Protein AF-A0A520JDM9-F1 (afdb_monomer_lite)

pLDDT: mean 92.48, std 12.54, range [29.88, 98.94]

Structure (mmCIF, N/CA/C/O backbone):
data_AF-A0A520JDM9-F1
#
_entry.id   AF-A0A520JDM9-F1
#
loop_
_atom_site.group_PDB
_atom_site.id
_atom_site.type_symbol
_atom_site.label_atom_id
_atom_site.label_alt_id
_atom_site.label_comp_id
_atom_site.label_asym_id
_atom_site.label_entity_id
_atom_site.label_seq_id
_atom_site.pdbx_PDB_ins_code
_atom_site.Cartn_x
_atom_site.Cartn_y
_atom_site.Cartn_z
_atom_site.occupancy
_atom_site.B_iso_or_equiv
_atom_site.auth_seq_id
_atom_site.auth_comp_id
_atom_site.auth_asym_id
_atom_site.auth_atom_id
_atom_site.pdbx_PDB_model_num
ATOM 1 N N . MET A 1 1 ? -5.326 -20.226 -5.826 1.00 85.69 1 MET A N 1
ATOM 2 C CA . MET A 1 1 ? -6.412 -19.257 -5.502 1.00 85.69 1 MET A CA 1
ATOM 3 C C . MET A 1 1 ? -7.551 -19.446 -6.510 1.00 85.69 1 MET A C 1
ATOM 5 O O . MET A 1 1 ? -7.267 -20.036 -7.547 1.00 85.69 1 MET A O 1
ATOM 9 N N . PRO A 1 2 ? -8.823 -19.058 -6.263 1.00 95.00 2 PRO A N 1
ATOM 10 C CA . PRO A 1 2 ? -9.799 -19.003 -7.354 1.00 95.00 2 PRO A CA 1
ATOM 11 C C . PRO A 1 2 ? -9.305 -18.064 -8.462 1.00 95.00 2 PRO A C 1
ATOM 13 O O . PRO A 1 2 ? -8.565 -17.115 -8.198 1.00 95.00 2 PRO A O 1
ATOM 16 N N . ILE A 1 3 ? -9.700 -18.369 -9.697 1.00 98.12 3 ILE A N 1
ATOM 17 C CA . ILE A 1 3 ? -9.335 -17.616 -10.897 1.00 98.12 3 ILE A CA 1
ATOM 18 C C . ILE A 1 3 ? -10.617 -17.128 -11.558 1.00 98.12 3 ILE A C 1
ATOM 20 O O . ILE A 1 3 ? -11.547 -17.913 -11.751 1.00 98.12 3 ILE A O 1
ATOM 24 N N . ILE A 1 4 ? -10.645 -15.853 -11.933 1.00 98.50 4 ILE A N 1
ATOM 25 C CA . ILE A 1 4 ? -11.705 -15.260 -12.747 1.00 98.50 4 ILE A CA 1
ATOM 26 C C . ILE A 1 4 ? -11.108 -14.706 -14.035 1.00 98.50 4 ILE A C 1
ATOM 28 O O . ILE A 1 4 ? -10.025 -14.128 -14.027 1.00 98.50 4 ILE A O 1
ATOM 32 N N . THR A 1 5 ? -11.779 -14.944 -15.158 1.00 98.44 5 THR A N 1
ATOM 33 C CA . THR A 1 5 ? -11.295 -14.515 -16.475 1.00 98.44 5 THR A CA 1
ATOM 34 C C . THR A 1 5 ? -12.009 -13.237 -16.885 1.00 98.44 5 THR A C 1
ATOM 36 O O . THR A 1 5 ? -13.236 -13.209 -16.931 1.00 98.44 5 THR A O 1
ATOM 39 N N . THR A 1 6 ? -11.234 -12.197 -17.166 1.00 97.94 6 THR A N 1
ATOM 40 C CA . THR A 1 6 ? -11.666 -10.964 -17.828 1.00 97.94 6 THR A CA 1
ATOM 41 C C . THR A 1 6 ? -11.284 -11.030 -19.309 1.00 97.94 6 THR A C 1
ATOM 43 O O . THR A 1 6 ? -10.675 -12.001 -19.760 1.00 97.94 6 THR A O 1
ATOM 46 N N . ASP A 1 7 ? -11.572 -9.979 -20.073 1.00 95.31 7 ASP A N 1
ATOM 47 C CA . ASP A 1 7 ? -11.162 -9.893 -21.481 1.00 95.31 7 ASP A CA 1
ATOM 48 C C . ASP A 1 7 ? -9.636 -9.954 -21.679 1.00 95.31 7 ASP A C 1
ATOM 50 O O . ASP A 1 7 ? -9.157 -10.280 -22.764 1.00 95.31 7 ASP A O 1
ATOM 54 N N . THR A 1 8 ? -8.856 -9.614 -20.649 1.00 96.62 8 THR A N 1
ATOM 55 C CA . THR A 1 8 ? -7.401 -9.438 -20.753 1.00 96.62 8 THR A CA 1
ATOM 56 C C . THR A 1 8 ? -6.616 -10.443 -19.923 1.00 96.62 8 THR A C 1
ATOM 58 O O . THR A 1 8 ? -5.540 -10.871 -20.349 1.00 96.62 8 THR A O 1
ATOM 61 N N . LEU A 1 9 ? -7.128 -10.832 -18.752 1.00 98.62 9 LEU A N 1
ATOM 62 C CA . LEU A 1 9 ? -6.405 -11.637 -17.774 1.00 98.62 9 LEU A CA 1
ATOM 63 C C . LEU A 1 9 ? -7.277 -12.748 -17.178 1.00 98.62 9 LEU A C 1
ATOM 65 O O . LEU A 1 9 ? -8.447 -12.553 -16.867 1.00 98.62 9 LEU A O 1
ATOM 69 N N . ALA A 1 10 ? -6.659 -13.893 -16.916 1.00 98.69 10 ALA A N 1
ATOM 70 C CA . ALA A 1 10 ? -7.128 -14.851 -15.928 1.00 98.69 10 ALA A CA 1
ATOM 71 C C . ALA A 1 10 ? -6.511 -14.454 -14.579 1.00 98.69 10 ALA A C 1
ATOM 73 O O . ALA A 1 10 ? -5.327 -14.695 -14.342 1.00 98.69 10 ALA A O 1
ATOM 74 N N . ILE A 1 11 ? -7.287 -13.783 -13.727 1.00 98.88 11 ILE A N 1
ATOM 75 C CA . ILE A 1 11 ? -6.827 -13.164 -12.480 1.00 98.88 11 ILE A CA 1
ATOM 76 C C . ILE A 1 11 ? -7.036 -14.131 -11.323 1.00 98.88 11 ILE A C 1
ATOM 78 O O . ILE A 1 11 ? -8.166 -14.525 -11.031 1.00 98.88 11 ILE A O 1
ATOM 82 N N . ALA A 1 12 ? -5.950 -14.479 -10.637 1.00 98.75 12 ALA A N 1
ATOM 83 C CA . ALA A 1 12 ? -6.018 -15.195 -9.375 1.00 98.75 12 ALA A CA 1
ATOM 84 C C . ALA A 1 12 ? -6.268 -14.210 -8.226 1.00 98.75 12 ALA A C 1
ATOM 86 O O . ALA A 1 12 ? -5.657 -13.143 -8.160 1.00 98.75 12 ALA A O 1
ATOM 87 N N . TYR A 1 13 ? -7.187 -14.551 -7.327 1.00 98.75 13 TYR A N 1
ATOM 88 C CA . TYR A 1 13 ? -7.591 -13.664 -6.237 1.00 98.75 13 TYR A CA 1
ATOM 89 C C . TYR A 1 13 ? -8.124 -14.442 -5.039 1.00 98.75 13 TYR A C 1
ATOM 91 O O . TYR A 1 13 ? -8.434 -15.624 -5.134 1.00 98.75 13 TYR A O 1
ATOM 99 N N . THR A 1 14 ? -8.264 -13.785 -3.894 1.00 98.62 14 THR A N 1
ATOM 100 C CA . THR A 1 14 ? -9.084 -14.286 -2.786 1.00 98.62 14 THR A CA 1
ATOM 101 C C . THR A 1 14 ? -10.284 -13.376 -2.573 1.00 98.62 14 THR A C 1
ATOM 103 O O . THR A 1 14 ? -10.198 -12.168 -2.773 1.00 98.62 14 THR A O 1
ATOM 106 N N . ASP A 1 15 ? -11.407 -13.968 -2.178 1.00 98.50 15 ASP A N 1
ATOM 107 C CA . ASP A 1 15 ? -12.654 -13.270 -1.867 1.00 98.50 15 ASP A CA 1
ATOM 108 C C . ASP A 1 15 ? -13.244 -13.873 -0.593 1.00 98.50 15 ASP A C 1
ATOM 110 O O . ASP A 1 15 ? -13.834 -14.965 -0.597 1.00 98.50 15 ASP A O 1
ATOM 114 N N . THR A 1 16 ? -12.990 -13.178 0.511 1.00 98.56 16 THR A N 1
ATOM 115 C CA . THR A 1 16 ? -13.193 -13.659 1.882 1.00 98.56 16 THR A CA 1
ATOM 116 C C . THR A 1 16 ? -13.852 -12.591 2.760 1.00 98.56 16 THR A C 1
ATOM 118 O O . THR A 1 16 ? -14.007 -11.442 2.351 1.00 98.56 16 THR A O 1
ATOM 121 N N . GLY A 1 17 ? -14.270 -12.977 3.968 1.00 98.06 17 GLY A N 1
ATOM 122 C CA . GLY A 1 17 ? -15.091 -12.144 4.851 1.00 98.06 17 GLY A CA 1
ATOM 123 C C . GLY A 1 17 ? -16.600 -12.345 4.632 1.00 98.06 17 GLY A C 1
ATOM 124 O O . GLY A 1 17 ? -17.005 -13.253 3.895 1.00 98.06 17 GLY A O 1
ATOM 125 N N . PRO A 1 18 ? -17.451 -11.547 5.301 1.00 97.25 18 PRO A N 1
ATOM 126 C CA . PRO A 1 18 ? -18.907 -11.618 5.160 1.00 97.25 18 PRO A CA 1
ATOM 127 C C . PRO A 1 18 ? -19.346 -11.330 3.718 1.00 97.25 18 PRO A C 1
ATOM 129 O O . PRO A 1 18 ? -18.882 -10.370 3.113 1.00 97.25 18 PRO A O 1
ATOM 132 N N . ARG A 1 19 ? -20.237 -12.147 3.139 1.00 95.00 19 ARG A N 1
ATOM 133 C CA . ARG A 1 19 ? -20.639 -12.013 1.720 1.00 95.00 19 ARG A CA 1
ATOM 134 C C . ARG A 1 19 ? -21.446 -10.746 1.430 1.00 95.00 19 ARG A C 1
ATOM 136 O O . ARG A 1 19 ? -21.377 -10.235 0.318 1.00 95.00 19 ARG A O 1
ATOM 143 N N . ASP A 1 20 ? -22.173 -10.269 2.430 1.00 94.50 20 ASP A N 1
ATOM 144 C CA . ASP A 1 20 ? -22.947 -9.028 2.468 1.00 94.50 20 ASP A CA 1
ATOM 145 C C . ASP A 1 20 ? -22.152 -7.836 3.033 1.00 94.50 20 ASP A C 1
ATOM 147 O O . ASP A 1 20 ? -22.681 -6.730 3.130 1.00 94.50 20 ASP A O 1
ATOM 151 N N . GLY A 1 21 ? -20.884 -8.050 3.397 1.00 97.38 21 GLY A N 1
ATOM 152 C CA . GLY A 1 21 ? -19.993 -7.002 3.873 1.00 97.38 21 GLY A CA 1
ATOM 153 C C . GLY A 1 21 ? -19.615 -6.018 2.769 1.00 97.38 21 GLY A C 1
ATOM 154 O O . GLY A 1 21 ? -19.523 -6.383 1.594 1.00 97.38 21 GLY A O 1
ATOM 155 N N . GLN A 1 22 ? -19.337 -4.772 3.158 1.00 97.56 22 GLN A N 1
ATOM 156 C CA . GLN A 1 22 ? -18.872 -3.748 2.223 1.00 97.56 22 GLN A CA 1
ATOM 157 C C . GLN A 1 22 ? -17.564 -4.213 1.546 1.00 97.56 22 GLN A C 1
ATOM 159 O O . GLN A 1 22 ? -16.620 -4.575 2.261 1.00 97.56 22 GLN A O 1
ATOM 164 N N . PRO A 1 23 ? -17.480 -4.217 0.200 1.00 98.75 23 PRO A N 1
ATOM 165 C CA . PRO A 1 23 ? -16.295 -4.688 -0.508 1.00 98.75 23 PRO A CA 1
ATOM 166 C C . PRO A 1 23 ? -15.088 -3.762 -0.348 1.00 98.75 23 PRO A C 1
ATOM 168 O O . PRO A 1 23 ? -15.180 -2.547 -0.547 1.00 98.75 23 PRO A O 1
ATOM 171 N N . VAL A 1 24 ? -13.937 -4.364 -0.057 1.00 98.94 24 VAL A N 1
ATOM 172 C CA . VAL A 1 24 ? -12.628 -3.715 0.013 1.00 98.94 24 VAL A CA 1
ATOM 173 C C . VAL A 1 24 ? -11.658 -4.442 -0.911 1.00 98.94 24 VAL A C 1
ATOM 175 O O . VAL A 1 24 ? -11.349 -5.615 -0.701 1.00 98.94 24 VAL A O 1
ATOM 178 N N . LEU A 1 25 ? -11.160 -3.741 -1.923 1.00 98.94 25 LEU A N 1
ATOM 179 C CA . LEU A 1 25 ? -10.106 -4.219 -2.808 1.00 98.94 25 LEU A CA 1
ATOM 180 C C . LEU A 1 25 ? -8.734 -3.923 -2.182 1.00 98.94 25 LEU A C 1
ATOM 182 O O . LEU A 1 25 ? -8.419 -2.770 -1.893 1.00 98.94 25 LEU A O 1
ATOM 186 N N . LEU A 1 26 ? -7.916 -4.955 -1.979 1.00 98.94 26 LEU A N 1
ATOM 187 C CA . LEU A 1 26 ? -6.589 -4.851 -1.365 1.00 98.94 26 LEU A CA 1
ATOM 188 C C . LEU A 1 26 ? -5.509 -5.226 -2.384 1.00 98.94 26 LEU A C 1
ATOM 190 O O . LEU A 1 26 ? -5.406 -6.381 -2.791 1.00 98.94 26 LEU A O 1
ATOM 194 N N . ILE A 1 27 ? -4.699 -4.253 -2.801 1.00 98.94 27 ILE A N 1
ATOM 195 C CA . ILE A 1 27 ? -3.773 -4.391 -3.934 1.00 98.94 27 ILE A CA 1
ATOM 196 C C . ILE A 1 27 ? -2.328 -4.384 -3.426 1.00 98.94 27 ILE A C 1
ATOM 198 O O . ILE A 1 27 ? -1.902 -3.440 -2.758 1.00 98.94 27 ILE A O 1
ATOM 202 N N . HIS A 1 28 ? -1.574 -5.445 -3.720 1.00 98.88 28 HIS A N 1
ATOM 203 C CA . HIS A 1 28 ? -0.165 -5.555 -3.328 1.00 98.88 28 HIS A CA 1
ATOM 204 C C . HIS A 1 28 ? 0.773 -4.705 -4.205 1.00 98.88 28 HIS A C 1
ATOM 206 O O . HIS A 1 28 ? 0.376 -4.192 -5.253 1.00 98.88 28 HIS A O 1
ATOM 212 N N . GLY A 1 29 ? 2.023 -4.570 -3.760 1.00 98.31 29 GLY A N 1
ATOM 213 C CA . GLY A 1 29 ? 3.081 -3.811 -4.426 1.00 98.31 29 GLY A CA 1
ATOM 214 C C . GLY A 1 29 ? 4.162 -4.664 -5.090 1.00 98.31 29 GLY A C 1
ATOM 215 O O . GLY A 1 29 ? 3.996 -5.874 -5.264 1.00 98.31 29 GLY A O 1
ATOM 216 N N . TRP A 1 30 ? 5.290 -4.033 -5.430 1.00 98.50 30 TRP A N 1
ATOM 217 C CA . TRP A 1 30 ? 6.498 -4.691 -5.933 1.00 98.50 30 TRP A CA 1
ATOM 218 C C . TRP A 1 30 ? 7.707 -4.395 -5.024 1.00 98.50 30 TRP A C 1
ATOM 220 O O . TRP A 1 30 ? 7.823 -3.273 -4.545 1.00 98.50 30 TRP A O 1
ATOM 230 N N . PRO A 1 31 ? 8.647 -5.338 -4.820 1.00 95.62 31 PRO A N 1
ATOM 231 C CA . PRO A 1 31 ? 8.561 -6.750 -5.165 1.00 95.62 31 PRO A CA 1
ATOM 232 C C . PRO A 1 31 ? 7.902 -7.507 -4.005 1.00 95.62 31 PRO A C 1
ATOM 234 O O . PRO A 1 31 ? 8.575 -7.984 -3.097 1.00 95.62 31 PRO A O 1
ATOM 237 N N . ASP A 1 32 ? 6.574 -7.586 -4.013 1.00 97.94 32 ASP A N 1
ATOM 238 C CA . ASP A 1 32 ? 5.768 -8.260 -2.994 1.00 97.94 32 ASP A CA 1
ATOM 239 C C . ASP A 1 32 ? 4.644 -9.070 -3.669 1.00 97.94 32 ASP A C 1
ATOM 241 O O . ASP A 1 32 ? 4.539 -9.089 -4.898 1.00 97.94 32 ASP A O 1
ATOM 245 N N . ASP A 1 33 ? 3.800 -9.746 -2.895 1.00 98.56 33 ASP A N 1
ATOM 246 C CA . ASP A 1 33 ? 2.661 -10.515 -3.398 1.00 98.56 33 ASP A CA 1
ATOM 247 C C . ASP A 1 33 ? 1.366 -10.281 -2.600 1.00 98.56 33 ASP A C 1
ATOM 249 O O . ASP A 1 33 ? 1.328 -9.562 -1.599 1.00 98.56 33 ASP A O 1
ATOM 253 N N . ALA A 1 34 ? 0.273 -10.902 -3.053 1.00 98.38 34 ALA A N 1
ATOM 254 C CA . ALA A 1 34 ? -1.048 -10.790 -2.430 1.00 98.38 34 ALA A CA 1
ATOM 255 C C . ALA A 1 34 ? -1.072 -11.211 -0.946 1.00 98.38 34 ALA A C 1
ATOM 257 O O . ALA A 1 34 ? -1.893 -10.698 -0.185 1.00 98.38 34 ALA A O 1
ATOM 258 N N . SER A 1 35 ? -0.145 -12.080 -0.517 1.00 98.44 35 SER A N 1
ATOM 259 C CA . SER A 1 35 ? -0.020 -12.537 0.874 1.00 98.44 35 SER A CA 1
ATOM 260 C C . SER A 1 35 ? 0.334 -11.402 1.848 1.00 98.44 35 SER A C 1
ATOM 262 O O . SER A 1 35 ? 0.228 -11.562 3.066 1.00 98.44 35 SER A O 1
ATOM 264 N N . THR A 1 36 ? 0.733 -10.232 1.338 1.00 98.50 36 THR A N 1
ATOM 265 C CA . THR A 1 36 ? 1.040 -9.035 2.135 1.00 98.50 36 THR A CA 1
ATOM 266 C C . THR A 1 36 ? -0.117 -8.604 3.034 1.00 98.50 36 THR A C 1
ATOM 268 O O . THR A 1 36 ? 0.093 -8.024 4.099 1.00 98.50 36 THR A O 1
ATOM 271 N N . TRP A 1 37 ? -1.343 -8.963 2.649 1.00 98.81 37 TRP A N 1
ATOM 272 C CA . TRP A 1 37 ? -2.554 -8.632 3.382 1.00 98.81 37 TRP A CA 1
ATOM 273 C C . TRP A 1 37 ? -2.992 -9.697 4.389 1.00 98.81 37 TRP A C 1
ATOM 275 O O . TRP A 1 37 ? -3.828 -9.379 5.229 1.00 98.81 37 TRP A O 1
ATOM 285 N N . ASP A 1 38 ? -2.434 -10.914 4.371 1.00 98.44 38 ASP A N 1
ATOM 286 C CA . ASP A 1 38 ? -2.939 -12.071 5.138 1.00 98.44 38 ASP A CA 1
ATOM 287 C C . ASP A 1 38 ? -3.124 -11.772 6.634 1.00 98.44 38 ASP A C 1
ATOM 289 O O . ASP A 1 38 ? -4.127 -12.152 7.235 1.00 98.44 38 ASP A O 1
ATOM 293 N N . SER A 1 39 ? -2.179 -11.043 7.234 1.00 98.12 39 SER A N 1
ATOM 294 C CA . SER A 1 39 ? -2.216 -10.668 8.655 1.00 98.12 39 SER A CA 1
ATOM 295 C C . SER A 1 39 ? -3.180 -9.515 8.970 1.00 98.12 39 SER A C 1
ATOM 297 O O . SER A 1 39 ? -3.501 -9.284 10.133 1.00 98.12 39 SER A O 1
ATOM 299 N N . VAL A 1 40 ? -3.642 -8.784 7.953 1.00 98.75 40 VAL A N 1
ATOM 300 C CA . VAL A 1 40 ? -4.603 -7.674 8.059 1.00 98.75 40 VAL A CA 1
ATOM 301 C C . VAL A 1 40 ? -6.043 -8.176 7.889 1.00 98.75 40 VAL A C 1
ATOM 303 O O . VAL A 1 40 ? -6.950 -7.667 8.553 1.00 98.75 40 VAL A O 1
ATOM 306 N N . LEU A 1 41 ? -6.262 -9.201 7.052 1.00 98.62 41 LEU A N 1
ATOM 307 C CA . LEU A 1 41 ? -7.600 -9.699 6.697 1.00 98.62 41 LEU A CA 1
ATOM 308 C C . LEU A 1 41 ? -8.490 -10.046 7.903 1.00 98.62 41 LEU A C 1
ATOM 310 O O . LEU A 1 41 ? -9.633 -9.587 7.913 1.00 98.62 41 LEU A O 1
ATOM 314 N N . PRO A 1 42 ? -8.023 -10.774 8.944 1.00 98.56 42 PRO A N 1
ATOM 315 C CA . PRO A 1 42 ? -8.900 -11.197 10.036 1.00 98.56 42 PRO A CA 1
ATOM 316 C C . PRO A 1 42 ? -9.563 -10.027 10.770 1.00 98.56 42 PRO A C 1
ATOM 318 O O . PRO A 1 42 ? -10.731 -10.111 11.146 1.00 98.56 42 PRO A O 1
ATOM 321 N N . ALA A 1 43 ? -8.837 -8.922 10.951 1.00 98.31 43 ALA A N 1
ATOM 322 C CA . ALA A 1 43 ? -9.361 -7.729 11.605 1.00 98.31 43 ALA A CA 1
ATOM 323 C C . ALA A 1 43 ? -10.389 -7.000 10.723 1.00 98.31 43 ALA A C 1
ATOM 325 O O . ALA A 1 43 ? -11.417 -6.555 11.229 1.00 98.31 43 ALA A O 1
ATOM 326 N N . LEU A 1 44 ? -10.155 -6.931 9.406 1.00 98.75 44 LEU A N 1
ATOM 327 C CA . LEU A 1 44 ? -11.121 -6.368 8.457 1.00 98.75 44 LEU A CA 1
ATOM 328 C C . LEU A 1 44 ? -12.404 -7.207 8.399 1.00 98.75 44 LEU A C 1
ATOM 330 O O . LEU A 1 44 ? -13.504 -6.657 8.440 1.00 98.75 44 LEU A O 1
ATOM 334 N N . HIS A 1 45 ? -12.282 -8.537 8.381 1.00 98.75 45 HIS A N 1
ATOM 335 C CA . HIS A 1 45 ? -13.434 -9.445 8.397 1.00 98.75 45 HIS A CA 1
ATOM 336 C C . HIS A 1 45 ? -14.245 -9.308 9.684 1.00 98.75 45 HIS A C 1
ATOM 338 O O . HIS A 1 45 ? -15.471 -9.255 9.631 1.00 98.75 45 HIS A O 1
ATOM 344 N N . ALA A 1 46 ? -13.573 -9.201 10.835 1.00 98.06 46 ALA A N 1
ATOM 345 C CA . ALA A 1 46 ? -14.226 -8.965 12.123 1.00 98.06 46 ALA A CA 1
ATOM 346 C C . ALA A 1 46 ? -14.954 -7.609 12.179 1.00 98.06 46 ALA A C 1
ATOM 348 O O . ALA A 1 46 ? -15.950 -7.482 12.887 1.00 98.06 46 ALA A O 1
ATOM 349 N N . ALA A 1 47 ? -14.493 -6.620 11.409 1.00 98.00 47 ALA A N 1
ATOM 350 C CA . ALA A 1 47 ? -15.157 -5.330 11.233 1.00 98.00 47 ALA A CA 1
ATOM 351 C C . ALA A 1 47 ? -16.311 -5.358 10.206 1.00 98.00 47 ALA A C 1
ATOM 353 O O . ALA A 1 47 ? -16.889 -4.315 9.912 1.00 98.00 47 ALA A O 1
ATOM 354 N N . GLY A 1 48 ? -16.664 -6.530 9.665 1.00 98.38 48 GLY A N 1
ATOM 355 C CA . GLY A 1 48 ? -17.781 -6.690 8.733 1.00 98.38 48 GLY A CA 1
ATOM 356 C C . GLY A 1 48 ? -17.434 -6.441 7.262 1.00 98.38 48 GLY A C 1
ATOM 357 O O . GLY A 1 48 ? -18.340 -6.311 6.444 1.00 98.38 48 GLY A O 1
ATOM 358 N N . LEU A 1 49 ? -16.148 -6.352 6.908 1.00 98.81 49 LEU A N 1
ATOM 359 C CA . LEU A 1 49 ? -15.707 -6.035 5.547 1.00 98.81 49 LEU A CA 1
ATOM 360 C C . LEU A 1 49 ? -15.471 -7.307 4.724 1.00 98.81 49 LEU A C 1
ATOM 362 O O . LEU A 1 49 ? -14.844 -8.260 5.198 1.00 98.81 49 LEU A O 1
ATOM 366 N N . ARG A 1 50 ? -15.930 -7.299 3.468 1.00 98.75 50 ARG A N 1
ATOM 367 C CA . ARG A 1 50 ? -15.600 -8.319 2.463 1.00 98.75 50 ARG A CA 1
ATOM 368 C C . ARG A 1 50 ? -14.316 -7.900 1.763 1.00 98.75 50 ARG A C 1
ATOM 370 O O . ARG A 1 50 ? -14.253 -6.799 1.232 1.00 98.75 50 ARG A O 1
ATOM 377 N N . THR A 1 51 ? -13.300 -8.750 1.724 1.00 98.88 51 THR A N 1
ATOM 378 C CA . THR A 1 51 ? -12.007 -8.395 1.122 1.00 98.88 51 THR A CA 1
ATOM 379 C C . THR A 1 51 ? -11.767 -9.155 -0.172 1.00 98.88 51 THR A C 1
ATOM 381 O O . THR A 1 51 ? -11.830 -10.388 -0.178 1.00 98.88 51 THR A O 1
ATOM 384 N N . ILE A 1 52 ? -11.417 -8.418 -1.225 1.00 98.94 52 ILE A N 1
ATOM 385 C CA . ILE A 1 52 ? -10.973 -8.933 -2.520 1.00 98.94 52 ILE A CA 1
ATOM 386 C C . ILE A 1 52 ? -9.468 -8.679 -2.635 1.00 98.94 52 ILE A C 1
ATOM 388 O O . ILE A 1 52 ? -9.038 -7.526 -2.621 1.00 98.94 52 ILE A O 1
ATOM 392 N N . VAL A 1 53 ? -8.663 -9.738 -2.724 1.00 98.94 53 VAL A N 1
ATOM 393 C CA . VAL A 1 53 ? -7.192 -9.642 -2.768 1.00 98.94 53 VAL A CA 1
ATOM 394 C C . VAL A 1 53 ? -6.659 -10.346 -4.017 1.00 98.94 53 VAL A C 1
ATOM 396 O O . VAL A 1 53 ? -6.488 -11.568 -3.993 1.00 98.94 53 VAL A O 1
ATOM 399 N N . PRO A 1 54 ? -6.445 -9.626 -5.128 1.00 98.81 54 PRO A N 1
ATOM 400 C CA . PRO A 1 54 ? -5.897 -10.199 -6.351 1.00 98.81 54 PRO A CA 1
ATOM 401 C C . PRO A 1 54 ? -4.371 -10.278 -6.344 1.00 98.81 54 PRO A C 1
ATOM 403 O O . PRO A 1 54 ? -3.692 -9.485 -5.691 1.00 98.81 54 PRO A O 1
ATOM 406 N N . THR A 1 55 ? -3.827 -11.187 -7.153 1.00 98.56 55 THR A N 1
ATOM 407 C CA . THR A 1 55 ? -2.448 -11.087 -7.638 1.00 98.56 55 THR A CA 1
ATOM 408 C C . THR A 1 55 ? -2.413 -10.243 -8.909 1.00 98.56 55 THR A C 1
ATOM 410 O O . THR A 1 55 ? -3.174 -10.490 -9.851 1.00 98.56 55 THR A O 1
ATOM 413 N N . LEU A 1 56 ? -1.525 -9.250 -8.950 1.00 98.81 56 LEU A N 1
ATOM 414 C CA . LEU A 1 56 ? -1.325 -8.388 -10.113 1.00 98.81 56 LEU A CA 1
ATOM 415 C C . LEU A 1 56 ? -0.864 -9.192 -11.340 1.00 98.81 56 LEU A C 1
ATOM 417 O O . LEU A 1 56 ? -0.326 -10.297 -11.226 1.00 98.81 56 LEU A O 1
ATOM 421 N N . ARG A 1 57 ? -1.046 -8.620 -12.537 1.00 98.56 57 ARG A N 1
ATOM 422 C CA . ARG A 1 57 ? -0.471 -9.161 -13.778 1.00 98.56 57 ARG A CA 1
ATOM 423 C C . ARG A 1 57 ? 1.021 -9.450 -13.611 1.00 98.56 57 ARG A C 1
ATOM 425 O O . ARG A 1 57 ? 1.751 -8.641 -13.050 1.00 98.56 57 ARG A O 1
ATOM 432 N N . GLY A 1 58 ? 1.473 -10.605 -14.087 1.00 98.06 58 GLY A N 1
ATOM 433 C CA . GLY A 1 58 ? 2.862 -11.026 -13.910 1.00 98.06 58 GLY A CA 1
ATOM 434 C C . GLY A 1 58 ? 3.216 -11.530 -12.510 1.00 98.06 58 GLY A C 1
ATOM 435 O O . GLY A 1 58 ? 4.377 -11.834 -12.285 1.00 98.06 58 GLY A O 1
ATOM 436 N N . PHE A 1 59 ? 2.264 -11.689 -11.585 1.00 98.62 59 PHE A N 1
ATOM 437 C CA . PHE A 1 59 ? 2.508 -12.296 -10.272 1.00 98.62 59 PHE A CA 1
ATOM 438 C C . PHE A 1 59 ? 1.654 -13.540 -10.054 1.00 98.62 59 PHE A C 1
ATOM 440 O O . PHE A 1 59 ? 0.562 -13.680 -10.607 1.00 98.62 59 PHE A O 1
ATOM 447 N N . GLY A 1 60 ? 2.166 -14.459 -9.236 1.00 97.12 60 GLY A N 1
ATOM 448 C CA . GLY A 1 60 ? 1.431 -15.629 -8.765 1.00 97.12 60 GLY A CA 1
ATOM 449 C C . GLY A 1 60 ? 0.813 -16.434 -9.908 1.00 97.12 60 GLY A C 1
ATOM 450 O O . GLY A 1 60 ? 1.477 -16.760 -10.895 1.00 97.12 60 GLY A O 1
ATOM 451 N N . GLU A 1 61 ? -0.477 -16.738 -9.783 1.00 97.94 61 GLU A N 1
ATOM 452 C CA . GLU A 1 61 ? -1.241 -17.521 -10.763 1.00 97.94 61 GLU A CA 1
ATOM 453 C C . GLU A 1 61 ? -1.963 -16.653 -11.813 1.00 97.94 61 GLU A C 1
ATOM 455 O O . GLU A 1 61 ? -2.542 -17.209 -12.742 1.00 97.94 61 GLU A O 1
ATOM 460 N N . THR A 1 62 ? -1.886 -15.315 -11.740 1.00 98.75 62 THR A N 1
ATOM 461 C CA . THR A 1 62 ? -2.484 -14.435 -12.760 1.00 98.75 62 THR A CA 1
ATOM 462 C C . THR A 1 62 ? -1.765 -14.592 -14.104 1.00 98.75 62 THR A C 1
ATOM 464 O O . THR A 1 62 ? -0.531 -14.579 -14.166 1.00 98.75 62 THR A O 1
ATOM 467 N N . ARG A 1 63 ? -2.518 -14.748 -15.197 1.00 98.44 63 ARG A N 1
ATOM 468 C CA . ARG A 1 63 ? -1.992 -14.933 -16.563 1.00 98.44 63 ARG A CA 1
ATOM 469 C C . ARG A 1 63 ? -2.705 -14.029 -17.559 1.00 98.44 63 ARG A C 1
ATOM 471 O O . ARG A 1 63 ? -3.887 -13.744 -17.395 1.00 98.44 63 ARG A O 1
ATOM 478 N N . PHE A 1 64 ? -1.999 -13.629 -18.612 1.00 98.56 64 PHE A N 1
ATOM 479 C CA . PHE A 1 64 ? -2.628 -13.030 -19.790 1.00 98.56 64 PHE A CA 1
ATOM 480 C C . PHE A 1 64 ? -3.474 -14.081 -20.515 1.00 98.56 64 PHE A C 1
ATOM 482 O O . PHE A 1 64 ? -3.032 -15.219 -20.675 1.00 98.56 64 PHE A O 1
ATOM 489 N N . VAL A 1 65 ? -4.691 -13.709 -20.921 1.00 97.75 65 VAL A N 1
ATOM 490 C CA . VAL A 1 65 ? -5.583 -14.602 -21.687 1.00 97.75 65 VAL A CA 1
ATOM 491 C C . VAL A 1 65 ? -5.018 -14.841 -23.082 1.00 97.75 65 VAL A C 1
ATOM 493 O O . VAL A 1 65 ? -4.989 -15.972 -23.563 1.00 97.75 65 VAL A O 1
ATOM 496 N N . ASP A 1 66 ? -4.540 -13.771 -23.710 1.00 96.62 66 ASP A N 1
ATOM 497 C CA . ASP A 1 66 ? -3.882 -13.811 -25.006 1.00 96.62 66 ASP A CA 1
ATOM 498 C C . ASP A 1 66 ? -2.357 -13.864 -24.833 1.00 96.62 66 ASP A C 1
ATOM 500 O O . ASP A 1 66 ? -1.742 -12.997 -24.205 1.00 96.62 66 ASP A O 1
ATOM 504 N N . ALA A 1 67 ? -1.746 -14.897 -25.412 1.00 94.00 67 ALA A N 1
ATOM 505 C CA . ALA A 1 67 ? -0.312 -15.127 -25.352 1.00 94.00 67 ALA A CA 1
ATOM 506 C C . ALA A 1 67 ? 0.501 -14.076 -26.120 1.00 94.00 67 ALA A C 1
ATOM 508 O O . ALA A 1 67 ? 1.676 -13.916 -25.795 1.00 94.00 67 ALA A O 1
ATOM 509 N N . ASP A 1 68 ? -0.101 -13.338 -27.055 1.00 95.25 68 ASP A N 1
ATOM 510 C CA . ASP A 1 68 ? 0.574 -12.307 -27.854 1.00 95.25 68 ASP A CA 1
ATOM 511 C C . ASP A 1 68 ? 0.410 -10.892 -27.268 1.00 95.25 68 ASP A C 1
ATOM 513 O O . ASP A 1 68 ? 1.069 -9.945 -27.707 1.00 95.25 68 ASP A O 1
ATOM 517 N N . SER A 1 69 ? -0.422 -10.731 -26.233 1.00 95.94 69 SER A N 1
ATOM 518 C CA . SER A 1 69 ? -0.636 -9.438 -25.582 1.00 95.94 69 SER A CA 1
ATOM 519 C C . SER A 1 69 ? 0.657 -8.886 -24.960 1.00 95.94 69 SER A C 1
ATOM 521 O O . SER A 1 69 ? 1.421 -9.625 -24.336 1.00 95.94 69 SER A O 1
ATOM 523 N N . PRO A 1 70 ? 0.941 -7.578 -25.065 1.00 95.69 70 PRO A N 1
ATOM 524 C CA . PRO A 1 70 ? 2.173 -7.023 -24.518 1.00 95.69 70 PRO A CA 1
ATOM 525 C C . PRO A 1 70 ? 2.190 -7.115 -22.981 1.00 95.69 70 PRO A C 1
ATOM 527 O O . PRO A 1 70 ? 1.191 -6.836 -22.315 1.00 95.69 70 PRO A O 1
ATOM 530 N N . ARG A 1 71 ? 3.344 -7.482 -22.404 1.00 98.06 71 ARG A N 1
ATOM 531 C CA . ARG A 1 71 ? 3.561 -7.613 -20.945 1.00 98.06 71 ARG A CA 1
ATOM 532 C C . ARG A 1 71 ? 3.805 -6.245 -20.311 1.00 98.06 71 ARG A C 1
ATOM 534 O O . ARG A 1 71 ? 4.886 -5.942 -19.819 1.00 98.06 71 ARG A O 1
ATOM 541 N N . THR A 1 72 ? 2.796 -5.389 -20.388 1.00 98.31 72 THR A N 1
ATOM 542 C CA . THR A 1 72 ? 2.834 -4.020 -19.865 1.00 98.31 72 THR A CA 1
ATOM 543 C C . THR A 1 72 ? 2.554 -3.985 -18.363 1.00 98.31 72 THR A C 1
ATOM 545 O O . THR A 1 72 ? 1.769 -4.788 -17.862 1.00 98.31 72 THR A O 1
ATOM 548 N N . GLY A 1 73 ? 3.177 -3.050 -17.642 1.00 97.69 73 GLY A N 1
ATOM 549 C CA . GLY A 1 73 ? 3.127 -2.923 -16.182 1.00 97.69 73 GLY A CA 1
ATOM 550 C C . GLY A 1 73 ? 2.979 -1.489 -15.655 1.00 97.69 73 GLY A C 1
ATOM 551 O O . GLY A 1 73 ? 3.201 -1.263 -14.468 1.00 97.69 73 GLY A O 1
ATOM 552 N N . ASN A 1 74 ? 2.631 -0.505 -16.493 1.00 96.88 74 ASN A N 1
ATOM 553 C CA . ASN A 1 74 ? 2.377 0.870 -16.039 1.00 96.88 74 ASN A CA 1
ATOM 554 C C . ASN A 1 74 ? 1.096 0.964 -15.180 1.00 96.88 74 ASN A C 1
ATOM 556 O O . ASN A 1 74 ? 0.123 0.259 -15.425 1.00 96.88 74 ASN A O 1
ATOM 560 N N . SER A 1 75 ? 1.057 1.826 -14.157 1.00 95.50 75 SER A N 1
ATOM 561 C CA . SER A 1 75 ? 0.017 1.732 -13.112 1.00 95.50 75 SER A CA 1
ATOM 562 C C . SER A 1 75 ? -1.419 1.901 -13.627 1.00 95.50 75 SER A C 1
ATOM 564 O O . SER A 1 75 ? -2.335 1.315 -13.054 1.00 95.50 75 SER A O 1
ATO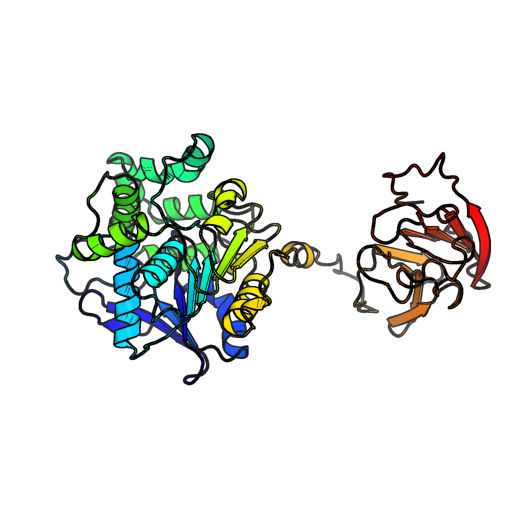M 566 N N . ALA A 1 76 ? -1.640 2.653 -14.710 1.00 98.00 76 ALA A N 1
ATOM 567 C CA . ALA A 1 76 ? -2.973 2.774 -15.294 1.00 98.00 76 ALA A CA 1
ATOM 568 C C . ALA A 1 76 ? -3.499 1.444 -15.858 1.00 98.00 76 ALA A C 1
ATOM 570 O O . ALA A 1 76 ? -4.684 1.151 -15.713 1.00 98.00 76 ALA A O 1
ATOM 571 N N . VAL A 1 77 ? -2.641 0.609 -16.458 1.00 98.56 77 VAL A N 1
ATOM 572 C CA . VAL A 1 77 ? -3.087 -0.691 -16.976 1.00 98.56 77 VAL A CA 1
ATOM 573 C C . VAL A 1 77 ? -3.383 -1.678 -15.842 1.00 98.56 77 VAL A C 1
ATOM 575 O O . VAL A 1 77 ? -4.336 -2.445 -15.938 1.00 98.56 77 VAL A O 1
ATOM 578 N N . LEU A 1 78 ? -2.649 -1.591 -14.725 1.00 98.75 78 LEU A N 1
ATOM 579 C CA . LEU A 1 78 ? -2.972 -2.343 -13.509 1.00 98.75 78 LEU A CA 1
ATOM 580 C C . LEU A 1 78 ? -4.357 -1.943 -12.979 1.00 98.75 78 LEU A C 1
ATOM 582 O O . LEU A 1 78 ? -5.144 -2.806 -12.603 1.00 98.75 78 LEU A O 1
ATOM 586 N N . ALA A 1 79 ? -4.693 -0.648 -12.992 1.00 98.81 79 ALA A N 1
ATOM 587 C CA . ALA A 1 79 ? -6.008 -0.171 -12.556 1.00 98.81 79 ALA A CA 1
ATOM 588 C C . ALA A 1 79 ? -7.135 -0.676 -13.467 1.00 98.81 79 ALA A C 1
ATOM 590 O O . ALA A 1 79 ? -8.199 -1.044 -12.974 1.00 98.81 79 ALA A O 1
ATOM 591 N N . MET A 1 80 ? -6.885 -0.765 -14.778 1.00 98.75 80 MET A N 1
ATOM 592 C CA . MET A 1 80 ? -7.832 -1.363 -15.724 1.00 98.75 80 MET A CA 1
ATOM 593 C C . MET A 1 80 ? -8.094 -2.850 -15.446 1.00 98.75 80 MET A C 1
ATOM 595 O O . MET A 1 80 ? -9.229 -3.298 -15.582 1.00 98.75 80 MET A O 1
ATOM 599 N N . ASP A 1 81 ? -7.090 -3.616 -15.013 1.00 98.88 81 ASP A N 1
ATOM 600 C CA . ASP A 1 81 ? -7.323 -5.013 -14.621 1.00 98.88 81 ASP A CA 1
ATOM 601 C C . ASP A 1 81 ? -8.166 -5.113 -13.357 1.00 98.88 81 ASP A C 1
ATOM 603 O O . ASP A 1 81 ? -9.023 -5.985 -13.239 1.00 98.88 81 ASP A O 1
ATOM 607 N N . MET A 1 82 ? -7.909 -4.225 -12.398 1.00 98.88 82 MET A N 1
ATOM 608 C CA . MET A 1 82 ? -8.614 -4.229 -11.126 1.00 98.88 82 MET A CA 1
ATOM 609 C C . MET A 1 82 ? -10.079 -3.839 -11.294 1.00 98.88 82 MET A C 1
ATOM 611 O O . MET A 1 82 ? -10.930 -4.500 -10.714 1.00 98.88 82 MET A O 1
ATOM 615 N N . ILE A 1 83 ? -10.407 -2.831 -12.108 1.00 98.81 83 ILE A N 1
ATOM 616 C CA . ILE A 1 83 ? -11.819 -2.518 -12.369 1.00 98.81 83 ILE A CA 1
ATOM 617 C C . ILE A 1 83 ? -12.512 -3.662 -13.120 1.00 98.81 83 ILE A C 1
ATOM 619 O O . ILE A 1 83 ? -13.625 -4.021 -12.756 1.00 98.81 83 ILE A O 1
ATOM 623 N N . ALA A 1 84 ? -11.831 -4.309 -14.076 1.00 98.81 84 ALA A N 1
ATOM 624 C CA . ALA A 1 84 ? -12.377 -5.460 -14.793 1.00 98.81 84 ALA A CA 1
ATOM 625 C C . ALA A 1 84 ? -12.619 -6.660 -13.861 1.00 98.81 84 ALA A C 1
ATOM 627 O O . ALA A 1 84 ? -13.607 -7.373 -14.018 1.00 98.81 84 ALA A O 1
ATOM 628 N N . LEU A 1 85 ? -11.753 -6.865 -12.862 1.00 98.88 85 LEU A N 1
ATOM 629 C CA . LEU A 1 85 ? -11.986 -7.824 -11.784 1.00 98.88 85 LEU A CA 1
ATOM 630 C C . LEU A 1 85 ? -13.248 -7.472 -10.987 1.00 98.88 85 LEU A C 1
ATOM 632 O O . LEU A 1 85 ? -14.062 -8.355 -10.730 1.00 98.88 85 LEU A O 1
ATOM 636 N N . MET A 1 86 ? -13.416 -6.207 -10.591 1.00 98.81 86 MET A N 1
ATOM 637 C CA . MET A 1 86 ? -14.592 -5.783 -9.823 1.00 98.81 86 MET A CA 1
ATOM 638 C C . MET A 1 86 ? -15.884 -5.933 -10.634 1.00 98.81 86 MET A C 1
ATOM 640 O O . MET A 1 86 ? -16.875 -6.421 -10.096 1.00 98.81 86 MET A O 1
ATOM 644 N N . ASP A 1 87 ? -15.856 -5.602 -11.927 1.00 98.81 87 ASP A N 1
ATOM 645 C CA . ASP A 1 87 ? -16.979 -5.805 -12.847 1.00 98.81 87 ASP A CA 1
ATOM 646 C C . ASP A 1 87 ? -17.318 -7.296 -13.001 1.00 98.81 87 ASP A C 1
ATOM 648 O O . ASP A 1 87 ? -18.480 -7.673 -12.893 1.00 98.81 87 ASP A O 1
ATOM 652 N N . ALA A 1 88 ? -16.317 -8.167 -13.167 1.00 98.62 88 ALA A N 1
ATOM 653 C CA . ALA A 1 88 ? -16.528 -9.612 -13.282 1.00 98.62 88 ALA A CA 1
ATOM 654 C C . ALA A 1 88 ? -17.073 -10.259 -11.990 1.00 98.62 88 ALA A C 1
ATOM 656 O O . ALA A 1 88 ? -17.639 -11.351 -12.033 1.00 98.62 88 ALA A O 1
ATOM 657 N N . LEU A 1 89 ? -16.900 -9.599 -10.842 1.00 98.25 89 LEU A N 1
ATOM 658 C CA . LEU A 1 89 ? -17.456 -10.007 -9.549 1.00 98.25 89 LEU A CA 1
ATOM 659 C C . LEU A 1 89 ? -18.824 -9.374 -9.248 1.00 98.25 89 LEU A C 1
ATOM 661 O O . LEU A 1 89 ? -19.330 -9.562 -8.138 1.00 98.25 89 LEU A O 1
ATOM 665 N N . ASP A 1 90 ? -19.393 -8.618 -10.192 1.00 98.00 90 ASP A N 1
ATOM 666 C CA . ASP A 1 90 ? -20.615 -7.824 -10.025 1.00 98.00 90 ASP A CA 1
ATOM 667 C C . ASP A 1 90 ? -20.537 -6.848 -8.830 1.00 98.00 90 ASP A C 1
ATOM 669 O O . ASP A 1 90 ? -21.525 -6.585 -8.138 1.00 98.00 90 ASP A O 1
ATOM 673 N N . ILE A 1 91 ? -19.344 -6.303 -8.556 1.00 98.56 91 ILE A N 1
ATOM 674 C CA . ILE A 1 91 ? -19.124 -5.319 -7.493 1.00 98.56 91 ILE A CA 1
ATOM 675 C C . ILE A 1 91 ? -19.094 -3.924 -8.103 1.00 98.56 91 ILE A C 1
ATOM 677 O O . ILE A 1 91 ? -18.078 -3.477 -8.637 1.00 98.56 91 ILE A O 1
ATOM 681 N N . ASP A 1 92 ? -20.211 -3.212 -7.968 1.00 98.06 92 ASP A N 1
ATOM 682 C CA . ASP A 1 92 ? -20.320 -1.826 -8.408 1.00 98.06 92 ASP A CA 1
ATOM 683 C C . ASP A 1 92 ? -19.447 -0.918 -7.524 1.00 98.06 92 ASP A C 1
ATOM 685 O O . ASP A 1 92 ? -18.330 -0.577 -7.894 1.00 98.06 92 ASP A O 1
ATOM 689 N N . ARG A 1 93 ? -19.845 -0.584 -6.297 1.00 98.50 93 ARG A N 1
ATOM 690 C CA . ARG A 1 93 ? -19.023 0.296 -5.450 1.00 98.50 93 ARG A CA 1
ATOM 691 C C . ARG A 1 93 ? -18.168 -0.449 -4.435 1.00 98.50 93 ARG A C 1
ATOM 693 O O . ARG A 1 93 ? -18.578 -1.472 -3.888 1.00 98.50 93 ARG A O 1
ATOM 700 N N . PHE A 1 94 ? -16.980 0.084 -4.167 1.00 98.88 94 PHE A N 1
ATOM 701 C CA . PHE A 1 94 ? -16.004 -0.535 -3.276 1.00 98.88 94 PHE A CA 1
ATOM 702 C C . PHE A 1 94 ? -15.051 0.488 -2.650 1.00 98.88 94 PHE A C 1
ATOM 704 O O . PHE A 1 94 ? -14.909 1.626 -3.098 1.00 98.88 94 PHE A O 1
ATOM 711 N N . MET A 1 95 ? -14.386 0.071 -1.578 1.00 98.88 95 MET A N 1
ATOM 712 C CA . MET A 1 95 ? -13.269 0.795 -0.966 1.00 98.88 95 MET A CA 1
ATOM 713 C C . MET A 1 95 ? -11.954 0.141 -1.386 1.00 98.88 95 MET A C 1
ATOM 715 O O . MET A 1 95 ? -11.942 -1.021 -1.791 1.00 98.88 95 MET A O 1
ATOM 719 N N . ILE A 1 96 ? -10.839 0.865 -1.307 1.00 98.94 96 ILE A N 1
ATOM 720 C CA . ILE A 1 96 ? -9.550 0.356 -1.789 1.00 98.94 96 ILE A CA 1
ATOM 721 C C . ILE A 1 96 ? -8.445 0.635 -0.774 1.00 98.94 96 ILE A C 1
ATOM 723 O O . ILE A 1 96 ? -8.369 1.736 -0.229 1.00 98.94 96 ILE A O 1
ATOM 727 N N . ALA A 1 97 ? -7.550 -0.334 -0.576 1.00 98.94 97 ALA A N 1
ATOM 728 C CA . ALA A 1 97 ? -6.215 -0.097 -0.036 1.00 98.94 97 ALA A CA 1
ATOM 729 C C . ALA A 1 97 ? -5.147 -0.635 -0.993 1.00 98.94 97 ALA A C 1
ATOM 731 O O . ALA A 1 97 ? -5.272 -1.741 -1.517 1.00 98.94 97 ALA A O 1
ATOM 732 N N . GLY A 1 98 ? -4.081 0.132 -1.202 1.00 98.88 98 GLY A N 1
ATOM 733 C CA . GLY A 1 98 ? -2.992 -0.247 -2.093 1.00 98.88 98 GLY A CA 1
ATOM 734 C C . GLY A 1 98 ? -1.620 0.023 -1.491 1.00 98.88 98 GLY A C 1
ATOM 735 O O . GLY A 1 98 ? -1.393 1.091 -0.927 1.00 98.88 98 GLY A O 1
ATOM 736 N N . HIS A 1 99 ? -0.694 -0.924 -1.643 1.00 98.88 99 HIS A N 1
ATOM 737 C CA . HIS A 1 99 ? 0.711 -0.784 -1.243 1.00 98.88 99 HIS A CA 1
ATOM 738 C C . HIS A 1 99 ? 1.627 -0.661 -2.460 1.00 98.88 99 HIS A C 1
ATOM 740 O O . HIS A 1 99 ? 1.458 -1.397 -3.424 1.00 98.88 99 HIS A O 1
ATOM 746 N N . ASP A 1 100 ? 2.573 0.280 -2.427 1.00 98.56 100 ASP A N 1
ATOM 747 C CA . ASP A 1 100 ? 3.548 0.527 -3.498 1.00 98.56 100 ASP A CA 1
ATOM 748 C C . ASP A 1 100 ? 2.907 0.639 -4.906 1.00 98.56 100 ASP A C 1
ATOM 750 O O . ASP A 1 100 ? 2.164 1.590 -5.153 1.00 98.56 100 ASP A O 1
ATOM 754 N N . TRP A 1 101 ? 3.111 -0.306 -5.832 1.00 98.75 101 TRP A N 1
ATOM 755 C CA . TRP A 1 101 ? 2.407 -0.325 -7.121 1.00 98.75 101 TRP A CA 1
ATOM 756 C C . TRP A 1 101 ? 0.889 -0.356 -6.949 1.00 98.75 101 TRP A C 1
ATOM 758 O O . TRP A 1 101 ? 0.166 0.322 -7.682 1.00 98.75 101 TRP A O 1
ATOM 768 N N . GLY A 1 102 ? 0.402 -1.097 -5.956 1.00 98.81 102 GLY A N 1
ATOM 769 C CA . GLY A 1 102 ? -0.991 -1.106 -5.548 1.00 98.81 102 GLY A CA 1
ATOM 770 C C . GLY A 1 102 ? -1.470 0.263 -5.074 1.00 98.81 102 GLY A C 1
ATOM 771 O O . GLY A 1 102 ? -2.607 0.620 -5.359 1.00 98.81 102 GLY A O 1
ATOM 772 N N . SER A 1 103 ? -0.611 1.070 -4.438 1.00 98.69 103 SER A N 1
ATOM 773 C CA . SER A 1 103 ? -0.930 2.453 -4.040 1.00 98.69 103 SER A CA 1
ATOM 774 C C . SER A 1 103 ? -1.222 3.318 -5.273 1.00 98.69 103 SER A C 1
ATOM 776 O O . SER A 1 103 ? -2.285 3.931 -5.374 1.00 98.69 103 SER A O 1
ATOM 778 N N . ASN A 1 104 ? -0.337 3.291 -6.278 1.00 98.38 104 ASN A N 1
ATOM 779 C CA . ASN A 1 104 ? -0.552 4.032 -7.529 1.00 98.38 104 ASN A CA 1
ATOM 780 C C . ASN A 1 104 ? -1.698 3.462 -8.381 1.00 98.38 104 ASN A C 1
ATOM 782 O O . ASN A 1 104 ? -2.331 4.198 -9.136 1.00 98.38 104 ASN A O 1
ATOM 786 N N . THR A 1 105 ? -1.984 2.166 -8.252 1.00 98.81 105 THR A N 1
ATOM 787 C CA . THR A 1 105 ? -3.144 1.518 -8.880 1.00 98.81 105 THR A CA 1
ATOM 788 C C . THR A 1 105 ? -4.451 1.984 -8.233 1.00 98.81 105 THR A C 1
ATOM 790 O O . THR A 1 105 ? -5.398 2.329 -8.935 1.00 98.81 105 THR A O 1
ATOM 793 N N . ALA A 1 106 ? -4.497 2.053 -6.900 1.00 98.81 106 ALA A N 1
ATOM 794 C CA . ALA A 1 106 ? -5.655 2.511 -6.135 1.00 98.81 106 ALA A CA 1
ATOM 795 C C . ALA A 1 106 ? -5.982 3.989 -6.410 1.00 98.81 106 ALA A C 1
ATOM 797 O O . ALA A 1 106 ? -7.142 4.349 -6.603 1.00 98.81 106 ALA A O 1
ATOM 798 N N . GLU A 1 107 ? -4.957 4.835 -6.508 1.00 98.31 107 GLU A N 1
ATOM 799 C CA . GLU A 1 107 ? -5.096 6.222 -6.958 1.00 98.31 107 GLU A CA 1
ATOM 800 C C . GLU A 1 107 ? -5.664 6.308 -8.382 1.00 98.31 107 GLU A C 1
ATOM 802 O O . GLU A 1 107 ? -6.614 7.052 -8.626 1.00 98.31 107 GLU A O 1
ATOM 807 N N . ALA A 1 108 ? -5.114 5.539 -9.327 1.00 98.69 108 ALA A N 1
ATOM 808 C CA . ALA A 1 108 ? -5.599 5.533 -10.702 1.00 98.69 108 ALA A CA 1
ATOM 809 C C . ALA A 1 108 ? -7.059 5.051 -10.789 1.00 98.69 108 ALA A C 1
ATOM 811 O O . ALA A 1 108 ? -7.836 5.620 -11.553 1.00 98.69 108 ALA A O 1
ATOM 812 N N . LEU A 1 109 ? -7.473 4.083 -9.962 1.00 98.81 109 LEU A N 1
ATOM 813 C CA . LEU A 1 109 ? -8.879 3.685 -9.837 1.00 98.81 109 LEU A CA 1
ATOM 814 C C . LEU A 1 109 ? -9.764 4.843 -9.353 1.00 98.81 109 LEU A C 1
ATOM 816 O O . LEU A 1 109 ? -10.800 5.109 -9.960 1.00 98.81 109 LEU A O 1
ATOM 820 N N . ALA A 1 110 ? -9.338 5.571 -8.317 1.00 98.75 110 ALA A N 1
ATOM 821 C CA . ALA A 1 110 ? -10.079 6.720 -7.791 1.00 98.75 110 ALA A CA 1
ATOM 822 C C . ALA A 1 110 ? -10.212 7.865 -8.816 1.00 98.75 110 ALA A C 1
ATOM 824 O O . ALA A 1 110 ? -11.236 8.544 -8.861 1.00 98.75 110 ALA A O 1
ATOM 825 N N . VAL A 1 111 ? -9.202 8.064 -9.670 1.00 98.69 111 VAL A N 1
ATOM 826 C CA . VAL A 1 111 ? -9.239 9.043 -10.771 1.00 98.69 111 VAL A CA 1
ATOM 827 C C . VAL A 1 111 ? -10.117 8.564 -11.933 1.00 98.69 111 VAL A C 1
ATOM 829 O O . VAL A 1 111 ? -10.872 9.345 -12.525 1.00 98.69 111 VAL A O 1
ATOM 832 N N . GLY A 1 112 ? -9.994 7.293 -12.311 1.00 98.56 112 GLY A N 1
ATOM 833 C CA . GLY A 1 112 ? -10.683 6.710 -13.459 1.00 98.56 112 GLY A CA 1
ATOM 834 C C . GLY A 1 112 ? -12.182 6.558 -13.224 1.00 98.56 112 GLY A C 1
ATOM 835 O O . GLY A 1 112 ? -12.970 6.966 -14.078 1.00 98.56 112 GLY A O 1
ATOM 836 N N . TRP A 1 113 ? -12.555 6.065 -12.041 1.00 98.69 113 TRP A N 1
ATOM 837 C CA . TRP A 1 113 ? -13.913 5.659 -11.679 1.00 98.69 113 TRP A CA 1
ATOM 838 C C . TRP A 1 113 ? -14.349 6.253 -10.326 1.00 98.69 113 TRP A C 1
ATOM 840 O O . TRP A 1 113 ? -14.632 5.510 -9.384 1.00 98.69 113 TRP A O 1
ATOM 850 N N . PRO A 1 114 ? -14.431 7.591 -10.202 1.00 97.94 114 PRO A N 1
ATOM 851 C CA . PRO A 1 114 ? -14.719 8.256 -8.928 1.00 97.94 114 PRO A CA 1
ATOM 852 C C . PRO A 1 114 ? -16.079 7.873 -8.323 1.00 97.94 114 PRO A C 1
ATOM 854 O O . PRO A 1 114 ? -16.216 7.872 -7.106 1.00 97.94 114 PRO A O 1
ATOM 857 N N . ASP A 1 115 ? -17.063 7.491 -9.143 1.00 98.12 115 ASP A N 1
ATOM 858 C CA . ASP A 1 115 ? -18.390 7.067 -8.668 1.00 98.12 115 ASP A CA 1
ATOM 859 C C . ASP A 1 115 ? -18.397 5.644 -8.075 1.00 98.12 115 ASP A C 1
ATOM 861 O O . ASP A 1 115 ? -19.341 5.250 -7.389 1.00 98.12 115 ASP A O 1
ATOM 865 N N . ARG A 1 116 ? -17.342 4.864 -8.343 1.00 98.62 116 ARG A N 1
ATOM 866 C CA . ARG A 1 116 ? -17.191 3.469 -7.903 1.00 98.62 116 ARG A CA 1
ATOM 867 C C . ARG A 1 116 ? -16.328 3.364 -6.641 1.00 98.62 116 ARG A C 1
ATOM 869 O O . ARG A 1 116 ? -16.527 2.450 -5.843 1.00 98.62 116 ARG A O 1
ATOM 876 N N . VAL A 1 117 ? -15.382 4.289 -6.450 1.00 98.75 117 VAL A N 1
ATOM 877 C CA . VAL A 1 117 ? -14.419 4.266 -5.338 1.00 98.75 117 VAL A CA 1
ATOM 878 C C . VAL A 1 117 ? -14.891 5.141 -4.182 1.00 98.75 117 VAL A C 1
ATOM 880 O O . VAL A 1 117 ? -14.860 6.365 -4.255 1.00 98.75 117 VAL A O 1
ATOM 883 N N . GLU A 1 118 ? -15.277 4.509 -3.076 1.00 98.56 118 GLU A N 1
ATOM 884 C CA . GLU A 1 118 ? -15.858 5.220 -1.932 1.00 98.56 118 GLU A CA 1
ATOM 885 C C . GLU A 1 118 ? -14.799 5.808 -0.991 1.00 98.56 118 GLU A C 1
ATOM 887 O O . GLU A 1 118 ? -14.973 6.909 -0.467 1.00 98.56 118 GLU A O 1
ATOM 892 N N . ARG A 1 119 ? -13.714 5.064 -0.738 1.00 98.75 119 ARG A N 1
ATOM 893 C CA . ARG A 1 119 ? -12.639 5.431 0.200 1.00 98.75 119 ARG A CA 1
ATOM 894 C C . ARG A 1 119 ? -11.306 4.837 -0.241 1.00 98.75 119 ARG A C 1
ATOM 896 O O . ARG A 1 119 ? -11.284 3.737 -0.795 1.00 98.75 119 ARG A O 1
ATOM 903 N N . LEU A 1 120 ? -10.211 5.541 0.044 1.00 98.88 120 LEU A N 1
ATOM 904 C CA . LEU A 1 120 ? -8.877 5.214 -0.469 1.00 98.88 120 LEU A CA 1
ATOM 905 C C . LEU A 1 120 ? -7.809 5.182 0.633 1.00 98.88 120 LEU A C 1
ATOM 907 O O . LEU A 1 120 ? -7.552 6.184 1.289 1.00 98.88 120 LEU A O 1
ATOM 911 N N . ALA A 1 121 ? -7.117 4.058 0.786 1.00 98.94 121 ALA A N 1
ATOM 912 C CA . ALA A 1 121 ? -5.879 3.976 1.554 1.00 98.94 121 ALA A CA 1
ATOM 913 C C . ALA A 1 121 ? -4.677 3.758 0.630 1.00 98.94 121 ALA A C 1
ATOM 915 O O . ALA A 1 121 ? -4.649 2.830 -0.178 1.00 98.94 121 ALA A O 1
ATOM 916 N N . MET A 1 122 ? -3.662 4.600 0.785 1.00 98.81 122 MET A N 1
ATOM 917 C CA . MET A 1 122 ? -2.404 4.535 0.042 1.00 98.81 122 MET A CA 1
ATOM 918 C C . MET A 1 122 ? -1.260 4.250 1.011 1.00 98.81 122 MET A C 1
ATOM 920 O O . MET A 1 122 ? -1.113 4.948 2.012 1.00 98.81 122 MET A O 1
ATOM 924 N N . LEU A 1 123 ? -0.472 3.209 0.753 1.00 98.81 123 LEU A N 1
ATOM 925 C CA . LEU A 1 123 ? 0.605 2.770 1.638 1.00 98.81 123 LEU A CA 1
ATOM 926 C C . LEU A 1 123 ? 1.962 2.907 0.931 1.00 98.81 123 LEU A C 1
ATOM 928 O O . LEU A 1 123 ? 2.151 2.385 -0.170 1.00 98.81 123 LEU A O 1
ATOM 932 N N . ALA A 1 124 ? 2.909 3.562 1.608 1.00 98.25 124 ALA A N 1
ATOM 933 C CA . ALA A 1 124 ? 4.346 3.655 1.308 1.00 98.25 124 ALA A CA 1
ATOM 934 C C . ALA A 1 124 ? 4.786 4.353 -0.001 1.00 98.25 124 ALA A C 1
ATOM 936 O O . ALA A 1 124 ? 5.916 4.839 -0.076 1.00 98.25 124 ALA A O 1
ATOM 937 N N . THR A 1 125 ? 3.932 4.453 -1.023 1.00 97.19 125 THR A N 1
ATOM 938 C CA . THR A 1 125 ? 4.260 5.143 -2.285 1.00 97.19 125 THR A CA 1
ATOM 939 C C . THR A 1 125 ? 3.325 6.332 -2.526 1.00 97.19 125 THR A C 1
ATOM 941 O O . THR A 1 125 ? 2.107 6.122 -2.618 1.00 97.19 125 THR A O 1
ATOM 944 N N . PRO A 1 126 ? 3.867 7.568 -2.643 1.00 95.62 126 PRO A N 1
ATOM 945 C CA . PRO A 1 126 ? 3.087 8.778 -2.892 1.00 95.62 126 PRO A CA 1
ATOM 946 C C . PRO A 1 126 ? 2.261 8.727 -4.187 1.00 95.62 126 PRO A C 1
ATOM 948 O O . PRO A 1 126 ? 2.655 8.048 -5.143 1.00 95.62 126 PRO A O 1
ATOM 951 N N . PRO A 1 127 ? 1.153 9.489 -4.258 1.00 95.56 127 PRO A N 1
ATOM 952 C CA . PRO A 1 127 ? 0.378 9.627 -5.478 1.00 95.56 127 PRO A CA 1
ATOM 953 C C . PRO A 1 127 ? 1.152 10.286 -6.627 1.00 95.56 127 PRO A C 1
ATOM 955 O O . PRO A 1 127 ? 2.010 11.146 -6.412 1.00 95.56 127 PRO A O 1
ATOM 958 N N . ARG A 1 128 ? 0.791 9.918 -7.860 1.00 94.44 128 ARG A N 1
ATOM 959 C CA . ARG A 1 128 ? 1.326 10.455 -9.124 1.00 94.44 128 ARG A CA 1
ATOM 960 C C . ARG A 1 128 ? 0.493 11.612 -9.704 1.00 94.44 128 ARG A C 1
ATOM 962 O O . ARG A 1 128 ? 0.823 12.101 -10.786 1.00 94.44 128 ARG A O 1
ATOM 969 N N . LEU A 1 129 ? -0.554 12.062 -9.005 1.00 95.25 129 LEU A N 1
ATOM 970 C CA . LEU A 1 129 ? -1.395 13.210 -9.363 1.00 95.25 129 LEU A CA 1
ATOM 971 C C . LEU A 1 129 ? -0.560 14.428 -9.781 1.00 95.25 129 LEU A C 1
ATOM 973 O O . LEU A 1 129 ? 0.344 14.859 -9.056 1.00 95.25 129 LEU A O 1
ATOM 977 N N . GLY A 1 130 ? -0.898 15.035 -10.916 1.00 93.50 130 GLY A N 1
ATOM 978 C CA . GLY A 1 130 ? -0.183 16.192 -11.463 1.00 93.50 130 GLY A CA 1
ATOM 979 C C . GLY A 1 130 ? 1.100 15.832 -12.221 1.00 93.50 130 GLY A C 1
ATOM 980 O O . GLY A 1 130 ? 1.835 16.727 -12.636 1.00 93.50 130 GLY A O 1
ATOM 981 N N . GLY A 1 131 ? 1.379 14.536 -12.392 1.00 89.31 131 GLY A N 1
ATOM 982 C CA . GLY A 1 131 ? 2.609 14.026 -12.983 1.00 89.31 131 GLY A CA 1
ATOM 983 C C . GLY A 1 131 ? 3.750 13.911 -11.972 1.00 89.31 131 GLY A C 1
ATOM 984 O O . GLY A 1 131 ? 3.813 14.623 -10.969 1.00 89.31 131 GLY A O 1
ATOM 985 N N . MET A 1 132 ? 4.680 12.997 -12.249 1.00 83.88 132 MET A N 1
ATOM 986 C CA . MET A 1 132 ? 5.865 12.808 -11.416 1.00 83.88 132 MET A CA 1
ATOM 987 C C . MET A 1 132 ? 6.988 13.747 -11.868 1.00 83.88 132 MET A C 1
ATOM 989 O O . MET A 1 132 ? 7.383 13.696 -13.034 1.00 83.88 132 MET A O 1
ATOM 993 N N . PRO A 1 133 ? 7.529 14.594 -10.978 1.00 86.69 133 PRO A N 1
ATOM 994 C CA . PRO A 1 133 ? 8.732 15.348 -11.287 1.00 86.69 133 PRO A CA 1
ATOM 995 C C . PRO A 1 133 ? 9.954 14.424 -11.288 1.00 86.69 133 PRO A C 1
ATOM 997 O O . PRO A 1 133 ? 9.971 13.387 -10.620 1.00 86.69 133 PRO A O 1
ATOM 1000 N N . THR A 1 134 ? 11.025 14.848 -11.957 1.00 89.00 134 THR A N 1
ATOM 1001 C CA . THR A 1 134 ? 12.338 14.225 -11.767 1.00 89.00 134 THR A CA 1
ATOM 1002 C C . THR A 1 134 ? 12.755 14.366 -10.294 1.00 89.00 134 THR A C 1
ATOM 1004 O O . THR A 1 134 ? 12.771 15.484 -9.769 1.00 89.00 134 THR A O 1
ATOM 1007 N N . PRO A 1 135 ? 13.088 13.267 -9.599 1.00 90.75 135 PRO A N 1
ATOM 1008 C CA . PRO A 1 135 ? 13.447 13.302 -8.193 1.00 90.75 135 PRO A CA 1
ATOM 1009 C C . PRO A 1 135 ? 14.828 13.945 -7.984 1.00 90.75 135 PRO A C 1
ATOM 1011 O O . PRO A 1 135 ? 15.692 13.885 -8.864 1.00 90.75 135 PRO A O 1
ATOM 1014 N N . PRO A 1 136 ? 15.092 14.515 -6.796 1.00 92.06 136 PRO A N 1
ATOM 1015 C CA . PRO A 1 136 ? 16.432 14.968 -6.437 1.00 92.06 136 PRO A CA 1
ATOM 1016 C C . PRO A 1 136 ? 17.411 13.786 -6.381 1.00 92.06 136 PRO A C 1
ATOM 1018 O O . PRO A 1 136 ? 17.011 12.665 -6.070 1.00 92.06 136 PRO A O 1
ATOM 1021 N N . PHE A 1 137 ? 18.711 14.031 -6.587 1.00 94.06 137 PHE A N 1
ATOM 1022 C CA . PHE A 1 137 ? 19.722 12.961 -6.660 1.00 94.06 137 PHE A CA 1
ATOM 1023 C C . PHE A 1 137 ? 19.744 12.020 -5.449 1.00 94.06 137 PHE A C 1
ATOM 1025 O O . PHE A 1 137 ? 19.926 10.819 -5.617 1.00 94.06 137 PHE A O 1
ATOM 1032 N N . ALA A 1 138 ? 19.506 12.535 -4.239 1.00 93.56 138 ALA A N 1
ATOM 1033 C CA . ALA A 1 138 ? 19.432 11.701 -3.040 1.00 93.56 138 ALA A CA 1
ATOM 1034 C C . ALA A 1 138 ? 18.259 10.706 -3.087 1.00 93.56 138 ALA A C 1
ATOM 1036 O O . ALA A 1 138 ? 18.405 9.572 -2.645 1.00 93.56 138 ALA A O 1
ATOM 1037 N N . GLN A 1 139 ? 17.110 11.117 -3.634 1.00 93.75 139 GLN A N 1
ATOM 1038 C CA . GLN A 1 139 ? 15.959 10.235 -3.826 1.00 93.75 139 GLN A CA 1
ATOM 1039 C C . GLN A 1 139 ? 16.185 9.295 -5.006 1.00 93.75 139 GLN A C 1
ATOM 1041 O O . GLN A 1 139 ? 15.899 8.106 -4.890 1.00 93.75 139 GLN A O 1
ATOM 1046 N N . ALA A 1 140 ? 16.768 9.803 -6.098 1.00 93.75 140 ALA A N 1
ATOM 1047 C CA . ALA A 1 140 ? 17.182 8.968 -7.209 1.00 93.75 140 ALA A CA 1
ATOM 1048 C C . ALA A 1 140 ? 18.035 7.815 -6.670 1.00 93.75 140 ALA A C 1
ATOM 1050 O O . ALA A 1 140 ? 17.680 6.671 -6.894 1.00 93.75 140 ALA A O 1
ATOM 1051 N N . GLN A 1 141 ? 19.098 8.064 -5.894 1.00 95.06 141 GLN A N 1
ATOM 1052 C CA . GLN A 1 141 ? 19.985 7.009 -5.374 1.00 95.06 141 GLN A CA 1
ATOM 1053 C C . GLN A 1 141 ? 19.236 5.856 -4.673 1.00 95.06 141 GLN A C 1
ATOM 1055 O O . GLN A 1 141 ? 19.651 4.703 -4.772 1.00 95.06 141 GLN A O 1
ATOM 1060 N N . ARG A 1 142 ? 18.117 6.139 -3.995 1.00 95.25 142 ARG A N 1
ATOM 1061 C CA . ARG A 1 142 ? 17.252 5.115 -3.372 1.00 95.25 142 ARG A CA 1
ATOM 1062 C C . ARG A 1 142 ? 16.483 4.289 -4.399 1.00 95.25 142 ARG A C 1
ATOM 1064 O O . ARG A 1 142 ? 16.221 3.109 -4.193 1.00 95.25 142 ARG A O 1
ATOM 1071 N N . GLN A 1 143 ? 16.155 4.918 -5.517 1.00 95.44 143 GLN A N 1
ATOM 1072 C CA . GLN A 1 143 ? 15.448 4.380 -6.674 1.00 95.44 143 GLN A CA 1
ATOM 1073 C C . GLN A 1 143 ? 16.388 3.784 -7.729 1.00 95.44 143 GLN A C 1
ATOM 1075 O O . GLN A 1 143 ? 16.009 3.659 -8.892 1.00 95.44 143 GLN A O 1
ATOM 1080 N N . TRP A 1 144 ? 17.606 3.381 -7.344 1.00 96.25 144 TRP A N 1
ATOM 1081 C CA . TRP A 1 144 ? 18.639 3.006 -8.311 1.00 96.25 144 TRP A CA 1
ATOM 1082 C C . TRP A 1 144 ? 18.262 1.895 -9.285 1.00 96.25 144 TRP A C 1
ATOM 1084 O O . TRP A 1 144 ? 18.698 1.847 -10.436 1.00 96.25 144 TRP A O 1
ATOM 1094 N N . TYR A 1 145 ? 17.404 1.008 -8.815 1.00 97.31 145 TYR A N 1
ATOM 1095 C CA .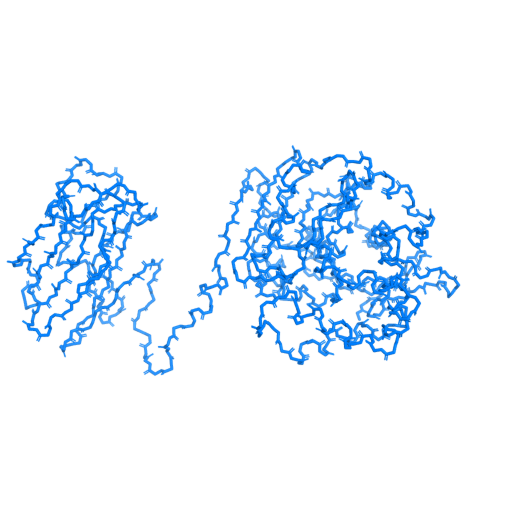 TYR A 1 145 ? 16.887 -0.111 -9.565 1.00 97.31 145 TYR A CA 1
ATOM 1096 C C . TYR A 1 145 ? 16.076 0.325 -10.794 1.00 97.31 145 TYR A C 1
ATOM 1098 O O . TYR A 1 145 ? 16.052 -0.405 -11.783 1.00 97.31 145 TYR A O 1
ATOM 1106 N N . HIS A 1 146 ? 15.488 1.530 -10.795 1.00 96.12 146 HIS A N 1
ATOM 1107 C CA . HIS A 1 146 ? 14.705 2.046 -11.925 1.00 96.12 146 HIS A CA 1
ATOM 1108 C C . HIS A 1 146 ? 15.570 2.182 -13.179 1.00 96.12 146 HIS A C 1
ATOM 1110 O O . HIS A 1 146 ? 15.259 1.611 -14.222 1.00 96.12 146 HIS A O 1
ATOM 1116 N N . TRP A 1 147 ? 16.690 2.900 -13.075 1.00 93.81 147 TRP A N 1
ATOM 1117 C CA . TRP A 1 147 ? 17.593 3.093 -14.210 1.00 93.81 147 TRP A CA 1
ATOM 1118 C C . TRP A 1 147 ? 18.428 1.854 -14.499 1.00 93.81 147 TRP A C 1
ATOM 1120 O O . TRP A 1 147 ? 18.778 1.614 -15.651 1.00 93.81 147 TRP A O 1
ATOM 1130 N N . PHE A 1 148 ? 18.725 1.037 -13.486 1.00 96.69 148 PHE A N 1
ATOM 1131 C CA . PHE A 1 148 ? 19.362 -0.253 -13.713 1.00 96.69 148 PHE A CA 1
ATOM 1132 C C . PHE A 1 148 ? 18.527 -1.096 -14.690 1.00 96.69 148 PHE A C 1
ATOM 1134 O O . PHE A 1 148 ? 19.047 -1.519 -15.724 1.00 96.69 148 PHE A O 1
ATOM 1141 N N . MET A 1 149 ? 17.221 -1.233 -14.434 1.00 96.94 149 MET A N 1
ATOM 1142 C CA . MET A 1 149 ? 16.270 -1.947 -15.300 1.00 96.94 149 MET A CA 1
ATOM 1143 C C . MET A 1 149 ? 16.033 -1.289 -16.667 1.00 96.94 149 MET A C 1
ATOM 1145 O O . MET A 1 149 ? 15.707 -1.978 -17.642 1.00 96.94 149 MET A O 1
ATOM 1149 N N . ALA A 1 150 ? 16.221 0.028 -16.773 1.00 94.44 150 ALA A N 1
ATOM 1150 C CA . ALA A 1 150 ? 16.162 0.720 -18.058 1.00 94.44 150 ALA A CA 1
ATOM 1151 C C . ALA A 1 150 ? 17.289 0.262 -19.004 1.00 94.44 150 ALA A C 1
ATOM 1153 O O . ALA A 1 150 ? 17.074 0.114 -20.205 1.00 94.44 150 ALA A O 1
ATOM 1154 N N . THR A 1 151 ? 18.473 -0.072 -18.477 1.00 95.88 151 THR A N 1
ATOM 1155 C CA . THR A 1 151 ? 19.577 -0.573 -19.310 1.00 95.88 151 THR A CA 1
ATOM 1156 C C . THR A 1 151 ? 19.360 -2.015 -19.784 1.00 95.88 151 THR A C 1
ATOM 1158 O O . THR A 1 151 ? 18.804 -2.851 -19.072 1.00 95.88 151 THR A O 1
ATOM 1161 N N . ALA A 1 152 ? 19.891 -2.360 -20.963 1.00 96.50 152 ALA A N 1
ATOM 1162 C CA . ALA A 1 152 ? 19.854 -3.736 -21.470 1.00 96.50 152 ALA A CA 1
ATOM 1163 C C . ALA A 1 152 ? 20.557 -4.738 -20.532 1.00 96.50 152 ALA A C 1
ATOM 1165 O O . ALA A 1 152 ? 20.063 -5.844 -20.327 1.00 96.50 152 ALA A O 1
ATOM 1166 N N . ARG A 1 153 ? 21.689 -4.345 -19.927 1.00 98.12 153 ARG A N 1
ATOM 1167 C CA . ARG A 1 153 ? 22.445 -5.205 -19.001 1.00 98.12 153 ARG A CA 1
ATOM 1168 C C . ARG A 1 153 ? 21.722 -5.409 -17.676 1.00 98.12 153 ARG A C 1
ATOM 1170 O O . ARG A 1 153 ? 21.676 -6.535 -17.202 1.00 98.12 153 ARG A O 1
ATOM 1177 N N . GLY A 1 154 ? 21.153 -4.354 -17.093 1.00 97.81 154 GLY A N 1
ATOM 1178 C CA . GLY A 1 154 ? 20.394 -4.504 -15.855 1.00 97.81 154 GLY A CA 1
ATOM 1179 C C . GLY A 1 154 ? 19.111 -5.298 -16.073 1.00 97.81 154 GLY A C 1
ATOM 1180 O O . GLY A 1 154 ? 18.807 -6.182 -15.285 1.00 97.81 154 GLY A O 1
ATOM 1181 N N . ALA A 1 155 ? 18.434 -5.107 -17.207 1.00 97.69 155 ALA A N 1
ATOM 1182 C CA . ALA A 1 155 ? 17.315 -5.960 -17.590 1.00 97.69 155 ALA A CA 1
ATOM 1183 C C . ALA A 1 155 ? 17.698 -7.441 -17.735 1.00 97.69 155 ALA A C 1
ATOM 1185 O O . ALA A 1 155 ? 16.923 -8.308 -17.341 1.00 97.69 155 ALA A O 1
ATOM 1186 N N . GLN A 1 156 ? 18.880 -7.743 -18.282 1.00 98.50 156 GLN A N 1
ATOM 1187 C CA . GLN A 1 156 ? 19.383 -9.116 -18.320 1.00 98.50 156 GLN A CA 1
ATOM 1188 C C . GLN A 1 156 ? 19.689 -9.645 -16.913 1.00 98.50 156 GLN A C 1
ATOM 1190 O O . GLN A 1 156 ? 19.268 -10.745 -16.591 1.00 98.50 156 GLN A O 1
ATOM 1195 N N . ALA A 1 157 ? 20.316 -8.845 -16.047 1.00 98.38 157 ALA A N 1
ATOM 1196 C CA . ALA A 1 157 ? 20.601 -9.250 -14.670 1.00 98.38 157 ALA A CA 1
ATOM 1197 C C . ALA A 1 157 ? 19.325 -9.589 -13.875 1.00 98.38 157 ALA A C 1
ATOM 1199 O O . ALA A 1 157 ? 19.307 -10.571 -13.142 1.00 98.38 157 ALA A O 1
ATOM 1200 N N . VAL A 1 158 ? 18.236 -8.832 -14.067 1.00 98.25 158 VAL A N 1
ATOM 1201 C CA . VAL A 1 158 ? 16.928 -9.156 -13.464 1.00 98.25 158 VAL A CA 1
ATOM 1202 C C . VAL A 1 158 ? 16.344 -10.456 -14.029 1.00 98.25 158 VAL A C 1
ATOM 1204 O O . VAL A 1 158 ? 15.708 -11.206 -13.293 1.00 98.25 158 VAL A O 1
ATOM 1207 N N . ARG A 1 159 ? 16.554 -10.759 -15.319 1.00 97.88 159 ARG A N 1
ATOM 1208 C CA . ARG A 1 159 ? 16.146 -12.052 -15.904 1.00 97.88 159 ARG A CA 1
ATOM 1209 C C . ARG A 1 159 ? 16.936 -13.215 -15.319 1.00 97.88 159 ARG A C 1
ATOM 1211 O O . ARG A 1 159 ? 16.341 -14.257 -15.050 1.00 97.88 159 ARG A O 1
ATOM 1218 N N . ASP A 1 160 ? 18.237 -13.020 -15.142 1.00 98.38 160 ASP A N 1
ATOM 1219 C CA . ASP A 1 160 ? 19.159 -14.044 -14.658 1.00 98.38 160 ASP A CA 1
ATOM 1220 C C . ASP A 1 160 ? 18.911 -14.377 -13.178 1.00 98.38 160 ASP A C 1
ATOM 1222 O O . ASP A 1 160 ? 18.991 -15.544 -12.800 1.00 98.38 160 ASP A O 1
ATOM 1226 N N . ASP A 1 161 ? 18.562 -13.381 -12.352 1.00 98.06 161 ASP A N 1
ATOM 1227 C CA . ASP A 1 161 ? 18.290 -13.566 -10.921 1.00 98.06 161 ASP A CA 1
ATOM 1228 C C . ASP A 1 161 ? 17.167 -12.652 -10.397 1.00 98.06 161 ASP A C 1
ATOM 1230 O O . ASP A 1 161 ? 17.381 -11.689 -9.655 1.00 98.06 161 ASP A O 1
ATOM 1234 N N . ARG A 1 162 ? 15.923 -12.968 -10.775 1.00 96.75 162 ARG A N 1
ATOM 1235 C CA . ARG A 1 162 ? 14.732 -12.223 -10.325 1.00 96.75 162 ARG A CA 1
ATOM 1236 C C . ARG A 1 162 ? 14.534 -12.266 -8.807 1.00 96.75 162 ARG A C 1
ATOM 1238 O O . ARG A 1 162 ? 14.056 -11.299 -8.218 1.00 96.75 162 ARG A O 1
ATOM 1245 N N . THR A 1 163 ? 14.903 -13.382 -8.182 1.00 98.06 163 THR A N 1
ATOM 1246 C CA . THR A 1 163 ? 14.673 -13.630 -6.757 1.00 98.06 163 THR A CA 1
ATOM 1247 C C . THR A 1 163 ? 15.686 -12.870 -5.918 1.00 98.06 163 THR A C 1
ATOM 1249 O O . THR A 1 163 ? 15.282 -12.149 -5.011 1.00 98.06 163 THR A O 1
ATOM 1252 N N . GLY A 1 164 ? 16.977 -12.945 -6.250 1.00 98.25 164 GLY A N 1
ATOM 1253 C CA . GLY A 1 164 ? 18.004 -12.133 -5.599 1.00 98.25 164 GLY A CA 1
ATOM 1254 C C . GLY A 1 164 ? 17.781 -10.637 -5.822 1.00 98.25 164 GLY A C 1
ATOM 1255 O O . GLY A 1 164 ? 17.931 -9.842 -4.894 1.00 98.25 164 GLY A O 1
ATOM 1256 N N . PHE A 1 165 ? 17.314 -10.243 -7.012 1.00 98.38 165 PHE A N 1
ATOM 1257 C CA . PHE A 1 165 ? 16.948 -8.853 -7.282 1.00 98.38 165 PHE A CA 1
ATOM 1258 C C . PHE A 1 165 ? 15.744 -8.367 -6.458 1.00 98.38 165 PHE A C 1
ATOM 1260 O O . PHE A 1 165 ? 15.733 -7.230 -5.999 1.00 98.38 165 PHE A O 1
ATOM 1267 N N . ALA A 1 166 ? 14.733 -9.202 -6.223 1.00 98.38 166 ALA A N 1
ATOM 1268 C CA . ALA A 1 166 ? 13.646 -8.857 -5.308 1.00 98.38 166 ALA A CA 1
ATOM 1269 C C . ALA A 1 166 ? 14.112 -8.822 -3.838 1.00 98.38 166 ALA A C 1
ATOM 1271 O O . ALA A 1 166 ? 13.707 -7.942 -3.075 1.00 98.38 166 ALA A O 1
ATOM 1272 N N . HIS A 1 167 ? 14.986 -9.753 -3.448 1.00 98.44 167 HIS A N 1
ATOM 1273 C CA . HIS A 1 167 ? 15.488 -9.897 -2.078 1.00 98.44 167 HIS A CA 1
ATOM 1274 C C . HIS A 1 167 ? 16.253 -8.660 -1.608 1.00 98.44 167 HIS A C 1
ATOM 1276 O O . HIS A 1 167 ? 15.950 -8.117 -0.547 1.00 98.44 167 HIS A O 1
ATOM 1282 N N . ILE A 1 168 ? 17.144 -8.117 -2.446 1.00 97.38 168 ILE A N 1
ATOM 1283 C CA . ILE A 1 168 ? 17.912 -6.910 -2.103 1.00 97.38 168 ILE A CA 1
ATOM 1284 C C . ILE A 1 168 ? 17.009 -5.690 -1.837 1.00 97.38 168 ILE A C 1
ATOM 1286 O O . ILE A 1 168 ? 17.397 -4.764 -1.122 1.00 97.38 168 ILE A O 1
ATOM 1290 N N . HIS A 1 169 ? 15.788 -5.659 -2.379 1.00 98.00 169 HIS A N 1
ATOM 1291 C CA . HIS A 1 169 ? 14.807 -4.618 -2.066 1.00 98.00 169 HIS A CA 1
ATOM 1292 C C . HIS A 1 169 ? 14.134 -4.840 -0.715 1.00 98.00 169 HIS A C 1
ATOM 1294 O O . HIS A 1 169 ? 13.990 -3.882 0.044 1.00 98.00 169 HIS A O 1
ATOM 1300 N N . TRP A 1 170 ? 13.816 -6.087 -0.363 1.00 97.69 170 TRP A N 1
ATOM 1301 C CA . TRP A 1 170 ? 13.362 -6.422 0.986 1.00 97.6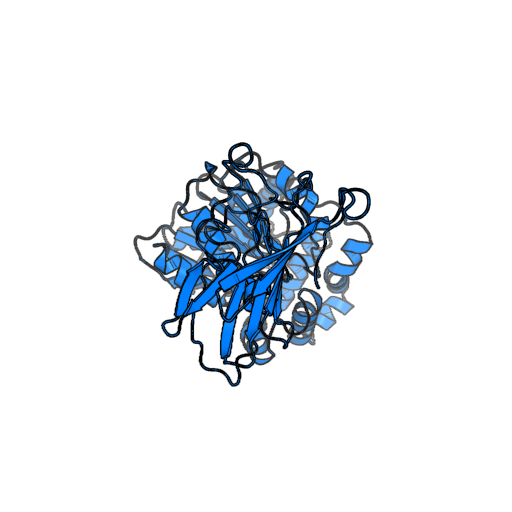9 170 TRP A CA 1
ATOM 1302 C C . TRP A 1 170 ? 14.407 -6.039 2.038 1.00 97.69 170 TRP A C 1
ATOM 1304 O O . TRP A 1 170 ? 14.056 -5.438 3.048 1.00 97.69 170 TRP A O 1
ATOM 1314 N N . GLU A 1 171 ? 15.693 -6.282 1.790 1.00 96.00 171 GLU A N 1
ATOM 1315 C CA . GLU A 1 171 ? 16.765 -5.889 2.714 1.00 96.00 171 GLU A CA 1
ATOM 1316 C C . GLU A 1 171 ? 16.913 -4.368 2.872 1.00 96.00 171 GLU A C 1
ATOM 1318 O O . GLU A 1 171 ? 17.130 -3.878 3.979 1.00 96.00 171 GLU A O 1
ATOM 1323 N N . ASN A 1 172 ? 16.811 -3.610 1.776 1.00 94.81 172 ASN A N 1
ATOM 1324 C CA . ASN A 1 172 ? 17.155 -2.185 1.772 1.00 94.81 172 ASN A CA 1
ATOM 1325 C C . ASN A 1 172 ? 16.002 -1.247 2.133 1.00 94.81 172 ASN A C 1
ATOM 1327 O O . ASN A 1 172 ? 16.245 -0.093 2.494 1.00 94.81 172 ASN A O 1
ATOM 1331 N N . TRP A 1 173 ? 14.753 -1.676 1.959 1.00 97.81 173 TRP A N 1
ATOM 1332 C CA . TRP A 1 173 ? 13.602 -0.777 2.077 1.00 97.81 173 TRP A CA 1
ATOM 1333 C C . TRP A 1 173 ? 12.968 -0.757 3.467 1.00 97.81 173 TRP A C 1
ATOM 1335 O O . TRP A 1 173 ? 12.158 0.125 3.760 1.00 97.81 173 TRP A O 1
ATOM 1345 N N . ALA A 1 174 ? 13.361 -1.677 4.343 1.00 95.12 174 ALA A N 1
ATOM 1346 C CA . ALA A 1 174 ? 12.872 -1.751 5.711 1.00 95.12 174 ALA A CA 1
ATOM 1347 C C . ALA A 1 174 ? 13.994 -2.102 6.710 1.00 95.12 174 ALA A C 1
ATOM 1349 O O . ALA A 1 174 ? 15.078 -2.526 6.306 1.00 95.12 174 ALA A O 1
ATOM 1350 N N . PRO A 1 175 ? 13.795 -1.864 8.022 1.00 89.56 175 PRO A N 1
ATOM 1351 C CA . PRO A 1 175 ? 14.855 -1.987 9.022 1.00 89.56 175 PRO A CA 1
ATOM 1352 C C . PRO A 1 175 ? 15.429 -3.404 9.137 1.00 89.56 175 PRO A C 1
ATOM 1354 O O . PRO A 1 175 ? 14.672 -4.367 9.056 1.00 89.56 175 PRO A O 1
ATOM 1357 N N . PRO A 1 176 ? 16.727 -3.572 9.447 1.00 87.69 176 PRO A N 1
ATOM 1358 C CA . PRO A 1 176 ? 17.323 -4.895 9.611 1.00 87.69 176 PRO A CA 1
ATOM 1359 C C . PRO A 1 176 ? 16.521 -5.815 10.546 1.00 87.69 176 PRO A C 1
ATOM 1361 O O . PRO A 1 176 ? 16.102 -5.409 11.633 1.00 87.69 176 PRO A O 1
ATOM 1364 N N . GLY A 1 177 ? 16.328 -7.067 10.122 1.00 86.38 177 GLY A N 1
ATOM 1365 C CA . GLY A 1 177 ? 15.593 -8.082 10.885 1.00 86.38 177 GLY A CA 1
ATOM 1366 C C . GLY A 1 177 ? 14.067 -7.939 10.862 1.00 86.38 177 GLY A C 1
ATOM 1367 O O . GLY A 1 177 ? 13.406 -8.494 11.739 1.00 86.38 177 GLY A O 1
ATOM 1368 N N . TRP A 1 178 ? 13.494 -7.188 9.911 1.00 91.94 178 TRP A N 1
ATOM 1369 C CA . TRP A 1 178 ? 12.038 -7.052 9.774 1.00 91.94 178 TRP A CA 1
ATOM 1370 C C . TRP A 1 178 ? 11.344 -8.300 9.197 1.00 91.94 178 TRP A C 1
ATOM 1372 O O . TRP A 1 178 ? 10.167 -8.510 9.481 1.00 91.94 178 TRP A O 1
ATOM 1382 N N . PHE A 1 179 ? 12.062 -9.140 8.443 1.00 94.69 179 PHE A N 1
ATOM 1383 C CA . PHE A 1 179 ? 11.555 -10.382 7.853 1.00 94.69 179 PHE A CA 1
ATOM 1384 C C . PHE A 1 179 ? 12.472 -11.573 8.143 1.00 94.69 179 PHE A C 1
ATOM 1386 O O . PHE A 1 179 ? 13.651 -11.412 8.464 1.00 94.69 179 PHE A O 1
ATOM 1393 N N . ASP A 1 180 ? 11.919 -12.778 8.002 1.00 94.75 180 ASP A N 1
ATOM 1394 C CA . ASP A 1 180 ? 12.673 -14.028 7.947 1.00 94.75 180 ASP A CA 1
ATOM 1395 C C . ASP A 1 180 ? 12.722 -14.581 6.514 1.00 94.75 180 ASP A C 1
ATOM 1397 O O . ASP A 1 180 ? 11.799 -14.387 5.718 1.00 94.75 180 ASP A O 1
ATOM 1401 N N . GLU A 1 181 ? 13.785 -15.321 6.200 1.00 96.69 181 GLU A N 1
ATOM 1402 C CA . GLU A 1 181 ? 14.014 -15.849 4.853 1.00 96.69 181 GLU A CA 1
ATOM 1403 C C . GLU A 1 181 ? 12.902 -16.803 4.398 1.00 96.69 181 GLU A C 1
ATOM 1405 O O . GLU A 1 181 ? 12.524 -16.806 3.231 1.00 96.69 181 GLU A O 1
ATOM 1410 N N . ALA A 1 182 ? 12.305 -17.582 5.305 1.00 97.44 182 ALA A N 1
ATOM 1411 C CA . ALA A 1 182 ? 11.218 -18.479 4.925 1.00 97.44 182 ALA A CA 1
ATOM 1412 C C . ALA A 1 182 ? 9.975 -17.697 4.475 1.00 97.44 182 ALA A C 1
ATOM 1414 O O . ALA A 1 182 ? 9.241 -18.169 3.605 1.00 97.44 182 ALA A O 1
ATOM 1415 N N . THR A 1 183 ? 9.722 -16.524 5.057 1.00 96.38 183 THR A N 1
ATOM 1416 C CA . THR A 1 183 ? 8.677 -15.598 4.619 1.00 96.38 183 THR A CA 1
ATOM 1417 C C . THR A 1 183 ? 8.983 -15.041 3.238 1.00 96.38 183 THR A C 1
ATOM 1419 O O . THR A 1 183 ? 8.132 -15.175 2.357 1.00 96.38 183 THR A O 1
ATOM 1422 N N . PHE A 1 184 ? 10.193 -14.531 3.002 1.00 98.38 184 PHE A N 1
ATOM 1423 C CA . PHE A 1 184 ? 10.577 -14.058 1.670 1.00 98.38 184 PHE A CA 1
ATOM 1424 C C . PHE A 1 184 ? 10.464 -15.165 0.612 1.00 98.38 184 PHE A C 1
ATOM 1426 O O . PHE A 1 184 ? 9.827 -14.966 -0.413 1.00 98.38 184 PHE A O 1
ATOM 1433 N N . GLN A 1 185 ? 10.969 -16.371 0.881 1.00 98.31 185 GLN A N 1
ATOM 1434 C CA . GLN A 1 185 ? 10.906 -17.501 -0.057 1.00 98.31 185 GLN A CA 1
ATOM 1435 C C . GLN A 1 185 ? 9.477 -17.983 -0.353 1.00 98.31 185 GLN A C 1
ATOM 1437 O O . GLN A 1 185 ? 9.239 -18.657 -1.356 1.00 98.31 185 GLN A O 1
ATOM 1442 N N . ARG A 1 186 ? 8.492 -17.682 0.505 1.00 98.00 186 ARG A N 1
ATOM 1443 C CA . ARG A 1 186 ? 7.075 -17.904 0.167 1.00 98.00 186 ARG A CA 1
ATOM 1444 C C . ARG A 1 186 ? 6.581 -16.855 -0.823 1.00 98.00 186 ARG A C 1
ATOM 1446 O O . ARG A 1 186 ? 6.003 -17.246 -1.832 1.00 98.00 186 ARG A O 1
ATOM 1453 N N . VAL A 1 187 ? 6.866 -15.580 -0.562 1.00 98.31 187 VAL A N 1
ATOM 1454 C CA . VAL A 1 187 ? 6.504 -14.454 -1.440 1.00 98.31 187 VAL A CA 1
ATOM 1455 C C . VAL A 1 187 ? 7.186 -14.572 -2.802 1.00 98.31 187 VAL A C 1
ATOM 1457 O O . VAL A 1 187 ? 6.549 -14.392 -3.835 1.00 98.31 187 VAL A O 1
ATOM 1460 N N . ALA A 1 188 ? 8.461 -14.962 -2.824 1.00 98.31 188 ALA A N 1
ATOM 1461 C CA . ALA A 1 188 ? 9.267 -15.048 -4.035 1.00 98.31 188 ALA A CA 1
ATOM 1462 C C . ALA A 1 188 ? 8.705 -16.017 -5.086 1.00 98.31 188 ALA A C 1
ATOM 1464 O O . ALA A 1 188 ? 8.923 -15.814 -6.277 1.00 98.31 188 ALA A O 1
ATOM 1465 N N . ARG A 1 189 ? 7.897 -17.010 -4.682 1.00 98.12 189 ARG A N 1
ATOM 1466 C CA . ARG A 1 189 ? 7.197 -17.901 -5.628 1.00 98.12 189 ARG A CA 1
ATOM 1467 C C . ARG A 1 189 ? 6.225 -17.152 -6.530 1.00 98.12 189 ARG A C 1
ATOM 1469 O O . ARG A 1 189 ? 5.942 -17.603 -7.634 1.00 98.12 189 ARG A O 1
ATOM 1476 N N . ALA A 1 190 ? 5.707 -16.004 -6.092 1.00 97.81 190 ALA A N 1
ATOM 1477 C CA . ALA A 1 190 ? 4.886 -15.160 -6.948 1.00 97.81 190 ALA A CA 1
ATOM 1478 C C . ALA A 1 190 ? 5.681 -14.618 -8.146 1.00 97.81 190 ALA A C 1
ATOM 1480 O O . ALA A 1 190 ? 5.085 -14.335 -9.185 1.00 97.81 190 ALA A O 1
ATOM 1481 N N . PHE A 1 191 ? 7.007 -14.509 -8.023 1.00 97.81 191 PHE A N 1
ATOM 1482 C CA . PHE A 1 191 ? 7.899 -14.003 -9.064 1.00 97.81 191 PHE A CA 1
ATOM 1483 C C . PHE A 1 191 ? 8.310 -15.096 -10.061 1.00 97.81 191 PHE A C 1
ATOM 1485 O O . PHE A 1 191 ? 8.817 -14.778 -11.136 1.00 97.81 191 PHE A O 1
ATOM 1492 N N . ASP A 1 192 ? 8.028 -16.373 -9.770 1.00 97.44 192 ASP A N 1
ATOM 1493 C CA . ASP A 1 192 ? 8.196 -17.491 -10.714 1.00 97.44 192 ASP A CA 1
ATOM 1494 C C . ASP A 1 192 ? 7.204 -17.424 -11.884 1.00 97.44 192 ASP A C 1
ATOM 1496 O O . ASP A 1 192 ? 7.328 -18.162 -12.865 1.00 97.44 192 ASP A O 1
ATOM 1500 N N . ASN A 1 193 ? 6.220 -16.524 -11.808 1.00 98.44 193 ASN A N 1
ATOM 1501 C CA . ASN A 1 193 ? 5.343 -16.213 -12.923 1.00 98.44 193 ASN A CA 1
ATOM 1502 C C . ASN A 1 193 ? 6.185 -15.890 -14.184 1.00 98.44 193 ASN A C 1
ATOM 1504 O O . ASN A 1 193 ? 7.126 -15.088 -14.118 1.00 98.44 193 ASN A O 1
ATOM 1508 N N . PRO A 1 194 ? 5.881 -16.515 -15.339 1.00 97.94 194 PRO A N 1
ATOM 1509 C CA . PRO A 1 194 ? 6.683 -16.354 -16.552 1.00 97.94 194 PRO A CA 1
ATOM 1510 C C . PRO A 1 194 ? 6.711 -14.908 -17.062 1.00 97.94 194 PRO A C 1
ATOM 1512 O O . PRO A 1 194 ? 7.706 -14.500 -17.653 1.00 97.94 194 PRO A O 1
ATOM 1515 N N . ASP A 1 195 ? 5.666 -14.130 -16.783 1.00 98.50 195 ASP A N 1
ATOM 1516 C CA . ASP A 1 195 ? 5.518 -12.751 -17.235 1.00 98.50 195 ASP A CA 1
ATOM 1517 C C . ASP A 1 195 ? 6.131 -11.730 -16.252 1.00 98.50 195 ASP A C 1
ATOM 1519 O O . ASP A 1 195 ? 6.239 -10.553 -16.597 1.00 98.50 195 ASP A O 1
ATOM 1523 N N . TRP A 1 196 ? 6.541 -12.153 -15.043 1.00 98.62 196 TRP A N 1
ATOM 1524 C CA . TRP A 1 196 ? 6.976 -11.248 -13.965 1.00 98.62 196 TRP A CA 1
ATOM 1525 C C . TRP A 1 196 ? 8.069 -10.285 -14.418 1.00 98.62 196 TRP A C 1
ATOM 1527 O O . TRP A 1 196 ? 7.942 -9.074 -14.255 1.00 98.62 196 TRP A O 1
ATOM 1537 N N . VAL A 1 197 ? 9.130 -10.815 -15.035 1.00 98.44 197 VAL A N 1
ATOM 1538 C CA . VAL A 1 197 ? 10.291 -9.999 -15.406 1.00 98.44 197 VAL A CA 1
ATOM 1539 C C . VAL A 1 197 ? 9.909 -8.954 -16.447 1.00 98.44 197 VAL A C 1
ATOM 1541 O O . VAL A 1 197 ? 10.274 -7.793 -16.296 1.00 98.44 197 VAL A O 1
ATOM 1544 N N . ASP A 1 198 ? 9.154 -9.322 -17.480 1.00 98.50 198 ASP A N 1
ATOM 1545 C CA . ASP A 1 198 ? 8.810 -8.378 -18.544 1.00 98.50 198 ASP A CA 1
ATOM 1546 C C . ASP A 1 198 ? 7.820 -7.308 -18.061 1.00 98.50 198 ASP A C 1
ATOM 1548 O O . ASP A 1 198 ? 8.018 -6.130 -18.364 1.00 98.50 198 ASP A O 1
ATOM 1552 N N . VAL A 1 199 ? 6.844 -7.676 -17.219 1.00 98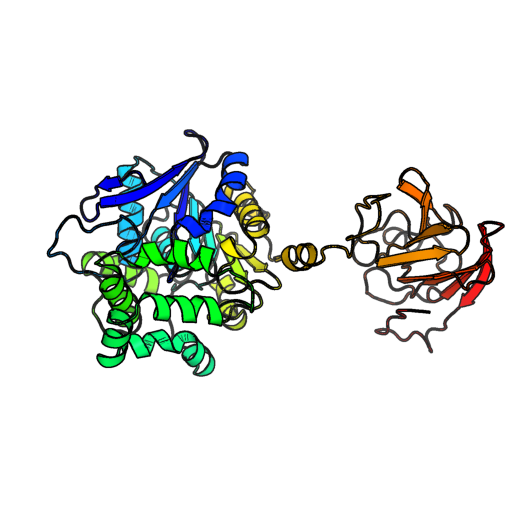.69 199 VAL A N 1
ATOM 1553 C CA . VAL A 1 199 ? 5.940 -6.712 -16.564 1.00 98.69 199 VAL A CA 1
ATOM 1554 C C . VAL A 1 199 ? 6.719 -5.761 -15.650 1.00 98.69 199 VAL A C 1
ATOM 1556 O O . VAL A 1 199 ? 6.507 -4.546 -15.698 1.00 98.69 199 VAL A O 1
ATOM 1559 N N . THR A 1 200 ? 7.655 -6.278 -14.848 1.00 98.56 200 THR A N 1
ATOM 1560 C CA . THR A 1 200 ? 8.527 -5.469 -13.986 1.00 98.56 200 THR A CA 1
ATOM 1561 C C . THR A 1 200 ? 9.386 -4.505 -14.781 1.00 98.56 200 THR A C 1
ATOM 1563 O O . THR A 1 200 ? 9.389 -3.307 -14.492 1.00 98.56 200 THR A O 1
ATOM 1566 N N . LEU A 1 201 ? 10.075 -4.985 -15.812 1.00 98.50 201 LEU A N 1
ATOM 1567 C CA . LEU A 1 201 ? 10.910 -4.133 -16.648 1.00 98.50 201 LEU A CA 1
ATOM 1568 C C . LEU A 1 201 ? 10.082 -3.058 -17.358 1.00 98.50 201 LEU A C 1
ATOM 1570 O O . LEU A 1 201 ? 10.517 -1.908 -17.415 1.00 98.50 201 LEU A O 1
ATOM 1574 N N . HIS A 1 202 ? 8.895 -3.400 -17.870 1.00 98.50 202 HIS A N 1
ATOM 1575 C CA . HIS A 1 202 ? 8.008 -2.427 -18.510 1.00 98.50 202 HIS A CA 1
ATOM 1576 C C . HIS A 1 202 ? 7.534 -1.354 -17.527 1.00 98.50 202 HIS A C 1
ATOM 1578 O O . HIS A 1 202 ? 7.671 -0.173 -17.836 1.00 98.50 202 HIS A O 1
ATOM 1584 N N . SER A 1 203 ? 7.074 -1.739 -16.331 1.00 97.56 203 SER A N 1
ATOM 1585 C CA . SER A 1 203 ? 6.599 -0.804 -15.298 1.00 97.56 203 SER A CA 1
ATOM 1586 C C . SER A 1 203 ? 7.609 0.310 -15.011 1.00 97.56 203 SER A C 1
ATOM 1588 O O . SER A 1 203 ? 7.261 1.494 -15.001 1.00 97.56 203 SER A O 1
ATOM 1590 N N . TYR A 1 204 ? 8.884 -0.053 -14.839 1.00 96.44 204 TYR A N 1
ATOM 1591 C CA . TYR A 1 204 ? 9.930 0.931 -14.576 1.00 96.44 204 TYR A CA 1
ATOM 1592 C C . TYR A 1 204 ? 10.376 1.686 -15.824 1.00 96.44 204 TYR A C 1
ATOM 1594 O O . TYR A 1 204 ? 10.633 2.875 -15.720 1.00 96.44 204 TYR A O 1
ATOM 1602 N N . ARG A 1 205 ? 10.427 1.073 -17.009 1.00 97.00 205 ARG A N 1
ATOM 1603 C CA . ARG A 1 205 ? 10.783 1.802 -18.242 1.00 97.00 205 ARG A CA 1
ATOM 1604 C C . ARG A 1 205 ? 9.732 2.838 -18.625 1.00 97.00 205 ARG A C 1
ATOM 1606 O O . ARG A 1 205 ? 10.082 3.983 -18.888 1.00 97.00 205 ARG A O 1
ATOM 1613 N N . ALA A 1 206 ? 8.455 2.469 -18.565 1.00 94.94 206 ALA A N 1
ATOM 1614 C CA . ALA A 1 206 ? 7.348 3.377 -18.854 1.00 94.94 206 ALA A CA 1
ATOM 1615 C C . ALA A 1 206 ? 7.271 4.544 -17.858 1.00 94.94 206 ALA A C 1
ATOM 1617 O O . ALA A 1 206 ? 6.838 5.635 -18.207 1.00 94.94 206 ALA A O 1
ATOM 1618 N N . ARG A 1 207 ? 7.743 4.351 -16.619 1.00 91.19 207 ARG A N 1
ATOM 1619 C CA . ARG A 1 207 ? 7.846 5.420 -15.613 1.00 91.19 207 ARG A CA 1
ATOM 1620 C C . ARG A 1 207 ? 8.807 6.548 -16.012 1.00 91.19 207 ARG A C 1
ATOM 1622 O O . ARG A 1 207 ? 8.677 7.648 -15.482 1.00 91.19 207 ARG A O 1
ATOM 1629 N N . TRP A 1 208 ? 9.762 6.257 -16.893 1.00 90.88 208 TRP A N 1
ATOM 1630 C CA . TRP A 1 208 ? 10.852 7.151 -17.287 1.00 90.88 208 TRP A CA 1
ATOM 1631 C C . TRP A 1 208 ? 10.868 7.448 -18.788 1.00 90.88 208 TRP A C 1
ATOM 1633 O O . TRP A 1 208 ? 11.903 7.851 -19.305 1.00 90.88 208 TRP A O 1
ATOM 1643 N N . ASP A 1 209 ? 9.743 7.237 -19.477 1.00 91.38 209 ASP A N 1
ATOM 1644 C CA . ASP A 1 209 ? 9.604 7.447 -20.925 1.00 91.38 209 ASP A CA 1
ATOM 1645 C C . ASP A 1 209 ? 10.573 6.593 -21.782 1.00 91.38 209 ASP A C 1
ATOM 1647 O O . ASP A 1 209 ? 10.823 6.886 -22.948 1.00 91.38 209 ASP A O 1
ATOM 1651 N N . GLU A 1 210 ? 11.093 5.492 -21.224 1.00 95.12 210 GLU A N 1
ATOM 1652 C CA . GLU A 1 210 ? 11.975 4.527 -21.910 1.00 95.12 210 GLU A CA 1
ATOM 1653 C C . GLU A 1 210 ? 11.192 3.360 -22.547 1.00 95.12 210 GLU A C 1
ATOM 1655 O O . GLU A 1 210 ? 11.764 2.441 -23.137 1.00 95.12 210 GLU A O 1
ATOM 1660 N N . ALA A 1 211 ? 9.869 3.356 -22.385 1.00 95.94 211 ALA A N 1
ATOM 1661 C CA . ALA A 1 211 ? 8.935 2.474 -23.072 1.00 95.94 211 ALA A CA 1
ATOM 1662 C C . ALA A 1 211 ? 7.559 3.141 -23.133 1.00 95.94 211 ALA A C 1
ATOM 1664 O O . ALA A 1 211 ? 7.155 3.808 -22.181 1.00 95.94 211 ALA A O 1
ATOM 1665 N N . ASP A 1 212 ? 6.817 2.904 -24.210 1.00 96.75 212 ASP A N 1
ATOM 1666 C CA . ASP A 1 212 ? 5.442 3.387 -24.302 1.00 96.75 212 ASP A CA 1
ATOM 1667 C C . ASP A 1 212 ? 4.548 2.669 -23.269 1.00 96.75 212 ASP A C 1
ATOM 1669 O O . ASP A 1 212 ? 4.688 1.451 -23.066 1.00 96.75 212 ASP A O 1
ATOM 1673 N N . PRO A 1 213 ? 3.621 3.382 -22.602 1.00 96.25 213 PRO A N 1
ATOM 1674 C CA . PRO A 1 213 ? 2.613 2.753 -21.755 1.00 96.25 213 PRO A CA 1
ATOM 1675 C C . PRO A 1 213 ? 1.672 1.872 -22.591 1.00 96.25 213 PRO A C 1
ATOM 1677 O O . PRO A 1 213 ? 1.618 1.966 -23.817 1.00 96.25 213 PRO A O 1
ATOM 1680 N N . ASP A 1 214 ? 0.889 1.014 -21.931 1.00 97.31 214 ASP A N 1
ATOM 1681 C CA . ASP A 1 214 ? -0.135 0.239 -22.632 1.00 97.31 214 ASP A CA 1
ATOM 1682 C C . ASP A 1 214 ? -1.135 1.181 -23.332 1.00 97.31 214 ASP A C 1
ATOM 1684 O O . ASP A 1 214 ? -1.774 1.987 -22.639 1.00 97.31 214 ASP A O 1
ATOM 1688 N N . PRO A 1 215 ? -1.339 1.069 -24.661 1.00 96.25 215 PRO A N 1
ATOM 1689 C CA . PRO A 1 215 ? -2.207 1.979 -25.406 1.00 96.25 215 PRO A CA 1
ATOM 1690 C C . PRO A 1 215 ? -3.639 2.055 -24.867 1.00 96.25 215 PRO A C 1
ATOM 1692 O O . PRO A 1 215 ? -4.269 3.109 -24.929 1.00 96.25 215 PRO A O 1
ATOM 1695 N N . ARG A 1 216 ? -4.155 0.963 -24.284 1.00 96.50 216 ARG A N 1
ATOM 1696 C CA . ARG A 1 216 ? -5.507 0.916 -23.698 1.00 96.50 216 ARG A CA 1
ATOM 1697 C C . ARG A 1 216 ? -5.633 1.802 -22.461 1.00 96.50 216 ARG A C 1
ATOM 1699 O O . ARG A 1 216 ? -6.729 2.245 -22.133 1.00 96.50 216 ARG A O 1
ATOM 1706 N N . SER A 1 217 ? -4.512 2.050 -21.788 1.00 97.69 217 SER A N 1
ATOM 1707 C CA . SER A 1 217 ? -4.432 2.773 -20.519 1.00 97.69 217 SER A CA 1
ATOM 1708 C C . SER A 1 217 ? -4.028 4.242 -20.663 1.00 97.69 217 SER A C 1
ATOM 1710 O O . SER A 1 217 ? -4.074 4.975 -19.675 1.00 97.69 217 SER A O 1
ATOM 1712 N N . GLN A 1 218 ? -3.678 4.696 -21.875 1.00 97.44 218 GLN A N 1
ATOM 1713 C CA . GLN A 1 218 ? -3.170 6.052 -22.116 1.00 97.44 218 GLN A CA 1
ATOM 1714 C C . GLN A 1 218 ? -4.119 7.138 -21.594 1.00 97.44 218 GLN A C 1
ATOM 1716 O O . GLN A 1 218 ? -3.683 8.070 -20.923 1.00 97.44 218 GLN A O 1
ATOM 1721 N N . TRP A 1 219 ? -5.428 6.982 -21.827 1.00 98.25 219 TRP A N 1
ATOM 1722 C CA . TRP A 1 219 ? -6.438 7.937 -21.357 1.00 98.25 219 TRP A CA 1
ATOM 1723 C C . TRP A 1 219 ? -6.390 8.137 -19.835 1.00 98.25 219 TRP A C 1
ATOM 1725 O O . TRP A 1 219 ? -6.649 9.235 -19.344 1.00 98.25 219 TRP A O 1
ATOM 1735 N N . LEU A 1 220 ? -6.063 7.081 -19.085 1.00 98.56 220 LEU A N 1
ATOM 1736 C CA . LEU A 1 220 ? -6.014 7.102 -17.631 1.00 98.56 220 LEU A CA 1
ATOM 1737 C C . LEU A 1 220 ? -4.679 7.658 -17.127 1.00 98.56 220 LEU A C 1
ATOM 1739 O O . LEU A 1 220 ? -4.692 8.427 -16.169 1.00 98.56 220 LEU A O 1
ATOM 1743 N N . GLU A 1 221 ? -3.554 7.357 -17.785 1.00 97.19 221 GLU A N 1
ATOM 1744 C CA . GLU A 1 221 ? -2.272 8.024 -17.489 1.00 97.19 221 GLU A CA 1
ATOM 1745 C C . GLU A 1 221 ? -2.395 9.547 -17.678 1.00 97.19 221 GLU A C 1
ATOM 1747 O O . GLU A 1 221 ? -2.030 10.319 -16.786 1.00 97.19 221 GLU A O 1
ATOM 1752 N N . ASP A 1 222 ? -2.996 9.989 -18.789 1.00 97.50 222 ASP A N 1
ATOM 1753 C CA . ASP A 1 222 ? -3.214 11.410 -19.079 1.00 97.50 222 ASP A CA 1
ATOM 1754 C C . ASP A 1 222 ? -4.138 12.058 -18.040 1.00 97.50 222 ASP A C 1
ATOM 1756 O O . ASP A 1 222 ? -3.867 13.160 -17.552 1.00 97.50 222 ASP A O 1
ATOM 1760 N N . LYS A 1 223 ? -5.210 11.359 -17.643 1.00 98.50 223 LYS A N 1
ATOM 1761 C CA . LYS A 1 223 ? -6.155 11.844 -16.630 1.00 98.50 223 LYS A CA 1
ATOM 1762 C C . LYS A 1 223 ? -5.509 11.954 -15.249 1.00 98.50 223 LYS A C 1
ATOM 1764 O O . LYS A 1 223 ? -5.719 12.958 -14.570 1.00 98.50 223 LYS A O 1
ATOM 1769 N N . VAL A 1 224 ? -4.696 10.979 -14.834 1.00 98.06 224 VAL A N 1
ATOM 1770 C CA . VAL A 1 224 ? -3.929 11.038 -13.574 1.00 98.06 224 VAL A CA 1
ATOM 1771 C C . VAL A 1 224 ? -2.960 12.220 -13.599 1.00 98.06 224 VAL A C 1
ATOM 1773 O O . VAL A 1 224 ? -2.925 13.011 -12.655 1.00 98.06 224 VAL A O 1
ATOM 1776 N N . LYS A 1 225 ? -2.234 12.411 -14.707 1.00 96.44 225 LYS A N 1
ATOM 1777 C CA . LYS A 1 225 ? -1.314 13.543 -14.883 1.00 96.44 225 LYS A CA 1
ATOM 1778 C C . LYS A 1 225 ? -2.030 14.897 -14.847 1.00 96.44 225 LYS A C 1
ATOM 1780 O O . LYS A 1 225 ? -1.478 15.854 -14.314 1.00 96.44 225 LYS A O 1
ATOM 1785 N N . ALA A 1 226 ? -3.247 14.984 -15.379 1.00 97.88 226 ALA A N 1
ATOM 1786 C CA . ALA A 1 226 ? -4.056 16.203 -15.362 1.00 97.88 226 ALA A CA 1
ATOM 1787 C C . ALA A 1 226 ? -4.756 16.468 -14.014 1.00 97.88 226 ALA A C 1
ATOM 1789 O O . ALA A 1 226 ? -5.164 17.598 -13.744 1.00 97.88 226 ALA A O 1
ATOM 1790 N N . THR A 1 227 ? -4.912 15.449 -13.165 1.00 98.06 227 THR A N 1
ATOM 1791 C CA . THR A 1 227 ? -5.626 15.569 -11.889 1.00 98.06 227 THR A CA 1
ATOM 1792 C C . THR A 1 227 ? -4.720 16.179 -10.825 1.00 98.06 227 THR A C 1
ATOM 1794 O O . THR A 1 227 ? -3.663 15.637 -10.518 1.00 98.06 227 THR A O 1
ATOM 1797 N N . ALA A 1 228 ? -5.136 17.301 -10.234 1.00 96.25 228 ALA A N 1
ATOM 1798 C CA . ALA A 1 228 ? -4.365 17.971 -9.186 1.00 96.25 228 ALA A CA 1
ATOM 1799 C C . ALA A 1 228 ? -4.616 17.377 -7.792 1.00 96.25 228 ALA A C 1
ATOM 1801 O O . ALA A 1 228 ? -3.669 17.197 -7.022 1.00 96.25 228 ALA A O 1
ATOM 1802 N N . THR A 1 229 ? -5.882 17.089 -7.475 1.00 97.94 229 THR A N 1
ATOM 1803 C CA . THR A 1 229 ? -6.319 16.617 -6.158 1.00 97.94 229 THR A CA 1
ATOM 1804 C C . THR A 1 229 ? -7.452 15.596 -6.249 1.00 97.94 229 THR A C 1
ATOM 1806 O O . THR A 1 229 ? -8.178 15.541 -7.241 1.00 97.94 229 THR A O 1
ATOM 1809 N N . LEU A 1 230 ? -7.615 14.809 -5.184 1.00 98.06 230 LEU A N 1
ATOM 1810 C CA . LEU A 1 230 ? -8.740 13.899 -4.963 1.00 98.06 230 LEU A CA 1
ATOM 1811 C C . LEU A 1 230 ? -9.616 14.378 -3.792 1.00 98.06 230 LEU A C 1
ATOM 1813 O O . LEU A 1 230 ? -9.102 14.877 -2.792 1.00 98.06 230 LEU A O 1
ATOM 1817 N N . SER A 1 231 ? -10.938 14.219 -3.898 1.00 97.81 231 SER A N 1
ATOM 1818 C CA . SER A 1 231 ? -11.903 14.706 -2.889 1.00 97.81 231 SER A CA 1
ATOM 1819 C C . SER A 1 231 ? -12.565 13.611 -2.047 1.00 97.81 231 SER A C 1
ATOM 1821 O O . SER A 1 231 ? -13.291 13.932 -1.107 1.00 97.81 231 SER A O 1
ATOM 1823 N N . LEU A 1 232 ? -12.348 12.335 -2.368 1.00 98.25 232 LEU A N 1
ATOM 1824 C CA . LEU A 1 232 ? -12.869 11.220 -1.573 1.00 98.25 232 LEU A CA 1
ATOM 1825 C C . LEU A 1 232 ? -12.134 11.090 -0.222 1.00 98.25 232 LEU A C 1
ATOM 1827 O O . LEU A 1 232 ? -10.975 11.503 -0.131 1.00 98.25 232 LEU A O 1
ATOM 1831 N N . PRO A 1 233 ? -12.764 10.495 0.810 1.00 98.75 233 PRO A N 1
ATOM 1832 C CA . PRO A 1 233 ? -12.091 10.157 2.059 1.00 98.75 233 PRO A CA 1
ATOM 1833 C C . PRO A 1 233 ? -10.860 9.283 1.826 1.00 98.75 233 PRO A C 1
ATOM 1835 O O . PRO A 1 233 ? -10.964 8.211 1.217 1.00 98.75 233 PRO A O 1
ATOM 1838 N N . ALA A 1 234 ? -9.710 9.717 2.336 1.00 98.81 234 ALA A N 1
ATOM 1839 C CA . ALA A 1 234 ? -8.467 8.998 2.124 1.00 98.81 234 ALA A CA 1
ATOM 1840 C C . ALA A 1 234 ? -7.529 9.001 3.334 1.00 98.81 234 ALA A C 1
ATOM 1842 O O . ALA A 1 234 ? -7.536 9.918 4.149 1.00 98.81 234 ALA A O 1
ATOM 1843 N N . ILE A 1 235 ? -6.675 7.984 3.422 1.00 98.81 235 ILE A N 1
ATOM 1844 C CA . ILE A 1 235 ? -5.500 8.010 4.297 1.00 98.81 235 ILE A CA 1
ATOM 1845 C C . ILE A 1 235 ? -4.241 7.683 3.503 1.00 98.81 235 ILE A C 1
ATOM 1847 O O . ILE A 1 235 ? -4.272 6.884 2.563 1.00 98.81 235 ILE A O 1
ATOM 1851 N N . TYR A 1 236 ? -3.120 8.258 3.927 1.00 98.81 236 TYR A N 1
ATOM 1852 C CA . TYR A 1 236 ? -1.793 7.853 3.478 1.00 98.81 236 TYR A CA 1
ATOM 1853 C C . TYR A 1 236 ? -1.001 7.293 4.657 1.00 98.81 236 TYR A C 1
ATOM 1855 O O . TYR A 1 236 ? -0.827 7.985 5.655 1.00 98.81 236 TYR A O 1
ATOM 1863 N N . ILE A 1 237 ? -0.520 6.055 4.550 1.00 98.81 237 ILE A N 1
ATOM 1864 C CA . ILE A 1 237 ? 0.272 5.393 5.590 1.00 98.81 237 ILE A CA 1
ATOM 1865 C C . ILE A 1 237 ? 1.739 5.348 5.153 1.00 98.81 237 ILE A C 1
ATOM 1867 O O . ILE A 1 237 ? 2.083 4.757 4.129 1.00 98.81 237 ILE A O 1
ATOM 1871 N N . GLN A 1 238 ? 2.609 5.934 5.970 1.00 98.19 238 GLN A N 1
ATOM 1872 C CA . GLN A 1 238 ? 4.045 6.062 5.751 1.00 98.19 238 GLN A CA 1
ATOM 1873 C C . GLN A 1 238 ? 4.826 5.339 6.849 1.00 98.19 238 GLN A C 1
ATOM 1875 O O . GLN A 1 238 ? 4.590 5.569 8.032 1.00 98.19 238 GLN A O 1
ATOM 1880 N N . GLY A 1 239 ? 5.822 4.533 6.484 1.00 98.06 239 GLY A N 1
ATOM 1881 C CA . GLY A 1 239 ? 6.829 4.075 7.440 1.00 98.06 239 GLY A CA 1
ATOM 1882 C C . GLY A 1 239 ? 7.821 5.189 7.784 1.00 98.06 239 GLY A C 1
ATOM 1883 O O . GLY A 1 239 ? 8.378 5.822 6.884 1.00 98.06 239 GLY A O 1
ATOM 1884 N N . ALA A 1 240 ? 8.073 5.431 9.074 1.00 96.19 240 ALA A N 1
ATOM 1885 C CA . ALA A 1 240 ? 8.996 6.477 9.534 1.00 96.19 240 ALA A CA 1
ATOM 1886 C C . ALA A 1 240 ? 10.462 6.227 9.127 1.00 96.19 240 ALA A C 1
ATOM 1888 O O . ALA A 1 240 ? 11.279 7.148 9.127 1.00 96.19 240 ALA A O 1
ATOM 1889 N N . VAL A 1 241 ? 10.807 4.977 8.805 1.00 95.69 241 VAL A N 1
ATOM 1890 C CA . VAL A 1 241 ? 12.160 4.541 8.424 1.00 95.69 241 VAL A CA 1
ATOM 1891 C C . VAL A 1 241 ? 12.169 3.833 7.065 1.00 95.69 241 VAL A C 1
ATOM 1893 O O . VAL A 1 241 ? 13.025 2.989 6.811 1.00 95.69 241 VAL A O 1
ATOM 1896 N N . ASP A 1 242 ? 11.219 4.177 6.190 1.00 97.75 242 ASP A N 1
ATOM 1897 C CA . ASP A 1 242 ? 11.152 3.685 4.810 1.00 97.75 242 ASP A CA 1
ATOM 1898 C C . ASP A 1 242 ? 12.449 4.010 4.043 1.00 97.75 242 ASP A C 1
ATOM 1900 O O . ASP A 1 242 ? 12.863 5.170 3.918 1.00 97.75 242 ASP A O 1
ATOM 1904 N N . GLY A 1 243 ? 13.112 2.958 3.555 1.00 95.88 243 GLY A N 1
ATOM 1905 C CA . GLY A 1 243 ? 14.412 3.050 2.897 1.00 95.88 243 GLY A CA 1
ATOM 1906 C C . GLY A 1 243 ? 14.359 3.558 1.453 1.00 95.88 243 GLY A C 1
ATOM 1907 O O . GLY A 1 243 ? 15.381 4.055 0.955 1.00 95.88 243 GLY A O 1
ATOM 1908 N N . VAL A 1 244 ? 13.196 3.480 0.793 1.00 96.12 244 VAL A N 1
ATOM 1909 C CA . VAL A 1 244 ? 13.006 3.883 -0.609 1.00 96.12 244 VAL A CA 1
ATOM 1910 C C . VAL A 1 244 ? 12.236 5.188 -0.746 1.00 96.12 244 VAL A C 1
ATOM 1912 O O . VAL A 1 244 ? 12.692 6.065 -1.477 1.00 96.12 244 VAL A O 1
ATOM 1915 N N . ASN A 1 245 ? 11.144 5.363 -0.007 1.00 95.12 245 ASN A N 1
ATOM 1916 C CA . ASN A 1 245 ? 10.328 6.575 0.021 1.00 95.12 245 ASN A CA 1
ATOM 1917 C C . ASN A 1 245 ? 10.322 7.138 1.449 1.00 95.12 245 ASN A C 1
ATOM 1919 O O . ASN A 1 245 ? 9.343 6.975 2.177 1.00 95.12 245 ASN A O 1
ATOM 1923 N N . PRO A 1 246 ? 11.414 7.790 1.887 1.00 92.94 246 PRO A N 1
ATOM 1924 C CA . PRO A 1 246 ? 11.499 8.326 3.242 1.00 92.94 246 PRO A CA 1
ATOM 1925 C C . PRO A 1 246 ? 10.396 9.371 3.489 1.00 92.94 246 PRO A C 1
ATOM 1927 O O . PRO A 1 246 ? 9.923 9.986 2.531 1.00 92.94 246 PRO A O 1
ATOM 1930 N N . PRO A 1 247 ? 10.052 9.701 4.751 1.00 91.88 247 PRO A N 1
ATOM 1931 C CA . PRO A 1 247 ? 9.019 10.701 5.060 1.00 91.88 247 PRO A CA 1
ATOM 1932 C C . PRO A 1 247 ? 9.201 12.054 4.349 1.00 91.88 247 PRO A C 1
ATOM 1934 O O . PRO A 1 247 ? 8.236 12.755 4.047 1.00 91.88 247 PRO A O 1
ATOM 1937 N N . SER A 1 248 ? 10.442 12.423 4.011 1.00 89.44 248 SER A N 1
ATOM 1938 C CA . SER A 1 248 ? 10.736 13.617 3.216 1.00 89.44 248 SER A CA 1
ATOM 1939 C C . SER A 1 248 ? 10.160 13.587 1.794 1.00 89.44 248 SER A C 1
ATOM 1941 O O . SER A 1 248 ? 9.824 14.655 1.282 1.00 89.44 248 SER A O 1
ATOM 1943 N N . ALA A 1 249 ? 10.021 12.411 1.176 1.00 87.56 249 ALA A N 1
ATOM 1944 C CA . ALA A 1 249 ? 9.404 12.221 -0.138 1.00 87.56 249 ALA A CA 1
ATOM 1945 C C . ALA A 1 249 ? 7.879 12.425 -0.103 1.00 87.56 249 ALA A C 1
ATOM 1947 O O . ALA A 1 249 ? 7.279 12.779 -1.116 1.00 87.56 249 ALA A O 1
ATOM 1948 N N . SER A 1 250 ? 7.265 12.284 1.074 1.00 91.50 250 SER A N 1
ATOM 1949 C CA . SER A 1 250 ? 5.809 12.314 1.256 1.00 91.50 250 SER A CA 1
ATOM 1950 C C . SER A 1 250 ? 5.277 13.663 1.762 1.00 91.50 250 SER A C 1
ATOM 1952 O O . SER A 1 250 ? 4.077 13.827 1.968 1.00 91.50 250 SER A O 1
ATOM 1954 N N . LYS A 1 251 ? 6.141 14.678 1.906 1.00 90.25 251 LYS A N 1
ATOM 1955 C CA . LYS A 1 251 ? 5.771 16.017 2.411 1.00 90.25 251 LYS A CA 1
ATOM 1956 C C . LYS A 1 251 ? 4.658 16.705 1.618 1.00 90.25 251 LYS A C 1
ATOM 1958 O O . LYS A 1 251 ? 3.895 17.477 2.186 1.00 90.25 251 LYS A O 1
ATOM 1963 N N . ALA A 1 252 ? 4.591 16.465 0.310 1.00 92.00 252 ALA A N 1
ATOM 1964 C CA . ALA A 1 252 ? 3.602 17.086 -0.569 1.00 92.00 252 ALA A CA 1
ATOM 1965 C C . ALA A 1 252 ? 2.274 16.311 -0.638 1.00 92.00 252 ALA A C 1
ATOM 1967 O O . ALA A 1 252 ? 1.322 16.811 -1.232 1.00 92.00 252 ALA A O 1
ATOM 1968 N N . VAL A 1 253 ? 2.203 15.108 -0.050 1.00 95.88 253 VAL A N 1
ATOM 1969 C CA . VAL A 1 253 ? 1.036 14.219 -0.151 1.00 95.88 253 VAL A CA 1
ATOM 1970 C C . VAL A 1 253 ? -0.242 14.855 0.396 1.00 95.88 253 VAL A C 1
ATOM 1972 O O . VAL A 1 253 ? -1.238 14.794 -0.319 1.00 95.88 253 VAL A O 1
ATOM 1975 N N . PRO A 1 254 ? -0.258 15.535 1.564 1.00 96.56 254 PRO A N 1
ATOM 1976 C CA . PRO A 1 254 ? -1.487 16.165 2.053 1.00 96.56 254 PRO A CA 1
ATOM 1977 C C . PRO A 1 254 ? -2.098 17.158 1.053 1.00 96.56 254 PRO A C 1
ATOM 1979 O O . PRO A 1 254 ? -3.311 17.215 0.894 1.00 96.56 254 PRO A O 1
ATOM 1982 N N . GLY A 1 255 ? -1.265 17.877 0.288 1.00 96.50 255 GLY A N 1
ATOM 1983 C CA . GLY A 1 255 ? -1.718 18.817 -0.745 1.00 96.50 255 GLY A CA 1
ATOM 1984 C C . GLY A 1 255 ? -2.351 18.167 -1.982 1.00 96.50 255 GLY A C 1
ATOM 1985 O O . GLY A 1 255 ? -2.807 18.881 -2.872 1.00 96.50 255 GLY A O 1
ATOM 1986 N N . LYS A 1 256 ? -2.370 16.831 -2.064 1.00 97.25 256 LYS A N 1
ATOM 1987 C CA . LYS A 1 256 ? -3.005 16.049 -3.136 1.00 97.25 256 LYS A CA 1
ATOM 1988 C C . LYS A 1 256 ? -4.446 15.655 -2.810 1.00 97.25 256 LYS A C 1
ATOM 1990 O O . LYS A 1 256 ? -5.119 15.073 -3.659 1.00 97.25 256 LYS A O 1
ATOM 1995 N N . PHE A 1 257 ? -4.945 16.005 -1.627 1.00 98.06 257 PHE A N 1
ATOM 1996 C CA . PHE A 1 257 ? -6.300 15.686 -1.197 1.00 98.06 257 PHE A CA 1
ATOM 1997 C C . PHE A 1 257 ? -7.048 16.961 -0.805 1.00 98.06 257 PHE A C 1
ATOM 1999 O O . PHE A 1 257 ? -6.562 17.775 -0.027 1.00 98.06 257 PHE A O 1
ATOM 2006 N N . ALA A 1 258 ? -8.231 17.148 -1.387 1.00 97.50 258 ALA A N 1
ATOM 2007 C CA . ALA A 1 258 ? -9.136 18.263 -1.104 1.00 97.50 258 ALA A CA 1
ATOM 2008 C C . ALA A 1 258 ? -10.336 17.843 -0.232 1.00 97.50 258 ALA A C 1
ATOM 2010 O O . ALA A 1 258 ? -11.130 18.693 0.167 1.00 97.50 258 ALA A O 1
ATOM 2011 N N . GLY A 1 259 ? -10.494 16.539 0.014 1.00 96.88 259 GLY A N 1
ATOM 2012 C CA . GLY A 1 259 ? -11.511 15.964 0.895 1.00 96.88 259 GLY A CA 1
ATOM 2013 C C . GLY A 1 259 ? -10.959 15.563 2.265 1.00 96.88 259 GLY A C 1
ATOM 2014 O O . GLY A 1 259 ? -9.822 15.907 2.590 1.00 96.88 259 GLY A O 1
ATOM 2015 N N . PRO A 1 260 ? -11.744 14.818 3.069 1.00 98.31 260 PRO A N 1
ATOM 2016 C CA . PRO A 1 260 ? -11.277 14.276 4.339 1.00 98.31 260 PRO A CA 1
ATOM 2017 C C . PRO A 1 260 ? -10.029 13.415 4.143 1.00 98.31 260 PRO A C 1
ATOM 2019 O O . PRO A 1 260 ? -10.039 12.464 3.359 1.00 98.31 260 PRO A O 1
ATOM 2022 N N . PHE A 1 261 ? -8.957 13.758 4.847 1.00 98.56 261 PHE A N 1
ATOM 2023 C CA . PHE A 1 261 ? -7.657 13.130 4.673 1.00 98.56 261 PHE A CA 1
ATOM 2024 C C . PHE A 1 261 ? -6.922 13.014 6.007 1.00 98.56 261 PHE A C 1
ATOM 2026 O O . PHE A 1 261 ? -7.001 13.924 6.829 1.00 98.56 261 PHE A O 1
ATOM 2033 N N . ALA A 1 262 ? -6.179 11.922 6.189 1.00 98.38 262 ALA A N 1
ATOM 2034 C CA . ALA A 1 262 ? -5.213 11.785 7.274 1.00 98.38 262 ALA A CA 1
ATOM 2035 C C . ALA A 1 262 ? -3.882 11.205 6.790 1.00 98.38 262 ALA A C 1
ATOM 2037 O O . ALA A 1 262 ? -3.834 10.224 6.039 1.00 98.38 262 ALA A O 1
ATOM 2038 N N . PHE A 1 263 ? -2.794 11.780 7.288 1.00 98.38 263 PHE A N 1
ATOM 2039 C CA . PHE A 1 263 ? -1.447 11.254 7.156 1.00 98.38 263 PHE A CA 1
ATOM 2040 C C . PHE A 1 263 ? -1.077 10.432 8.394 1.00 98.38 263 PHE A C 1
ATOM 2042 O O . PHE A 1 263 ? -1.026 10.938 9.515 1.00 98.38 263 PHE A O 1
ATOM 2049 N N . ILE A 1 264 ? -0.782 9.153 8.193 1.00 98.31 264 ILE A N 1
ATOM 2050 C CA . ILE A 1 264 ? -0.445 8.214 9.258 1.00 98.31 264 ILE A CA 1
ATOM 2051 C C . ILE A 1 264 ? 1.028 7.835 9.136 1.00 98.31 264 ILE A C 1
ATOM 2053 O O . ILE A 1 264 ? 1.427 7.150 8.198 1.00 98.31 264 ILE A O 1
ATOM 2057 N N . GLU A 1 265 ? 1.847 8.236 10.100 1.00 98.00 265 GLU A N 1
ATOM 2058 C CA . GLU A 1 265 ? 3.241 7.806 10.196 1.00 98.00 265 GLU A CA 1
ATOM 2059 C C . GLU A 1 265 ? 3.366 6.632 11.176 1.00 98.00 265 GLU A C 1
ATOM 2061 O O . GLU A 1 265 ? 2.933 6.720 12.322 1.00 98.00 265 GLU A O 1
ATOM 2066 N N . LEU A 1 266 ? 3.980 5.527 10.753 1.00 97.62 266 LEU A N 1
ATOM 2067 C CA . LEU A 1 266 ? 4.232 4.356 11.591 1.00 97.62 266 LEU A CA 1
ATOM 2068 C C . LEU A 1 266 ? 5.689 4.346 12.069 1.00 97.62 266 LEU A C 1
ATOM 2070 O O . LEU A 1 266 ? 6.629 4.167 11.288 1.00 97.62 266 LEU A O 1
ATOM 2074 N N . ALA A 1 267 ? 5.894 4.507 13.375 1.00 93.31 267 ALA A N 1
ATOM 2075 C CA . ALA A 1 267 ? 7.223 4.558 13.967 1.00 93.31 267 ALA A CA 1
ATOM 2076 C C . ALA A 1 267 ? 7.918 3.185 13.931 1.00 93.31 267 ALA A C 1
ATOM 2078 O O . ALA A 1 267 ? 7.363 2.172 14.361 1.00 93.31 267 ALA A O 1
ATOM 2079 N N . GLY A 1 268 ? 9.171 3.168 13.465 1.00 92.12 268 GLY A N 1
ATOM 2080 C CA . GLY A 1 268 ? 9.988 1.952 13.373 1.00 92.12 268 GLY A CA 1
ATOM 2081 C C . GLY A 1 268 ? 9.592 0.990 12.247 1.00 92.12 268 GLY A C 1
ATOM 2082 O O . GLY A 1 268 ? 10.091 -0.132 12.236 1.00 92.12 268 GLY A O 1
ATOM 2083 N N . VAL A 1 269 ? 8.713 1.426 11.341 1.00 97.62 269 VAL A N 1
ATOM 2084 C CA . VAL A 1 269 ? 8.253 0.691 10.156 1.00 97.62 269 VAL A CA 1
ATOM 2085 C C . VAL A 1 269 ? 8.917 1.260 8.902 1.00 97.62 269 VAL A C 1
ATOM 2087 O O . VAL A 1 269 ? 9.065 2.480 8.779 1.00 97.62 269 VAL A O 1
ATOM 2090 N N . GLY A 1 270 ? 9.327 0.377 7.998 1.00 97.94 270 GLY A N 1
ATOM 2091 C CA . GLY A 1 270 ? 9.873 0.686 6.686 1.00 97.94 270 GLY A CA 1
ATOM 2092 C C . GLY A 1 270 ? 8.821 0.696 5.577 1.00 97.94 270 GLY A C 1
ATOM 2093 O O . GLY A 1 270 ? 7.723 1.231 5.738 1.00 97.94 270 GLY A O 1
ATOM 2094 N N . HIS A 1 271 ? 9.192 0.146 4.422 1.00 98.50 271 HIS A N 1
ATOM 2095 C CA . HIS A 1 271 ? 8.393 0.206 3.202 1.00 98.50 271 HIS A CA 1
ATOM 2096 C C . HIS A 1 271 ? 7.248 -0.810 3.119 1.00 98.50 271 HIS A C 1
ATOM 2098 O O . HIS A 1 271 ? 6.403 -0.674 2.239 1.00 98.50 271 HIS A O 1
ATOM 2104 N N . PHE A 1 272 ? 7.146 -1.793 4.022 1.00 98.50 272 PHE A N 1
ATOM 2105 C CA . PHE A 1 272 ? 6.080 -2.805 3.990 1.00 98.50 272 PHE A CA 1
ATOM 2106 C C . PHE A 1 272 ? 5.143 -2.703 5.209 1.00 98.50 272 PHE A C 1
ATOM 2108 O O . PHE A 1 272 ? 5.025 -3.675 5.964 1.00 98.50 272 PHE A O 1
ATOM 2115 N N . PRO A 1 273 ? 4.432 -1.571 5.431 1.00 98.50 273 PRO A N 1
ATOM 2116 C CA . PRO A 1 273 ? 3.615 -1.348 6.626 1.00 98.50 273 PRO A CA 1
ATOM 2117 C C . PRO A 1 273 ? 2.706 -2.507 7.032 1.00 98.50 273 PRO A C 1
ATOM 2119 O O . PRO A 1 273 ? 2.637 -2.867 8.207 1.00 98.50 273 PRO A O 1
ATOM 2122 N N . GLN A 1 274 ? 2.017 -3.102 6.062 1.00 98.44 274 GLN A N 1
ATOM 2123 C CA . GLN A 1 274 ? 1.048 -4.174 6.266 1.00 98.44 274 GLN A CA 1
ATOM 2124 C C . GLN A 1 274 ? 1.694 -5.505 6.677 1.00 98.44 274 GLN A C 1
ATOM 2126 O O . GLN A 1 274 ? 1.048 -6.301 7.354 1.00 98.44 274 GLN A O 1
ATOM 2131 N N . ARG A 1 275 ? 2.975 -5.725 6.349 1.00 97.44 275 ARG A N 1
ATOM 2132 C CA . ARG A 1 275 ? 3.754 -6.877 6.830 1.00 97.44 275 ARG A CA 1
ATOM 2133 C C . ARG A 1 275 ? 4.454 -6.577 8.152 1.00 97.44 275 ARG A C 1
ATOM 2135 O O . ARG A 1 275 ? 4.476 -7.424 9.039 1.00 97.44 275 ARG A O 1
ATOM 2142 N N . GLU A 1 276 ? 5.009 -5.376 8.293 1.00 97.38 276 GLU A N 1
ATOM 2143 C CA . GLU A 1 276 ? 5.830 -4.978 9.442 1.00 97.38 276 GLU A CA 1
ATOM 2144 C C . GLU A 1 276 ? 5.004 -4.659 10.696 1.00 97.38 276 GLU A C 1
ATOM 2146 O O . GLU A 1 276 ? 5.420 -4.963 11.815 1.00 97.38 276 GLU A O 1
ATOM 2151 N N . ASN A 1 277 ? 3.828 -4.048 10.530 1.00 97.38 277 ASN A N 1
ATOM 2152 C CA . ASN A 1 277 ? 2.895 -3.758 11.617 1.00 97.38 277 ASN A CA 1
ATOM 2153 C C . ASN A 1 277 ? 1.430 -3.944 11.168 1.00 97.38 277 ASN A C 1
ATOM 2155 O O . ASN A 1 277 ? 0.664 -2.973 11.107 1.00 97.38 277 ASN A O 1
ATOM 2159 N N . PRO A 1 278 ? 1.010 -5.195 10.887 1.00 97.44 278 PRO A N 1
ATOM 2160 C CA . PRO A 1 278 ? -0.333 -5.501 10.390 1.00 97.44 278 PRO A CA 1
ATOM 2161 C C . PRO A 1 278 ? -1.441 -4.995 11.316 1.00 97.44 278 PRO A C 1
ATOM 2163 O O . PRO A 1 278 ? -2.480 -4.546 10.843 1.00 97.44 278 PRO A O 1
ATOM 2166 N N . ASN A 1 279 ? -1.213 -5.000 12.633 1.00 96.25 279 ASN A N 1
ATOM 2167 C CA . ASN A 1 279 ? -2.198 -4.548 13.614 1.00 96.25 279 ASN A CA 1
ATOM 2168 C C . ASN A 1 279 ? -2.468 -3.040 13.524 1.00 96.25 279 ASN A C 1
ATOM 2170 O O . ASN A 1 279 ? -3.616 -2.616 13.652 1.00 96.25 279 ASN A O 1
ATOM 2174 N N . ALA A 1 280 ? -1.430 -2.219 13.328 1.00 97.19 280 ALA A N 1
ATOM 2175 C CA . ALA A 1 280 ? -1.620 -0.784 13.125 1.00 97.19 280 ALA A CA 1
ATOM 2176 C C . ALA A 1 280 ? -2.315 -0.505 11.799 1.00 97.19 280 ALA A C 1
ATOM 2178 O O . ALA A 1 280 ? -3.299 0.229 11.778 1.00 97.19 280 ALA A O 1
ATOM 2179 N N . VAL A 1 281 ? -1.852 -1.139 10.717 1.00 98.75 281 VAL A N 1
ATOM 2180 C CA . VAL A 1 281 ? -2.469 -0.979 9.397 1.00 98.75 281 VAL A CA 1
ATOM 2181 C C . VAL A 1 281 ? -3.943 -1.368 9.441 1.00 98.75 281 VAL A C 1
ATOM 2183 O O . VAL A 1 281 ? -4.783 -0.564 9.054 1.00 98.75 281 VAL A O 1
ATOM 2186 N N . ALA A 1 282 ? -4.284 -2.532 9.998 1.00 98.69 282 ALA A N 1
ATOM 2187 C CA . ALA A 1 282 ? -5.670 -2.960 10.149 1.00 98.69 282 ALA A CA 1
ATOM 2188 C C . ALA A 1 282 ? -6.521 -1.934 10.908 1.00 98.69 282 ALA A C 1
ATOM 2190 O O . ALA A 1 282 ? -7.618 -1.608 10.469 1.00 98.69 282 ALA A O 1
ATOM 2191 N N . ARG A 1 283 ? -6.013 -1.382 12.017 1.00 98.19 283 ARG A N 1
ATOM 2192 C CA . ARG A 1 283 ? -6.740 -0.386 12.816 1.00 98.19 283 ARG A CA 1
ATOM 2193 C C . ARG A 1 283 ? -7.056 0.880 12.017 1.00 98.19 283 ARG A C 1
ATOM 2195 O O . ARG A 1 283 ? -8.196 1.336 12.043 1.00 98.19 283 ARG A O 1
ATOM 2202 N N . HIS A 1 284 ? -6.069 1.413 11.298 1.00 98.69 284 HIS A N 1
ATOM 2203 C CA . HIS A 1 284 ? -6.230 2.620 10.477 1.00 98.69 284 HIS A CA 1
ATOM 2204 C C . HIS A 1 284 ? -7.128 2.373 9.262 1.00 98.69 284 HIS A C 1
ATOM 2206 O O . HIS A 1 284 ? -7.957 3.216 8.930 1.00 98.69 284 HIS A O 1
ATOM 2212 N N . LEU A 1 285 ? -7.039 1.191 8.645 1.00 98.88 285 LEU A N 1
ATOM 2213 C CA . LEU A 1 285 ? -7.957 0.787 7.581 1.00 98.88 285 LEU A CA 1
ATOM 2214 C C . LEU A 1 285 ? -9.397 0.652 8.090 1.00 98.88 285 LEU A C 1
ATOM 2216 O O . LEU A 1 285 ? -10.310 1.128 7.430 1.00 98.88 285 LEU A O 1
ATOM 2220 N N . ILE A 1 286 ? -9.620 0.067 9.270 1.00 98.69 286 ILE A N 1
ATOM 2221 C CA . ILE A 1 286 ? -10.960 -0.022 9.872 1.00 98.69 286 ILE A CA 1
ATOM 2222 C C . ILE A 1 286 ? -11.503 1.379 10.163 1.00 98.69 286 ILE A C 1
ATOM 2224 O O . ILE A 1 286 ? -12.630 1.679 9.778 1.00 98.69 286 ILE A O 1
ATOM 2228 N N . GLN A 1 287 ? -10.700 2.263 10.766 1.00 98.12 287 GLN A N 1
ATOM 2229 C CA . GLN A 1 287 ? -11.101 3.655 10.994 1.00 98.12 287 GLN A CA 1
ATOM 2230 C C . GLN A 1 287 ? -11.510 4.337 9.685 1.00 98.12 287 GLN A C 1
ATOM 2232 O O . GLN A 1 287 ? -12.568 4.965 9.630 1.00 98.12 287 GLN A O 1
ATOM 2237 N N . LEU A 1 288 ? -10.718 4.172 8.620 1.00 98.69 288 LEU A N 1
ATOM 2238 C CA . LEU A 1 288 ? -11.072 4.699 7.310 1.00 98.69 288 LEU A CA 1
ATOM 2239 C C . LEU A 1 288 ? -12.345 4.058 6.765 1.00 98.69 288 LEU A C 1
ATOM 2241 O O . LEU A 1 288 ? -13.173 4.785 6.249 1.00 98.69 288 LEU A O 1
ATOM 2245 N N . PHE A 1 289 ? -12.517 2.742 6.806 1.00 98.56 289 PHE A N 1
ATOM 2246 C CA . PHE A 1 289 ? -13.586 2.071 6.060 1.00 98.56 289 PHE A CA 1
ATOM 2247 C C . PHE A 1 289 ? -14.933 2.070 6.777 1.00 98.56 289 PHE A C 1
ATOM 2249 O O . PHE A 1 289 ? -15.969 2.210 6.130 1.00 98.56 289 PHE A O 1
ATOM 2256 N N . THR A 1 290 ? -14.934 1.979 8.105 1.00 97.50 290 THR A N 1
ATOM 2257 C CA . THR A 1 290 ? -16.165 1.889 8.903 1.00 97.50 290 THR A CA 1
ATOM 2258 C C . THR A 1 290 ? -16.468 3.169 9.679 1.00 97.50 290 THR A C 1
ATOM 2260 O O . THR A 1 290 ? -17.592 3.349 10.142 1.00 97.50 290 THR A O 1
ATOM 2263 N N . GLY A 1 291 ? -15.479 4.049 9.859 1.00 95.62 291 GLY A N 1
ATOM 2264 C CA . GLY A 1 291 ? -15.620 5.286 10.623 1.00 95.62 291 GLY A CA 1
ATOM 2265 C C . GLY A 1 291 ? -16.256 6.436 9.842 1.00 95.62 291 GLY A C 1
ATOM 2266 O O . GLY A 1 291 ? -16.505 6.364 8.631 1.00 95.62 291 GLY A O 1
ATOM 2267 N N . ASN A 1 292 ? -16.498 7.543 10.539 1.00 96.12 292 ASN A N 1
ATOM 2268 C CA . ASN A 1 292 ? -16.894 8.798 9.913 1.00 96.12 292 ASN A CA 1
ATOM 2269 C C . ASN A 1 292 ? -15.654 9.470 9.289 1.00 96.12 292 ASN A C 1
ATOM 2271 O O . ASN A 1 292 ? -14.696 9.730 10.016 1.00 96.12 292 ASN A O 1
ATOM 2275 N N . PRO A 1 293 ? -15.645 9.789 7.978 1.00 94.25 293 PRO A N 1
ATOM 2276 C CA . PRO A 1 293 ? -14.533 10.496 7.340 1.00 94.25 293 PRO A CA 1
ATOM 2277 C C . PRO A 1 293 ? -14.110 11.789 8.043 1.00 94.25 293 PRO A C 1
ATOM 2279 O O . PRO A 1 293 ? -12.945 12.162 7.971 1.00 94.25 293 PRO A O 1
ATOM 2282 N N . ALA A 1 294 ? -15.04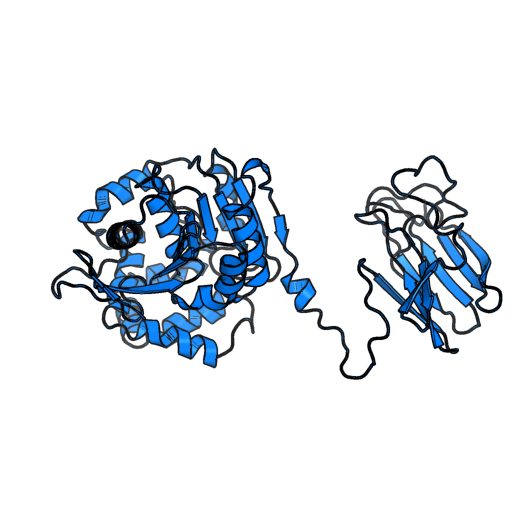1 12.473 8.714 1.00 93.06 294 ALA A N 1
ATOM 2283 C CA . ALA A 1 294 ? -14.752 13.708 9.440 1.00 93.06 294 ALA A CA 1
ATOM 2284 C C . ALA A 1 294 ? -13.826 13.509 10.655 1.00 93.06 294 ALA A C 1
ATOM 2286 O O . ALA A 1 294 ? -13.229 14.478 11.116 1.00 93.06 294 ALA A O 1
ATOM 2287 N N . ASP A 1 295 ? -13.689 12.274 11.147 1.00 93.62 295 ASP A N 1
ATOM 2288 C CA . ASP A 1 295 ? -12.864 11.936 12.311 1.00 93.62 295 ASP A CA 1
ATOM 2289 C C . ASP A 1 295 ? -11.430 11.533 11.915 1.00 93.62 295 ASP A C 1
ATOM 2291 O O . ASP A 1 295 ? -10.631 11.136 12.767 1.00 93.62 295 ASP A O 1
ATOM 2295 N N . LEU A 1 296 ? -11.096 11.584 10.620 1.00 95.62 296 LEU A N 1
ATOM 2296 C CA . LEU A 1 296 ? -9.741 11.337 10.140 1.00 95.62 296 LEU A CA 1
ATOM 2297 C C . LEU A 1 296 ? -8.805 12.450 10.626 1.00 95.62 296 LEU A C 1
ATOM 2299 O O . LEU A 1 296 ? -9.080 13.636 10.448 1.00 95.62 296 LEU A O 1
ATOM 2303 N N . SER A 1 297 ? -7.687 12.059 11.233 1.00 94.19 297 SER A N 1
ATOM 2304 C CA . SER A 1 297 ? -6.669 12.981 11.727 1.00 94.19 297 SER A CA 1
ATOM 2305 C C . SER A 1 297 ? -5.265 12.404 11.583 1.00 94.19 297 SER A C 1
ATOM 2307 O O . SER A 1 297 ? -5.046 11.192 11.692 1.00 94.19 297 SER A O 1
ATOM 2309 N N . ASP A 1 298 ? -4.302 13.292 11.338 1.00 96.31 298 ASP A N 1
ATOM 2310 C CA . ASP A 1 298 ? -2.894 12.923 11.249 1.00 96.31 298 ASP A CA 1
ATOM 2311 C C . ASP A 1 298 ? -2.435 12.239 12.541 1.00 96.31 298 ASP A C 1
ATOM 2313 O O . ASP A 1 298 ? -2.715 12.703 13.648 1.00 96.31 298 ASP A O 1
ATOM 2317 N N . THR A 1 299 ? -1.715 11.127 12.404 1.00 93.25 299 THR A N 1
ATOM 2318 C CA . THR A 1 299 ? -1.331 10.287 13.543 1.00 93.25 299 THR A CA 1
ATOM 2319 C C . THR A 1 299 ? 0.101 9.791 13.403 1.00 93.25 299 THR A C 1
ATOM 2321 O O . THR A 1 299 ? 0.504 9.324 12.343 1.00 93.25 299 THR A O 1
ATOM 2324 N N . ILE A 1 300 ? 0.854 9.813 14.508 1.00 94.00 300 ILE A N 1
ATOM 2325 C CA . ILE A 1 300 ? 2.113 9.070 14.645 1.00 94.00 300 ILE A CA 1
ATOM 2326 C C . ILE A 1 300 ? 1.839 7.825 15.488 1.00 94.00 300 ILE A C 1
ATOM 2328 O O . ILE A 1 300 ? 1.681 7.899 16.708 1.00 94.00 300 ILE A O 1
ATOM 2332 N N . ASP A 1 301 ? 1.796 6.666 14.846 1.00 91.31 301 ASP A N 1
ATOM 2333 C CA . ASP A 1 301 ? 1.539 5.385 15.486 1.00 91.31 301 ASP A CA 1
ATOM 2334 C C . ASP A 1 301 ? 2.843 4.753 15.988 1.00 91.31 301 ASP A C 1
ATOM 2336 O O . ASP A 1 301 ? 3.751 4.431 15.220 1.00 91.31 301 ASP A O 1
ATOM 2340 N N . ARG A 1 302 ? 2.934 4.546 17.304 1.00 90.25 302 ARG A N 1
ATOM 2341 C CA . ARG A 1 302 ? 4.119 3.980 17.974 1.00 90.25 302 ARG A CA 1
ATOM 2342 C C . ARG A 1 302 ? 3.928 2.532 18.431 1.00 90.25 302 ARG A C 1
ATOM 2344 O O . ARG A 1 302 ? 4.768 2.008 19.164 1.00 90.25 302 ARG A O 1
ATOM 2351 N N . SER A 1 303 ? 2.856 1.868 17.998 1.00 82.06 303 SER A N 1
ATOM 2352 C CA . SER A 1 303 ? 2.477 0.532 18.481 1.00 82.06 303 SER A CA 1
ATOM 2353 C C . SER A 1 303 ? 3.539 -0.545 18.234 1.00 82.06 303 SER A C 1
ATOM 2355 O O . SER A 1 303 ? 3.708 -1.421 19.079 1.00 82.06 303 SER A O 1
ATOM 2357 N N . LEU A 1 304 ? 4.315 -0.470 17.143 1.00 75.25 304 LEU A N 1
ATOM 2358 C CA . LEU A 1 304 ? 5.392 -1.437 16.887 1.00 75.25 304 LEU A CA 1
ATOM 2359 C C . LEU A 1 304 ? 6.536 -1.310 17.902 1.00 75.25 304 LEU A C 1
ATOM 2361 O O . LEU A 1 304 ? 7.049 -2.315 18.392 1.00 75.25 304 LEU A O 1
ATOM 2365 N N . LEU A 1 305 ? 6.915 -0.079 18.255 1.00 67.62 305 LEU A N 1
ATOM 2366 C CA . LEU A 1 305 ? 7.934 0.177 19.276 1.00 67.62 305 LEU A CA 1
ATOM 2367 C C . LEU A 1 305 ? 7.453 -0.285 20.658 1.00 67.62 305 LEU A C 1
ATOM 2369 O O . LEU A 1 305 ? 8.225 -0.885 21.400 1.00 67.62 305 LEU A O 1
ATOM 2373 N N . MET A 1 306 ? 6.164 -0.095 20.953 1.00 56.16 306 MET A N 1
ATOM 2374 C CA . MET A 1 306 ? 5.517 -0.596 22.173 1.00 56.16 306 MET A CA 1
ATOM 2375 C C . MET A 1 306 ? 5.358 -2.131 22.197 1.00 56.16 306 MET A C 1
ATOM 2377 O O . MET A 1 306 ? 5.267 -2.729 23.267 1.00 56.16 306 MET A O 1
ATOM 2381 N N . SER A 1 307 ? 5.343 -2.795 21.037 1.00 52.50 307 SER A N 1
ATOM 2382 C CA . SER A 1 307 ? 5.305 -4.262 20.924 1.00 52.50 307 SER A CA 1
ATOM 2383 C C . SER A 1 307 ? 6.699 -4.899 21.022 1.00 52.50 307 SER A C 1
ATOM 2385 O O . SER A 1 307 ? 6.848 -5.969 21.619 1.00 52.50 307 SER A O 1
ATOM 2387 N N . LYS A 1 308 ? 7.740 -4.234 20.490 1.00 42.16 308 LYS A N 1
ATOM 2388 C CA . LYS A 1 308 ? 9.149 -4.664 20.602 1.00 42.16 308 LYS A CA 1
ATOM 2389 C C . LYS A 1 308 ? 9.726 -4.472 22.005 1.00 42.16 308 LYS A C 1
ATOM 2391 O O . LYS A 1 308 ? 10.683 -5.160 22.355 1.00 42.16 308 LYS A O 1
ATOM 2396 N N . THR A 1 309 ? 9.101 -3.655 22.851 1.00 34.53 309 THR A N 1
ATOM 2397 C CA . THR A 1 309 ? 9.212 -3.794 24.307 1.00 34.53 309 THR A CA 1
ATOM 2398 C C . THR A 1 309 ? 8.470 -5.050 24.766 1.00 34.53 309 THR A C 1
ATOM 2400 O O . THR A 1 309 ? 7.462 -4.985 25.464 1.00 34.53 309 THR A O 1
ATOM 2403 N N . LYS A 1 310 ? 8.984 -6.234 24.399 1.00 31.92 310 LYS A N 1
ATOM 2404 C CA . LYS A 1 310 ? 8.732 -7.416 25.222 1.00 31.92 310 LYS A CA 1
ATOM 2405 C C . LYS A 1 310 ? 9.312 -7.094 26.599 1.00 31.92 310 LYS A C 1
ATOM 2407 O O . LYS A 1 310 ? 10.491 -6.737 26.673 1.00 31.92 310 LYS A O 1
ATOM 2412 N N . PRO A 1 311 ? 8.536 -7.206 27.684 1.00 35.56 311 PRO A N 1
ATOM 2413 C CA . PRO A 1 311 ? 9.127 -7.135 29.001 1.00 35.56 311 PRO A CA 1
ATOM 2414 C C . PRO A 1 311 ? 10.179 -8.243 29.088 1.00 35.56 311 PRO A C 1
ATOM 2416 O O . PRO A 1 311 ? 9.965 -9.359 28.607 1.00 35.56 311 PRO A O 1
ATOM 2419 N N . PHE A 1 312 ? 11.319 -7.930 29.691 1.00 31.06 312 PHE A N 1
ATOM 2420 C CA . PHE A 1 312 ? 12.248 -8.916 30.228 1.00 31.06 312 PHE A CA 1
ATOM 2421 C C . PHE A 1 312 ? 11.474 -9.768 31.259 1.00 31.06 312 PHE A C 1
ATOM 2423 O O . PHE A 1 312 ? 11.469 -9.496 32.451 1.00 31.06 312 PHE A O 1
ATOM 2430 N N . LEU A 1 313 ? 10.714 -10.752 30.784 1.00 33.94 313 LEU A N 1
ATOM 2431 C CA . LEU A 1 313 ? 9.898 -11.675 31.574 1.00 33.94 313 LEU A CA 1
ATOM 2432 C C . LEU A 1 313 ? 10.149 -13.106 31.085 1.00 33.94 313 LEU A C 1
ATOM 2434 O O . LEU A 1 313 ? 9.238 -13.905 30.908 1.00 33.94 313 LEU A O 1
ATOM 2438 N N . ALA A 1 314 ? 11.420 -13.453 30.892 1.00 29.88 314 ALA A N 1
ATOM 2439 C CA . ALA A 1 314 ? 11.861 -14.827 31.078 1.00 29.88 314 ALA A CA 1
ATOM 2440 C C . ALA A 1 314 ? 12.319 -14.948 32.540 1.00 29.88 314 ALA A C 1
ATOM 2442 O O . ALA A 1 314 ? 13.493 -14.759 32.839 1.00 29.88 314 ALA A O 1
ATOM 2443 N N . GLY A 1 315 ? 11.371 -15.177 33.459 1.00 30.16 315 GLY A N 1
ATOM 2444 C CA . GLY A 1 315 ? 11.703 -15.573 34.836 1.00 30.16 315 GLY A CA 1
ATOM 2445 C C . GLY A 1 315 ? 10.898 -14.981 35.998 1.00 30.16 315 GLY A C 1
ATOM 2446 O O . GLY A 1 315 ? 11.201 -15.333 37.133 1.00 30.16 315 GLY A O 1
ATOM 2447 N N . ALA A 1 316 ? 9.881 -14.140 35.790 1.00 33.38 316 ALA A N 1
ATOM 2448 C CA . ALA A 1 316 ? 9.051 -13.653 36.900 1.00 33.38 316 ALA A CA 1
ATOM 2449 C C . ALA A 1 316 ? 7.556 -13.820 36.608 1.00 33.38 316 ALA A C 1
ATOM 2451 O O . ALA A 1 316 ? 7.088 -13.556 35.506 1.00 33.38 316 ALA A O 1
ATOM 2452 N N . ALA A 1 317 ? 6.795 -14.292 37.595 1.00 33.44 317 ALA A N 1
ATOM 2453 C CA . ALA A 1 317 ? 5.343 -14.349 37.507 1.00 33.44 317 ALA A CA 1
ATOM 2454 C C . ALA A 1 317 ? 4.785 -12.919 37.394 1.00 33.44 317 ALA A C 1
ATOM 2456 O O . ALA A 1 317 ? 5.108 -12.058 38.216 1.00 33.44 317 ALA A O 1
ATOM 2457 N N . ALA A 1 318 ? 3.958 -12.656 36.381 1.00 39.50 318 ALA A N 1
ATOM 2458 C CA . ALA A 1 318 ? 3.235 -11.396 36.259 1.00 39.50 318 ALA A CA 1
ATOM 2459 C C . ALA A 1 318 ? 2.209 -11.302 37.400 1.00 39.50 318 ALA A C 1
ATOM 2461 O O . ALA A 1 318 ? 1.275 -12.096 37.460 1.00 39.50 318 ALA A O 1
ATOM 2462 N N . ILE A 1 319 ? 2.411 -10.363 38.329 1.00 45.25 319 ILE A N 1
ATOM 2463 C CA . ILE A 1 319 ? 1.537 -10.188 39.505 1.00 45.25 319 ILE A CA 1
ATOM 2464 C C . ILE A 1 319 ? 0.554 -9.009 39.316 1.00 45.25 319 ILE A C 1
ATOM 2466 O O . ILE A 1 319 ? -0.380 -8.877 40.096 1.00 45.25 319 ILE A O 1
ATOM 2470 N N . ALA A 1 320 ? 0.693 -8.187 38.263 1.00 43.16 320 ALA A N 1
ATOM 2471 C CA . ALA A 1 320 ? -0.293 -7.161 37.895 1.00 43.16 320 ALA A CA 1
ATOM 2472 C C . ALA A 1 320 ? -0.140 -6.697 36.431 1.00 43.16 320 ALA A C 1
ATOM 2474 O O . ALA A 1 320 ? 0.982 -6.557 35.947 1.00 43.16 320 ALA A O 1
ATOM 2475 N N . VAL A 1 321 ? -1.260 -6.412 35.754 1.00 44.91 321 VAL A N 1
ATOM 2476 C CA . VAL A 1 321 ? -1.318 -5.685 34.470 1.00 44.91 321 VAL A CA 1
ATOM 2477 C C . VAL A 1 321 ? -1.833 -4.278 34.765 1.00 44.91 321 VAL A C 1
ATOM 2479 O O . VAL A 1 321 ? -2.907 -4.127 35.340 1.00 44.91 321 VAL A O 1
ATOM 2482 N N . ILE A 1 322 ? -1.067 -3.251 34.400 1.00 48.69 322 ILE A N 1
ATOM 2483 C CA . ILE A 1 322 ? -1.391 -1.849 34.682 1.00 48.69 322 ILE A CA 1
ATOM 2484 C C . ILE A 1 322 ? -1.752 -1.155 33.360 1.00 48.69 322 ILE A C 1
ATOM 2486 O O . ILE A 1 322 ? -0.944 -1.128 32.439 1.00 48.69 322 ILE A O 1
ATOM 2490 N N . ALA A 1 323 ? -2.968 -0.606 33.266 1.00 41.47 323 ALA A N 1
ATOM 2491 C CA . ALA A 1 323 ? -3.546 -0.023 32.043 1.00 41.47 323 ALA A CA 1
ATOM 2492 C C . ALA A 1 323 ? -3.134 1.441 31.756 1.00 41.47 323 ALA A C 1
ATOM 2494 O O . ALA A 1 323 ? -3.684 2.070 30.858 1.00 41.47 323 ALA A O 1
ATOM 2495 N N . ALA A 1 324 ? -2.184 1.991 32.513 1.00 56.28 324 ALA A N 1
ATOM 2496 C CA . ALA A 1 324 ? -1.640 3.336 32.331 1.00 56.28 324 ALA A CA 1
ATOM 2497 C C . ALA A 1 324 ? -0.113 3.260 32.210 1.00 56.28 324 ALA A C 1
ATOM 2499 O O . ALA A 1 324 ? 0.497 2.346 32.767 1.00 56.28 324 ALA A O 1
ATOM 2500 N N . ALA A 1 325 ? 0.498 4.214 31.499 1.00 59.44 325 ALA A N 1
ATOM 2501 C CA . ALA A 1 325 ? 1.945 4.283 31.299 1.00 59.44 325 ALA A CA 1
ATOM 2502 C C . ALA A 1 325 ? 2.678 4.547 32.630 1.00 59.44 325 ALA A C 1
ATOM 2504 O O . ALA A 1 325 ? 2.978 5.683 32.989 1.00 59.44 325 ALA A O 1
ATOM 2505 N N . ALA A 1 326 ? 2.928 3.482 33.388 1.00 70.75 326 ALA A N 1
ATOM 2506 C CA . ALA A 1 326 ? 3.849 3.483 34.512 1.00 70.75 326 ALA A CA 1
ATOM 2507 C C . ALA A 1 326 ? 5.273 3.702 33.991 1.00 70.75 326 ALA A C 1
ATOM 2509 O O . ALA A 1 326 ? 5.683 3.032 33.043 1.00 70.75 326 ALA A O 1
ATOM 2510 N N . ILE A 1 327 ? 6.027 4.607 34.614 1.00 78.94 327 ILE A N 1
ATOM 2511 C CA . ILE A 1 327 ? 7.389 4.952 34.159 1.00 78.94 327 ILE A CA 1
ATOM 2512 C C . ILE A 1 327 ? 8.484 4.548 35.144 1.00 78.94 327 ILE A C 1
ATOM 2514 O O . ILE A 1 327 ? 9.643 4.457 34.753 1.00 78.94 327 ILE A O 1
ATOM 2518 N N . GLY A 1 328 ? 8.129 4.265 36.398 1.00 83.38 328 GLY A N 1
ATOM 2519 C CA . GLY A 1 328 ? 9.067 3.808 37.416 1.00 83.38 328 GLY A CA 1
ATOM 2520 C C . GLY A 1 328 ? 8.459 2.718 38.288 1.00 83.38 328 GLY A C 1
ATOM 2521 O O . GLY A 1 328 ? 7.268 2.739 38.611 1.00 83.38 328 GLY A O 1
ATOM 2522 N N . VAL A 1 329 ? 9.293 1.740 38.643 1.00 89.06 329 VAL A N 1
ATOM 2523 C CA . VAL A 1 329 ? 8.962 0.629 39.539 1.00 89.06 329 VAL A CA 1
ATOM 2524 C C . VAL A 1 329 ? 10.058 0.518 40.588 1.00 89.06 329 VAL A C 1
ATOM 2526 O O . VAL A 1 329 ? 11.238 0.453 40.257 1.00 89.06 329 VAL A O 1
ATOM 2529 N N . ALA A 1 330 ? 9.656 0.444 41.851 1.00 90.56 330 ALA A N 1
ATOM 2530 C CA . ALA A 1 330 ? 10.552 0.262 42.983 1.00 90.56 330 ALA A CA 1
ATOM 2531 C C . ALA A 1 330 ? 10.156 -0.982 43.778 1.00 90.56 330 ALA A C 1
ATOM 2533 O O . ALA A 1 330 ? 8.976 -1.209 44.043 1.00 90.56 330 ALA A O 1
ATOM 2534 N N . VAL A 1 331 ? 11.147 -1.769 44.196 1.00 92.25 331 VAL A N 1
ATOM 2535 C CA . VAL A 1 331 ? 10.953 -2.912 45.097 1.00 92.25 331 VAL A CA 1
ATOM 2536 C C . VAL A 1 331 ? 11.820 -2.706 46.328 1.00 92.25 331 VAL A C 1
ATOM 2538 O O . VAL A 1 331 ? 13.025 -2.490 46.218 1.00 92.25 331 VAL A O 1
ATOM 2541 N N . THR A 1 332 ? 11.208 -2.738 47.503 1.00 91.06 332 THR A N 1
ATOM 2542 C CA . THR A 1 332 ? 11.913 -2.614 48.781 1.00 91.06 332 THR A CA 1
ATOM 2543 C C . THR A 1 332 ? 12.465 -3.966 49.228 1.00 91.06 332 THR A C 1
ATOM 2545 O O . THR A 1 332 ? 12.028 -5.020 48.767 1.00 91.06 332 THR A O 1
ATOM 2548 N N . ALA A 1 333 ? 13.419 -3.955 50.162 1.00 85.12 333 ALA A N 1
ATOM 2549 C CA . ALA A 1 333 ? 14.045 -5.180 50.670 1.00 85.12 333 ALA A CA 1
ATOM 2550 C C . ALA A 1 333 ? 13.051 -6.154 51.341 1.00 85.12 333 ALA A C 1
ATOM 2552 O O . ALA A 1 333 ? 13.267 -7.362 51.317 1.00 85.12 333 ALA A O 1
ATOM 2553 N N . ASP A 1 334 ? 11.950 -5.645 51.903 1.00 85.50 334 ASP A N 1
ATOM 2554 C CA . ASP A 1 334 ? 10.844 -6.429 52.475 1.00 85.50 334 ASP A CA 1
ATOM 2555 C C . ASP A 1 334 ? 9.796 -6.866 51.428 1.00 85.50 334 ASP A C 1
ATOM 2557 O O . ASP A 1 334 ? 8.769 -7.451 51.773 1.00 85.50 334 ASP A O 1
ATOM 2561 N N . GLY A 1 335 ? 10.053 -6.613 50.141 1.00 88.62 335 GLY A N 1
ATOM 2562 C CA . GLY A 1 335 ? 9.242 -7.090 49.022 1.00 88.62 335 GLY A CA 1
ATOM 2563 C C . GLY A 1 335 ? 8.003 -6.249 48.714 1.00 88.62 335 GLY A C 1
ATOM 2564 O O . GLY A 1 335 ? 7.176 -6.675 47.901 1.00 88.62 335 GLY A O 1
ATOM 2565 N N . ARG A 1 336 ? 7.849 -5.064 49.320 1.00 93.88 336 ARG A N 1
ATOM 2566 C CA . ARG A 1 336 ? 6.819 -4.104 48.898 1.00 93.88 336 ARG A CA 1
ATOM 2567 C C . ARG A 1 336 ? 7.194 -3.525 47.543 1.00 93.88 336 ARG A C 1
ATOM 2569 O O . ARG A 1 336 ? 8.366 -3.383 47.197 1.00 93.88 336 ARG A O 1
ATOM 2576 N N . ARG A 1 337 ? 6.175 -3.231 46.746 1.00 95.06 337 ARG A N 1
ATOM 2577 C CA . ARG A 1 337 ? 6.327 -2.848 45.344 1.00 95.06 337 ARG A CA 1
ATOM 2578 C C . ARG A 1 337 ? 5.597 -1.549 45.120 1.00 95.06 337 ARG A C 1
ATOM 2580 O O . ARG A 1 337 ? 4.440 -1.429 45.506 1.00 95.06 337 ARG A O 1
ATOM 2587 N N . PHE A 1 338 ? 6.263 -0.610 44.479 1.00 95.62 338 PHE A N 1
ATOM 2588 C CA . PHE A 1 338 ? 5.726 0.705 44.194 1.00 95.62 338 PHE A CA 1
ATOM 2589 C C . PHE A 1 338 ? 5.844 0.996 42.711 1.00 95.62 338 PHE A C 1
ATOM 2591 O O . PHE A 1 338 ? 6.742 0.493 42.037 1.00 95.62 338 PHE A O 1
ATOM 2598 N N . VAL A 1 339 ? 4.925 1.811 42.222 1.00 94.94 339 VAL A N 1
ATOM 2599 C CA . VAL A 1 339 ? 4.863 2.251 40.834 1.00 94.94 339 VAL A CA 1
ATOM 2600 C C . VAL A 1 339 ? 4.471 3.722 40.793 1.00 94.94 339 VAL A C 1
ATOM 2602 O O . VAL A 1 339 ? 3.680 4.165 41.631 1.00 94.94 339 VAL A O 1
ATOM 2605 N N . ASN A 1 340 ? 5.011 4.486 39.844 1.00 93.62 340 ASN A N 1
ATOM 2606 C CA . ASN A 1 340 ? 4.588 5.865 39.608 1.00 93.62 340 ASN A CA 1
ATOM 2607 C C . ASN A 1 340 ? 4.106 6.112 38.178 1.00 93.62 340 ASN A C 1
ATOM 2609 O O . ASN A 1 340 ? 4.518 5.446 37.226 1.00 93.62 340 ASN A O 1
ATOM 2613 N N . PHE A 1 341 ? 3.244 7.118 38.065 1.00 91.06 341 PHE A N 1
ATOM 2614 C CA . PHE A 1 341 ? 2.608 7.563 36.835 1.00 91.06 341 PHE A CA 1
ATOM 2615 C C . PHE A 1 341 ? 2.811 9.076 36.689 1.00 91.06 341 PHE A C 1
ATOM 2617 O O . PHE A 1 341 ? 2.373 9.837 37.567 1.00 91.06 341 PHE A O 1
ATOM 2624 N N . PRO A 1 342 ? 3.455 9.533 35.605 1.00 89.19 342 PRO A N 1
ATOM 2625 C CA . PRO A 1 342 ? 3.593 10.949 35.331 1.00 89.19 342 PRO A CA 1
ATOM 2626 C C . PRO A 1 342 ? 2.265 11.483 34.785 1.00 89.19 342 PRO A C 1
ATOM 2628 O O . PRO A 1 342 ? 1.462 10.748 34.210 1.00 89.19 342 PRO A O 1
ATOM 2631 N N . ARG A 1 343 ? 2.046 12.792 34.900 1.00 87.44 343 ARG A N 1
ATOM 2632 C CA . ARG A 1 343 ? 0.895 13.470 34.283 1.00 87.44 343 ARG A CA 1
ATOM 2633 C C . ARG A 1 343 ? 1.307 14.191 32.999 1.00 87.44 343 ARG A C 1
ATOM 2635 O O . ARG A 1 343 ? 1.100 15.397 32.882 1.00 87.44 343 ARG A O 1
ATOM 2642 N N . TRP A 1 344 ? 1.956 13.472 32.075 1.00 80.94 344 TRP A N 1
ATOM 2643 C CA . TRP A 1 344 ? 2.496 14.030 30.823 1.00 80.94 344 TRP A CA 1
ATOM 2644 C C . TRP A 1 344 ? 1.445 14.300 29.750 1.00 80.94 344 TRP A C 1
ATOM 2646 O O . TRP A 1 344 ? 1.533 15.316 29.078 1.00 80.94 344 TRP A O 1
ATOM 2656 N N . THR A 1 345 ? 0.488 13.396 29.562 1.00 64.81 345 THR A N 1
ATOM 2657 C CA . THR A 1 345 ? -0.529 13.508 28.501 1.00 64.81 345 THR A CA 1
ATOM 2658 C C . THR A 1 345 ? -1.936 13.473 29.077 1.00 64.81 345 THR A C 1
ATOM 2660 O O . THR A 1 345 ? -2.769 14.282 28.688 1.00 64.81 345 THR A O 1
ATOM 2663 N N . ASP A 1 346 ? -2.164 12.610 30.072 1.00 64.94 346 ASP A N 1
ATOM 2664 C CA . ASP A 1 346 ? -3.460 12.414 30.718 1.00 64.94 346 ASP A CA 1
ATOM 2665 C C . ASP A 1 346 ? -3.386 12.630 32.236 1.00 64.94 346 ASP A C 1
ATOM 2667 O O . ASP A 1 346 ? -2.328 12.528 32.869 1.00 64.94 346 ASP A O 1
ATOM 2671 N N . ASP A 1 347 ? -4.538 12.918 32.841 1.00 71.38 347 ASP A N 1
ATOM 2672 C CA . ASP A 1 347 ? -4.673 13.163 34.276 1.00 71.38 347 ASP A CA 1
ATOM 2673 C C . ASP A 1 347 ? -4.676 11.840 35.060 1.00 71.38 347 ASP A C 1
ATOM 2675 O O . ASP A 1 347 ? -5.722 11.318 35.457 1.00 71.38 347 ASP A O 1
ATOM 2679 N N . ALA A 1 348 ? -3.483 11.262 35.241 1.00 78.06 348 ALA A N 1
ATOM 2680 C CA . ALA A 1 348 ? -3.313 9.984 35.924 1.00 78.06 348 ALA A CA 1
ATOM 2681 C C . ALA A 1 348 ? -4.007 10.003 37.308 1.00 78.06 348 ALA A C 1
ATOM 2683 O O . ALA A 1 348 ? -3.715 10.877 38.142 1.00 78.06 348 ALA A O 1
ATOM 2684 N N . PRO A 1 349 ? -4.907 9.037 37.594 1.00 78.94 349 PRO A N 1
ATOM 2685 C CA . PRO A 1 349 ? -5.724 9.059 38.807 1.00 78.94 349 PRO A CA 1
ATOM 2686 C C . PRO A 1 349 ? -4.900 8.847 40.085 1.00 78.94 349 PRO A C 1
ATOM 2688 O O . PRO A 1 349 ? -5.332 9.233 41.172 1.00 78.94 349 PRO A O 1
ATOM 2691 N N . ILE A 1 350 ? -3.711 8.254 39.971 1.00 89.62 350 ILE A N 1
ATOM 2692 C CA . ILE A 1 350 ? -2.762 8.037 41.063 1.00 89.62 350 ILE A CA 1
ATOM 2693 C C . ILE A 1 350 ? -1.369 8.367 40.521 1.00 89.62 350 ILE A C 1
ATOM 2695 O O . ILE A 1 350 ? -1.025 7.886 39.450 1.00 89.62 350 ILE A O 1
ATOM 2699 N N . SER A 1 351 ? -0.574 9.168 41.237 1.00 92.38 351 SER A N 1
ATOM 2700 C CA . SER A 1 351 ? 0.811 9.477 40.844 1.00 92.38 351 SER A CA 1
ATOM 2701 C C . SER A 1 351 ? 1.807 8.466 41.382 1.00 92.38 351 SER A C 1
ATOM 2703 O O . SER A 1 351 ? 2.757 8.136 40.690 1.00 92.38 351 SER A O 1
ATOM 2705 N N . VAL A 1 352 ? 1.602 7.976 42.604 1.00 96.25 352 VAL A N 1
ATOM 2706 C CA . VAL A 1 352 ? 2.419 6.935 43.231 1.00 96.25 352 VAL A CA 1
ATOM 2707 C C . VAL A 1 352 ? 1.488 5.932 43.890 1.00 96.25 352 VAL A C 1
ATOM 2709 O O . VAL A 1 352 ? 0.601 6.307 44.660 1.00 96.25 352 VAL A O 1
ATOM 2712 N N . ALA A 1 353 ? 1.684 4.655 43.590 1.00 96.25 353 ALA A N 1
ATOM 2713 C CA . ALA A 1 353 ? 0.904 3.567 44.149 1.00 96.25 353 ALA A CA 1
ATOM 2714 C C . ALA A 1 353 ? 1.802 2.484 44.742 1.00 96.25 353 ALA A C 1
ATOM 2716 O O . ALA A 1 353 ? 2.873 2.192 44.216 1.00 96.25 353 ALA A O 1
ATOM 2717 N N . GLU A 1 354 ? 1.325 1.847 45.804 1.00 96.38 354 GLU A N 1
ATOM 2718 C CA . GLU A 1 354 ? 1.790 0.532 46.224 1.00 96.38 354 GLU A CA 1
ATOM 2719 C C . GLU A 1 354 ? 0.999 -0.543 45.466 1.00 96.38 354 GLU A C 1
ATOM 2721 O O . GLU A 1 354 ? -0.229 -0.470 45.355 1.00 96.38 354 GLU A O 1
ATOM 2726 N N . VAL A 1 355 ? 1.710 -1.538 44.938 1.00 93.56 355 VAL A N 1
ATOM 2727 C CA . VAL A 1 355 ? 1.134 -2.692 44.245 1.00 93.56 355 VAL A CA 1
ATOM 2728 C C . VAL A 1 355 ? 0.847 -3.782 45.269 1.00 93.56 355 VAL A C 1
ATOM 2730 O O . VAL A 1 355 ? 1.755 -4.435 45.800 1.00 93.56 355 VAL A O 1
ATOM 2733 N N . MET A 1 356 ? -0.437 -4.000 45.528 1.00 91.19 356 MET A N 1
ATOM 2734 C CA . MET A 1 356 ? -0.919 -4.983 46.487 1.00 91.19 356 MET A CA 1
ATOM 2735 C C . MET A 1 356 ? -0.687 -6.418 45.981 1.00 91.19 356 MET A C 1
ATOM 2737 O O . MET A 1 356 ? -0.315 -6.662 44.831 1.00 91.19 356 MET A O 1
ATOM 2741 N N . LYS A 1 357 ? -0.858 -7.413 46.859 1.00 81.75 357 LYS A N 1
ATOM 2742 C CA . LYS A 1 357 ? -0.609 -8.828 46.516 1.00 81.75 357 LYS A CA 1
ATOM 2743 C C . LYS A 1 357 ? -1.537 -9.361 45.421 1.00 81.75 357 LYS A C 1
ATOM 2745 O O . LYS A 1 357 ? -1.110 -10.217 44.657 1.00 81.75 357 LYS A O 1
ATOM 2750 N N . ASP A 1 358 ? -2.762 -8.850 45.359 1.00 75.25 358 ASP A N 1
ATOM 2751 C CA . ASP A 1 358 ? -3.775 -9.170 44.346 1.00 75.25 358 ASP A CA 1
ATOM 2752 C C . ASP A 1 358 ? -3.595 -8.380 43.036 1.00 75.25 358 ASP A C 1
ATOM 2754 O O . ASP A 1 358 ? -4.414 -8.493 42.129 1.00 75.25 358 ASP A O 1
ATOM 2758 N N . GLY A 1 359 ? -2.536 -7.570 42.944 1.00 77.62 359 GLY A N 1
ATOM 2759 C CA . GLY A 1 359 ? -2.239 -6.725 41.794 1.00 77.62 359 GLY A CA 1
ATOM 2760 C C . GLY A 1 359 ? -2.996 -5.396 41.766 1.00 77.62 359 GLY A C 1
ATOM 2761 O O . GLY A 1 359 ? -2.754 -4.593 40.866 1.00 77.62 359 GLY A O 1
ATOM 2762 N N . SER A 1 360 ? -3.868 -5.123 42.743 1.00 83.62 360 SER A N 1
ATOM 2763 C CA . SER A 1 360 ? -4.542 -3.827 42.855 1.00 83.62 360 SER A CA 1
ATOM 2764 C C . SER A 1 360 ? -3.566 -2.707 43.237 1.00 83.62 360 SER A C 1
ATOM 2766 O O . SER A 1 360 ? -2.528 -2.935 43.866 1.00 83.62 360 SER A O 1
ATOM 2768 N N . LEU A 1 361 ? -3.895 -1.475 42.842 1.00 90.31 361 LEU A N 1
ATOM 2769 C CA . LEU A 1 361 ? -3.090 -0.287 43.123 1.00 90.31 361 LEU A CA 1
ATOM 2770 C C . LEU A 1 361 ? -3.694 0.507 44.278 1.00 90.31 361 LEU A C 1
ATOM 2772 O O . LEU A 1 361 ? -4.851 0.925 44.222 1.00 90.31 361 LEU A O 1
ATOM 2776 N N . LYS A 1 362 ? -2.886 0.771 45.305 1.00 94.06 362 LYS A N 1
ATOM 2777 C CA . LYS A 1 362 ? -3.255 1.622 46.437 1.00 94.06 362 LYS A CA 1
ATOM 2778 C C . LYS A 1 362 ? -2.452 2.915 46.393 1.00 94.06 362 LYS A C 1
ATOM 2780 O O . LYS A 1 362 ? -1.228 2.865 46.418 1.00 94.06 362 LYS A O 1
ATOM 2785 N N . ALA A 1 363 ? -3.126 4.066 46.375 1.00 96.56 363 ALA A N 1
ATOM 2786 C CA . ALA A 1 363 ? -2.464 5.371 46.419 1.00 96.56 363 ALA A CA 1
ATOM 2787 C C . ALA A 1 363 ? -1.496 5.471 47.612 1.00 96.56 363 ALA A C 1
ATOM 2789 O O . ALA A 1 363 ? -1.864 5.148 48.744 1.00 96.56 363 ALA A O 1
ATOM 2790 N N . TYR A 1 364 ? -0.271 5.918 47.338 1.00 97.56 364 TYR A N 1
ATOM 2791 C CA . TYR A 1 364 ? 0.831 5.961 48.290 1.00 97.56 364 TYR A CA 1
ATOM 2792 C C . TYR A 1 364 ? 1.466 7.360 48.336 1.00 97.56 364 TYR A C 1
ATOM 2794 O O . TYR A 1 364 ? 1.672 7.949 47.276 1.00 97.56 364 TYR A O 1
ATOM 2802 N N . PRO A 1 365 ? 1.792 7.924 49.514 1.00 97.12 365 PRO A N 1
ATOM 2803 C CA . PRO A 1 365 ? 1.567 7.365 50.853 1.00 97.12 365 PRO A CA 1
ATOM 2804 C C . PRO A 1 365 ? 0.084 7.286 51.235 1.00 97.12 365 PRO A C 1
ATOM 2806 O O . PRO A 1 365 ? -0.317 6.428 52.019 1.00 97.12 365 PRO A O 1
ATOM 2809 N N . ASP A 1 366 ? -0.733 8.155 50.645 1.00 97.00 366 ASP A N 1
ATOM 2810 C CA . ASP A 1 366 ? -2.168 8.224 50.868 1.00 97.00 366 ASP A CA 1
ATOM 2811 C C . ASP A 1 366 ? -2.890 8.857 49.663 1.00 97.00 366 ASP A C 1
ATOM 2813 O O . ASP A 1 366 ? -2.282 9.275 48.669 1.00 97.00 366 ASP A O 1
ATOM 2817 N N . ALA A 1 367 ? -4.219 8.922 49.751 1.00 94.81 367 ALA A N 1
ATOM 2818 C CA . ALA A 1 367 ? -5.058 9.545 48.733 1.00 94.81 367 ALA A CA 1
ATOM 2819 C C . ALA A 1 367 ? -4.870 11.069 48.645 1.00 94.81 367 ALA A C 1
ATOM 2821 O O . ALA A 1 367 ? -5.078 11.628 47.572 1.00 94.81 367 ALA A O 1
ATOM 2822 N N . LYS A 1 368 ? -4.467 11.741 49.737 1.00 94.75 368 LYS A N 1
ATOM 2823 C CA . LYS A 1 368 ? -4.268 13.196 49.757 1.00 94.75 368 LYS A CA 1
ATOM 2824 C C . LYS A 1 368 ? -3.108 13.566 48.844 1.00 94.75 368 LYS A C 1
ATOM 2826 O O . LYS A 1 368 ? -3.300 14.349 47.930 1.00 94.75 368 LYS A O 1
ATOM 2831 N N . TRP A 1 369 ? -1.933 12.970 49.026 1.00 96.62 369 TRP A N 1
ATOM 2832 C CA . TRP A 1 369 ? -0.767 13.262 48.183 1.00 96.62 369 TRP A CA 1
ATOM 2833 C C . TRP A 1 369 ? -1.025 13.002 46.696 1.00 96.62 369 TRP A C 1
ATOM 2835 O O . TRP A 1 369 ? -0.447 13.662 45.838 1.00 96.62 369 TRP A O 1
ATOM 2845 N N . ASN A 1 370 ? -1.933 12.076 46.390 1.00 95.62 370 ASN A N 1
ATOM 2846 C CA . ASN A 1 370 ? -2.288 11.683 45.034 1.00 95.62 370 ASN A CA 1
ATOM 2847 C C . ASN A 1 370 ? -3.509 12.414 44.457 1.00 95.62 370 ASN A C 1
ATOM 2849 O O . ASN A 1 370 ? -3.941 12.037 43.371 1.00 95.62 370 ASN A O 1
ATOM 2853 N N . SER A 1 371 ? -4.088 13.418 45.128 1.00 92.94 371 SER A N 1
ATOM 2854 C CA . SER A 1 371 ? -5.351 14.041 44.693 1.00 92.94 371 SER A CA 1
ATOM 2855 C C . SER A 1 371 ? -5.209 15.265 43.784 1.00 92.94 371 SER A C 1
ATOM 2857 O O . SER A 1 371 ? -6.217 15.716 43.243 1.00 92.94 371 SER A O 1
ATOM 2859 N N . TRP A 1 372 ? -4.000 15.802 43.587 1.00 93.19 372 TRP A N 1
ATOM 2860 C CA . TRP A 1 372 ? -3.781 16.916 42.655 1.00 93.19 372 TRP A CA 1
ATOM 2861 C C . TRP A 1 372 ? -4.054 16.480 41.207 1.00 93.19 372 TRP A C 1
ATOM 2863 O O . TRP A 1 372 ? -3.853 15.316 40.860 1.00 93.19 372 TRP A O 1
ATOM 2873 N N . ARG A 1 373 ? -4.573 17.382 40.372 1.00 88.62 373 ARG A N 1
ATOM 2874 C CA . ARG A 1 373 ? -5.069 17.079 39.020 1.00 88.62 373 ARG A CA 1
ATOM 2875 C C . ARG A 1 373 ? -4.721 18.198 38.049 1.00 88.62 373 ARG A C 1
ATOM 2877 O O . ARG A 1 373 ? -4.873 19.365 38.414 1.00 88.62 373 ARG A O 1
ATOM 2884 N N . ASN A 1 374 ? -4.368 17.848 36.809 1.00 83.19 374 ASN A N 1
ATOM 2885 C CA . ASN A 1 374 ? -4.070 18.833 35.758 1.00 83.19 374 ASN A CA 1
ATOM 2886 C C . ASN A 1 374 ? -5.263 19.783 35.548 1.00 83.19 374 ASN A C 1
ATOM 2888 O O . ASN A 1 374 ? -5.101 21.001 35.531 1.00 83.19 374 ASN A O 1
ATOM 2892 N N . ALA A 1 375 ? -6.481 19.231 35.486 1.00 79.88 375 ALA A N 1
ATOM 2893 C CA . ALA A 1 375 ? -7.711 19.994 35.255 1.00 79.88 375 ALA A CA 1
ATOM 2894 C C . ALA A 1 375 ? -8.096 20.944 36.409 1.00 79.88 375 ALA A C 1
ATOM 2896 O O . ALA A 1 375 ? -8.950 21.810 36.234 1.00 79.88 375 ALA A O 1
ATOM 2897 N N . ARG A 1 376 ? -7.491 20.784 37.595 1.00 79.81 376 ARG A N 1
ATOM 2898 C CA . ARG A 1 376 ? -7.796 21.556 38.815 1.00 79.81 376 ARG A CA 1
ATOM 2899 C C . ARG A 1 376 ? -6.529 22.159 39.426 1.00 79.81 376 ARG A C 1
ATOM 2901 O O . ARG A 1 376 ? -6.428 22.315 40.643 1.00 79.81 376 ARG A O 1
ATOM 2908 N N . ALA A 1 377 ? -5.555 22.496 38.578 1.00 76.75 377 ALA A N 1
ATOM 2909 C CA . ALA A 1 377 ? -4.224 22.950 38.980 1.00 76.75 377 ALA A CA 1
ATOM 2910 C C . ALA A 1 377 ? -4.224 24.192 39.896 1.00 76.75 377 ALA A C 1
ATOM 2912 O O . ALA A 1 377 ? -3.270 24.392 40.645 1.00 76.75 377 ALA A O 1
ATOM 2913 N N . SER A 1 378 ? -5.283 25.009 39.864 1.00 79.31 378 SER A N 1
ATOM 2914 C CA . SER A 1 378 ? -5.446 26.216 40.688 1.00 79.31 378 SER A CA 1
ATOM 2915 C C . SER A 1 378 ? -6.069 25.974 42.068 1.00 79.31 378 SER A C 1
ATOM 2917 O O . SER A 1 378 ? -6.096 26.890 42.886 1.00 79.31 378 SER A O 1
ATOM 2919 N N . GLU A 1 379 ? -6.585 24.776 42.345 1.00 83.62 379 GLU A N 1
ATOM 2920 C CA . GLU A 1 379 ? -7.391 24.528 43.545 1.00 83.62 379 GLU A CA 1
ATOM 2921 C C . GLU A 1 379 ? -6.600 23.971 44.732 1.00 83.62 379 GLU A C 1
ATOM 2923 O O . GLU A 1 379 ? -7.006 24.138 45.882 1.00 83.62 379 GLU A O 1
ATOM 2928 N N . LEU A 1 380 ? -5.481 23.293 44.466 1.00 86.81 380 LEU A N 1
ATOM 2929 C CA . LEU A 1 380 ? -4.657 22.647 45.486 1.00 86.81 380 LEU A CA 1
ATOM 2930 C C . LEU A 1 380 ? -3.215 23.164 45.417 1.00 86.81 380 LEU A C 1
ATOM 2932 O O . LEU A 1 380 ? -2.662 23.290 44.322 1.00 86.81 380 LEU A O 1
ATOM 2936 N N . PRO A 1 381 ? -2.569 23.437 46.566 1.00 89.75 381 PRO A N 1
ATOM 2937 C CA . PRO A 1 381 ? -1.196 23.923 46.579 1.00 89.75 381 PRO A CA 1
ATOM 2938 C C . PRO A 1 381 ? -0.240 22.834 46.081 1.00 89.75 381 PRO A C 1
ATOM 2940 O O . PRO A 1 381 ? -0.311 21.698 46.520 1.00 89.75 381 PRO A O 1
ATOM 2943 N N . VAL A 1 382 ? 0.714 23.162 45.214 1.00 91.81 382 VAL A N 1
ATOM 2944 C CA . VAL A 1 382 ? 1.617 22.162 44.601 1.00 91.81 382 VAL A CA 1
ATOM 2945 C C . VAL A 1 382 ? 2.667 21.563 45.554 1.00 91.81 382 VAL A C 1
ATOM 2947 O O . VAL A 1 382 ? 3.286 20.544 45.245 1.00 91.81 382 VAL A O 1
ATOM 2950 N N . GLY A 1 383 ? 2.895 22.195 46.710 1.00 90.38 383 GLY A N 1
ATOM 2951 C CA . GLY A 1 383 ? 3.948 21.805 47.657 1.00 90.38 383 GLY A CA 1
ATOM 2952 C C . GLY A 1 383 ? 3.627 20.569 48.503 1.00 90.38 383 GLY A C 1
ATOM 2953 O O . GLY A 1 383 ? 4.548 19.850 48.886 1.00 90.38 383 GLY A O 1
ATOM 2954 N N . ASP A 1 384 ? 2.341 20.303 48.748 1.00 91.31 384 ASP A N 1
ATOM 2955 C CA . ASP A 1 384 ? 1.867 19.240 49.654 1.00 91.31 384 ASP A CA 1
ATOM 2956 C C . ASP A 1 384 ? 1.236 18.050 48.907 1.00 91.31 384 ASP A C 1
ATOM 2958 O O . ASP A 1 384 ? 0.540 17.226 49.505 1.00 91.31 384 ASP A O 1
ATOM 2962 N N . TYR A 1 385 ? 1.427 18.005 47.587 1.00 95.94 385 TYR A N 1
ATOM 2963 C CA . TYR A 1 385 ? 0.811 17.043 46.679 1.00 95.94 385 TYR A CA 1
ATOM 2964 C C . TYR A 1 385 ? 1.797 16.645 45.579 1.00 95.94 385 TYR A C 1
ATOM 2966 O O . TYR A 1 385 ? 2.716 17.394 45.246 1.00 95.94 385 TYR A O 1
ATOM 2974 N N . PHE A 1 386 ? 1.583 15.474 44.987 1.00 96.38 386 PHE A N 1
ATOM 2975 C CA . PHE A 1 386 ? 2.278 15.046 43.780 1.00 96.38 386 PHE A CA 1
ATOM 2976 C C . PHE A 1 386 ? 1.654 15.693 42.550 1.00 96.38 386 PHE A C 1
ATOM 2978 O O . PHE A 1 386 ? 0.457 15.537 42.322 1.00 96.38 386 PHE A O 1
ATOM 2985 N N . VAL A 1 387 ? 2.465 16.381 41.750 1.00 94.12 387 VAL A N 1
ATOM 2986 C CA . VAL A 1 387 ? 2.055 17.115 40.548 1.00 94.12 387 VAL A CA 1
ATOM 2987 C C . VAL A 1 387 ? 2.323 16.283 39.298 1.00 94.12 387 VAL A C 1
ATOM 2989 O O . VAL A 1 387 ? 1.390 15.969 38.563 1.00 94.12 387 VAL A O 1
ATOM 2992 N N . CYS A 1 388 ? 3.569 15.868 39.073 1.00 92.50 388 CYS A N 1
ATOM 2993 C CA . CYS A 1 388 ? 3.953 15.057 37.922 1.00 92.50 388 CYS A CA 1
ATOM 2994 C C . CYS A 1 388 ? 5.146 14.176 38.313 1.00 92.50 388 CYS A C 1
ATOM 2996 O O . CYS A 1 388 ? 6.282 14.520 38.033 1.00 92.50 388 CYS A O 1
ATOM 2998 N N . VAL A 1 389 ? 4.909 13.077 39.035 1.00 94.88 389 VAL A N 1
ATOM 2999 C CA . VAL A 1 389 ? 6.000 12.259 39.597 1.00 94.88 389 VAL A CA 1
ATOM 3000 C C . VAL A 1 389 ? 6.752 11.517 38.505 1.00 94.88 389 VAL A C 1
ATOM 3002 O O . VAL A 1 389 ? 6.144 10.761 37.746 1.00 94.88 389 VAL A O 1
ATOM 3005 N N . GLN A 1 390 ? 8.075 11.669 38.511 1.00 93.38 390 GLN A N 1
ATOM 3006 C CA . GLN A 1 390 ? 8.960 11.075 37.521 1.00 93.38 390 GLN A CA 1
ATOM 3007 C C . GLN A 1 390 ? 9.629 9.792 38.008 1.00 93.38 390 GLN A C 1
ATOM 3009 O O . GLN A 1 390 ? 9.634 8.796 37.289 1.00 93.38 390 GLN A O 1
ATOM 3014 N N . SER A 1 391 ? 10.158 9.790 39.232 1.00 94.69 391 SER A N 1
ATOM 3015 C CA . SER A 1 391 ? 10.986 8.684 39.719 1.00 94.69 391 SER A CA 1
ATOM 3016 C C . SER A 1 391 ? 10.684 8.345 41.174 1.00 94.69 391 SER A C 1
ATOM 3018 O O . SER A 1 391 ? 10.330 9.219 41.973 1.00 94.69 391 SER A O 1
ATOM 3020 N N . ILE A 1 392 ? 10.810 7.061 41.512 1.00 96.62 392 ILE A N 1
ATOM 3021 C CA . ILE A 1 392 ? 10.663 6.528 42.867 1.00 96.62 392 ILE A CA 1
ATOM 3022 C C . ILE A 1 392 ? 11.816 5.574 43.180 1.00 96.62 392 ILE A C 1
ATOM 3024 O O . ILE A 1 392 ? 12.091 4.655 42.414 1.00 96.62 392 ILE A O 1
ATOM 3028 N N . VAL A 1 393 ? 12.488 5.772 44.314 1.00 96.19 393 VAL A N 1
ATOM 3029 C CA . VAL A 1 393 ? 13.693 5.011 44.677 1.00 96.19 393 VAL A CA 1
ATOM 3030 C C . VAL A 1 393 ? 13.662 4.641 46.161 1.00 96.19 393 VAL A C 1
ATOM 3032 O O . VAL A 1 393 ? 13.595 5.531 47.013 1.00 96.19 393 VAL A O 1
ATOM 3035 N N . PRO A 1 394 ? 13.704 3.348 46.524 1.00 95.50 394 PRO A N 1
ATOM 3036 C CA . PRO A 1 394 ? 13.878 2.945 47.908 1.00 95.50 394 PRO A CA 1
ATOM 3037 C C . PRO A 1 394 ? 15.347 3.131 48.299 1.00 95.50 394 PRO A C 1
ATOM 3039 O O . PRO A 1 394 ? 16.238 2.665 47.597 1.00 95.50 394 PRO A O 1
ATOM 3042 N N . ASP A 1 395 ? 15.625 3.778 49.431 1.00 93.19 395 ASP A N 1
ATOM 3043 C CA . ASP A 1 395 ? 17.012 4.071 49.835 1.00 93.19 395 ASP A CA 1
ATOM 3044 C C . ASP A 1 395 ? 17.737 2.902 50.515 1.00 93.19 395 ASP A C 1
ATOM 3046 O O . ASP A 1 395 ? 18.876 3.050 50.945 1.00 93.19 395 ASP A O 1
ATOM 3050 N N . GLY A 1 396 ? 17.080 1.749 50.672 1.00 90.69 396 GLY A N 1
ATOM 3051 C CA . GLY A 1 396 ? 17.620 0.612 51.427 1.00 90.69 396 GLY A CA 1
ATOM 3052 C C . GLY A 1 396 ? 17.671 0.828 52.948 1.00 90.69 396 GLY A C 1
ATOM 3053 O O . GLY A 1 396 ? 18.033 -0.086 53.683 1.00 90.69 396 GLY A O 1
ATOM 3054 N N . HIS A 1 397 ? 17.246 1.994 53.440 1.00 93.19 397 HIS A N 1
ATOM 3055 C CA . HIS A 1 397 ? 17.252 2.397 54.848 1.00 93.19 397 HIS A CA 1
ATOM 3056 C C . HIS A 1 397 ? 15.833 2.654 55.381 1.00 93.19 397 HIS A C 1
ATOM 3058 O O . HIS A 1 397 ? 15.620 3.495 56.257 1.00 93.19 397 HIS A O 1
ATOM 3064 N N . GLY A 1 398 ? 14.850 1.926 54.846 1.00 93.56 398 GLY A N 1
ATOM 3065 C CA . GLY A 1 398 ? 13.458 1.987 55.292 1.00 93.56 398 GLY A CA 1
ATOM 3066 C C . GLY A 1 398 ? 12.655 3.157 54.726 1.00 93.56 398 GLY A C 1
ATOM 3067 O O . GLY A 1 398 ? 11.572 3.433 55.239 1.00 93.56 398 GLY A O 1
ATOM 3068 N N . ASN A 1 399 ? 13.131 3.835 53.675 1.00 97.06 399 ASN A N 1
ATOM 3069 C CA . ASN A 1 399 ? 12.400 4.945 53.066 1.00 97.06 399 ASN A CA 1
ATOM 3070 C C . ASN A 1 399 ? 12.228 4.778 51.557 1.00 97.06 399 ASN A C 1
ATOM 3072 O O . ASN A 1 399 ? 13.061 4.180 50.879 1.00 97.06 399 ASN A O 1
ATOM 3076 N N . LEU A 1 400 ? 11.154 5.370 51.041 1.00 97.38 400 LEU A N 1
ATOM 3077 C CA . LEU A 1 400 ? 10.933 5.597 49.619 1.00 97.38 400 LEU A CA 1
ATOM 3078 C C . LEU A 1 400 ? 11.130 7.081 49.321 1.00 97.38 400 LEU A C 1
ATOM 3080 O O . LEU A 1 400 ? 10.497 7.933 49.948 1.00 97.38 400 LEU A O 1
ATOM 3084 N N . TRP A 1 401 ? 11.985 7.385 48.357 1.00 98.06 401 TRP A N 1
ATOM 3085 C CA . TRP A 1 401 ? 12.141 8.720 47.805 1.00 98.06 401 TRP A CA 1
ATOM 3086 C C . TRP A 1 401 ? 11.326 8.862 46.530 1.00 98.06 401 TRP A C 1
ATOM 3088 O O . TRP A 1 401 ? 11.285 7.944 45.718 1.00 98.06 401 TRP A O 1
ATOM 3098 N N . VAL A 1 402 ? 10.674 10.008 46.368 1.00 97.94 402 VAL A N 1
ATOM 3099 C CA . VAL A 1 402 ? 9.835 10.337 45.214 1.00 97.94 402 VAL A CA 1
ATOM 3100 C C . VAL A 1 402 ? 10.300 11.664 44.629 1.00 97.94 402 VAL A C 1
ATOM 3102 O O . VAL A 1 402 ? 10.294 12.674 45.334 1.00 97.94 402 VAL A O 1
ATOM 3105 N N . LEU A 1 403 ? 10.684 11.668 43.355 1.00 97.38 403 LEU A N 1
ATOM 3106 C CA . LEU A 1 403 ? 11.050 12.863 42.600 1.00 97.38 403 LEU A CA 1
ATOM 3107 C C . LEU A 1 403 ? 9.849 13.350 41.794 1.00 97.38 403 LEU A C 1
ATOM 3109 O O . LEU A 1 403 ? 9.319 12.637 40.942 1.00 97.38 403 LEU A O 1
ATOM 3113 N N . ASP A 1 404 ? 9.447 14.586 42.051 1.00 96.38 404 ASP A N 1
ATOM 3114 C CA . ASP A 1 404 ? 8.378 15.278 41.341 1.00 96.38 404 ASP A CA 1
ATOM 3115 C C . ASP A 1 404 ? 8.966 16.531 40.684 1.00 96.38 404 ASP A C 1
ATOM 3117 O O . ASP A 1 404 ? 9.218 17.511 41.389 1.00 96.38 404 ASP A O 1
ATOM 3121 N N . PRO A 1 405 ? 9.217 16.524 39.362 1.00 94.12 405 PRO A N 1
ATOM 3122 C CA . PRO A 1 405 ? 9.735 17.684 38.643 1.00 94.12 405 PRO A CA 1
ATOM 3123 C C . PRO A 1 405 ? 8.718 18.816 38.513 1.00 94.12 405 PRO A C 1
ATOM 3125 O O . PRO A 1 405 ? 9.093 19.916 38.124 1.00 94.12 405 PRO A O 1
ATOM 3128 N N . GLY A 1 406 ? 7.434 18.582 38.811 1.00 93.50 406 GLY A N 1
ATOM 3129 C CA . GLY A 1 406 ? 6.431 19.644 38.815 1.00 93.50 406 GLY A CA 1
ATOM 3130 C C . GLY A 1 406 ? 6.084 20.224 37.440 1.00 93.50 406 GLY A C 1
ATOM 3131 O O . GLY A 1 406 ? 5.585 21.345 37.377 1.00 93.50 406 GLY A O 1
ATOM 3132 N N . ALA A 1 407 ? 6.339 19.482 36.358 1.00 91.19 407 ALA A N 1
ATOM 3133 C CA . ALA A 1 407 ? 6.011 19.846 34.975 1.00 91.19 407 ALA A CA 1
ATOM 3134 C C . ALA A 1 407 ? 4.895 18.930 34.419 1.00 91.19 407 ALA A C 1
ATOM 3136 O O . ALA A 1 407 ? 5.181 17.941 33.732 1.00 91.19 407 ALA A O 1
ATOM 3137 N N . PRO A 1 408 ? 3.615 19.188 34.758 1.00 89.44 408 PRO A N 1
ATOM 3138 C CA . PRO A 1 408 ? 2.486 18.484 34.151 1.00 89.44 408 PRO A CA 1
ATOM 3139 C C . PRO A 1 408 ? 2.391 18.828 32.657 1.00 89.44 408 PRO A C 1
ATOM 3141 O O . PRO A 1 408 ? 2.844 19.888 32.231 1.00 89.44 408 PRO A O 1
ATOM 3144 N N . GLY A 1 409 ? 1.852 17.921 31.841 1.00 82.88 409 GLY A N 1
ATOM 3145 C CA . GLY A 1 409 ? 1.743 18.127 30.390 1.00 82.88 409 GLY A CA 1
ATOM 3146 C C . GLY A 1 409 ? 3.077 18.059 29.630 1.00 82.88 409 GLY A C 1
ATOM 3147 O O . GLY A 1 409 ? 3.104 18.247 28.420 1.00 82.88 409 GLY A O 1
ATOM 3148 N N . ASN A 1 410 ? 4.197 17.842 30.337 1.00 79.75 410 ASN A N 1
ATOM 3149 C CA . ASN A 1 410 ? 5.545 18.127 29.831 1.00 79.75 410 ASN A CA 1
ATOM 3150 C C . ASN A 1 410 ? 5.702 19.590 29.348 1.00 79.75 410 ASN A C 1
ATOM 3152 O O . ASN A 1 410 ? 6.428 19.873 28.396 1.00 79.75 410 ASN A O 1
ATOM 3156 N N . GLU A 1 411 ? 4.984 20.512 29.999 1.00 82.06 411 GLU A N 1
ATOM 3157 C CA . GLU A 1 411 ? 4.944 21.933 29.654 1.00 82.06 411 GLU A CA 1
ATOM 3158 C C . GLU A 1 411 ? 5.785 22.773 30.638 1.00 82.06 411 GLU A C 1
ATOM 3160 O O . GLU A 1 411 ? 6.988 22.569 30.810 1.00 82.06 411 GLU A O 1
ATOM 3165 N N . LYS A 1 412 ? 5.156 23.759 31.290 1.00 88.75 412 LYS A N 1
ATOM 3166 C CA . LYS A 1 412 ? 5.788 24.697 32.211 1.00 88.75 412 LYS A CA 1
ATOM 3167 C C . LYS A 1 412 ? 5.987 24.053 33.581 1.00 88.75 412 LYS A C 1
ATOM 3169 O O . LYS A 1 412 ? 5.043 23.527 34.171 1.00 88.75 412 LYS A O 1
ATOM 3174 N N . ILE A 1 413 ? 7.187 24.196 34.143 1.00 91.50 413 ILE A N 1
ATOM 3175 C CA . ILE A 1 413 ? 7.436 23.839 35.544 1.00 91.50 413 ILE A CA 1
ATOM 3176 C C . ILE A 1 413 ? 6.637 24.794 36.435 1.00 91.50 413 ILE A C 1
ATOM 3178 O O . ILE A 1 413 ? 6.810 26.017 36.351 1.00 91.50 413 ILE A O 1
ATOM 3182 N N . LEU A 1 414 ? 5.770 24.244 37.285 1.00 91.62 414 LEU A N 1
ATOM 3183 C CA . LEU A 1 414 ? 4.966 25.018 38.225 1.00 91.62 414 LEU A CA 1
ATOM 3184 C C . LEU A 1 414 ? 5.824 25.494 39.403 1.00 91.62 414 LEU A C 1
ATOM 3186 O O . LEU A 1 414 ? 6.580 24.729 40.003 1.00 91.62 414 LEU A O 1
ATOM 3190 N N . GLU A 1 415 ? 5.699 26.769 39.762 1.00 90.62 415 GLU A N 1
ATOM 3191 C CA . GLU A 1 415 ? 6.481 27.358 40.848 1.00 90.62 415 GLU A CA 1
ATOM 3192 C C . GLU A 1 415 ? 6.199 26.659 42.187 1.00 90.62 415 GLU A C 1
ATOM 3194 O O . GLU A 1 415 ? 5.052 26.499 42.600 1.00 90.62 415 GLU A O 1
ATOM 3199 N N . GLY A 1 416 ? 7.263 26.210 42.859 1.00 90.69 416 GLY A N 1
ATOM 3200 C CA . GLY A 1 416 ? 7.175 25.477 44.125 1.00 90.69 416 GLY A CA 1
ATOM 3201 C C . GLY A 1 416 ? 6.783 23.998 44.003 1.00 90.69 416 GLY A C 1
ATOM 3202 O O . GLY A 1 416 ? 6.706 23.325 45.034 1.00 90.69 416 GLY A O 1
ATOM 3203 N N . ALA A 1 417 ? 6.552 23.487 42.788 1.00 94.00 417 ALA A N 1
ATOM 3204 C CA . ALA A 1 417 ? 6.239 22.080 42.548 1.00 94.00 417 ALA A CA 1
ATOM 3205 C C . ALA A 1 417 ? 7.466 21.145 42.535 1.00 94.00 417 ALA A C 1
ATOM 3207 O O . ALA A 1 417 ? 7.328 20.068 43.125 1.00 94.00 417 ALA A O 1
ATOM 3208 N N . PRO A 1 418 ? 8.631 21.510 41.946 1.00 96.38 418 PRO A N 1
ATOM 3209 C CA . PRO A 1 418 ? 9.818 20.658 41.936 1.00 96.38 418 PRO A CA 1
ATOM 3210 C C . PRO A 1 418 ? 10.273 20.269 43.343 1.00 96.38 418 PRO A C 1
ATOM 3212 O O . PRO A 1 418 ? 10.584 21.131 44.174 1.00 96.38 418 PRO A O 1
ATOM 3215 N N . LYS A 1 419 ? 10.305 18.969 43.640 1.00 96.81 419 LYS A N 1
ATOM 3216 C CA . LYS A 1 419 ? 10.646 18.473 44.977 1.00 96.81 419 LYS A CA 1
ATOM 3217 C C . LYS A 1 419 ? 11.074 17.013 44.996 1.00 96.81 419 LYS A C 1
ATOM 3219 O O . LYS A 1 419 ? 10.682 16.208 44.156 1.00 96.81 419 LYS A O 1
ATOM 3224 N N . LEU A 1 420 ? 11.816 16.682 46.045 1.00 97.44 420 LEU A N 1
ATOM 3225 C CA . LEU A 1 420 ? 12.114 15.326 46.468 1.00 97.44 420 LEU A CA 1
ATOM 3226 C C . LEU A 1 420 ? 11.376 15.036 47.784 1.00 97.44 420 LEU A C 1
ATOM 3228 O O . LEU A 1 420 ? 11.538 15.761 48.769 1.00 97.44 420 LEU A O 1
ATOM 3232 N N . VAL A 1 421 ? 10.559 13.987 47.812 1.00 98.25 421 VAL A N 1
ATOM 3233 C CA . VAL A 1 421 ? 9.727 13.612 48.964 1.00 98.25 421 VAL A CA 1
ATOM 3234 C C . VAL A 1 421 ? 10.239 12.307 49.558 1.00 98.25 421 VAL A C 1
ATOM 3236 O O . VAL A 1 421 ? 10.305 11.296 48.868 1.00 98.25 421 VAL A O 1
ATOM 3239 N N . LYS A 1 422 ? 10.587 12.322 50.845 1.00 98.19 422 LYS A N 1
ATOM 3240 C CA . LYS A 1 422 ? 10.968 11.140 51.621 1.00 98.19 422 LYS A CA 1
ATOM 3241 C C . LYS A 1 422 ? 9.754 10.593 52.354 1.00 98.19 422 LYS A C 1
ATOM 3243 O O . LYS A 1 422 ? 9.129 11.318 53.132 1.00 98.19 422 LYS A O 1
ATOM 3248 N N . ILE A 1 423 ? 9.468 9.313 52.165 1.00 98.44 423 ILE A N 1
ATOM 3249 C CA . ILE A 1 423 ? 8.371 8.607 52.819 1.00 98.44 423 ILE A CA 1
ATOM 3250 C C . ILE A 1 423 ? 8.951 7.473 53.652 1.00 98.44 423 ILE A C 1
ATOM 3252 O O . ILE A 1 423 ? 9.641 6.607 53.121 1.00 98.44 423 ILE A O 1
ATOM 3256 N N . ASP A 1 424 ? 8.659 7.466 54.947 1.00 97.50 424 ASP A N 1
ATOM 3257 C CA . ASP A 1 424 ? 9.006 6.354 55.827 1.00 97.50 424 ASP A CA 1
ATOM 3258 C C . ASP A 1 424 ? 8.110 5.151 55.508 1.00 97.50 424 ASP A C 1
ATOM 3260 O O . ASP A 1 424 ? 6.881 5.254 55.545 1.00 97.50 424 ASP A O 1
ATOM 3264 N N . LEU A 1 425 ? 8.720 4.018 55.160 1.00 97.00 425 LEU A N 1
ATOM 3265 C CA . LEU A 1 425 ? 7.991 2.825 54.732 1.00 97.00 425 LEU A CA 1
ATOM 3266 C C . LEU A 1 425 ? 7.256 2.156 55.899 1.00 97.00 425 LEU A C 1
ATOM 3268 O O . LEU A 1 425 ? 6.208 1.557 55.688 1.00 97.00 425 LEU A O 1
ATOM 3272 N N . ALA A 1 426 ? 7.752 2.254 5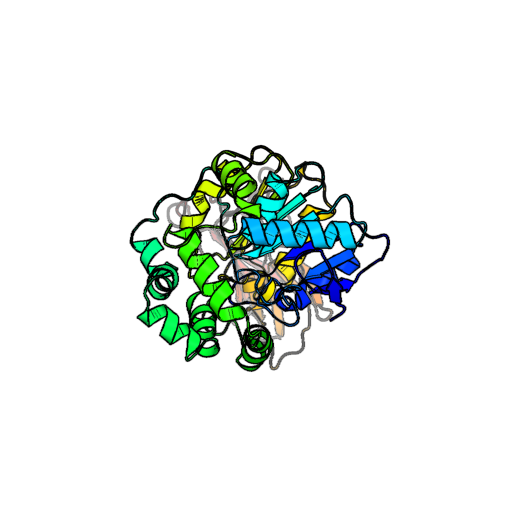7.133 1.00 94.94 426 ALA A N 1
ATOM 3273 C CA . ALA A 1 426 ? 7.105 1.609 58.276 1.00 94.94 426 ALA A CA 1
ATOM 3274 C C . ALA A 1 426 ? 5.760 2.269 58.625 1.00 94.94 426 ALA A C 1
ATOM 3276 O O . ALA A 1 426 ? 4.795 1.598 58.990 1.00 94.94 426 ALA A O 1
ATOM 3277 N N . THR A 1 427 ? 5.687 3.592 58.498 1.00 97.00 427 THR A N 1
ATOM 3278 C CA . THR A 1 427 ? 4.524 4.403 58.878 1.00 97.00 427 THR A CA 1
ATOM 3279 C C . THR A 1 427 ? 3.702 4.884 57.687 1.00 97.00 427 THR A C 1
ATOM 3281 O O . THR A 1 427 ? 2.581 5.358 57.884 1.00 97.00 427 THR A O 1
ATOM 3284 N N . ASN A 1 428 ? 4.233 4.765 56.466 1.00 96.94 428 ASN A N 1
ATOM 3285 C CA . ASN A 1 428 ? 3.693 5.343 55.233 1.00 96.94 428 ASN A CA 1
ATOM 3286 C C . ASN A 1 428 ? 3.465 6.857 55.350 1.00 96.94 428 ASN A C 1
ATOM 3288 O O . ASN A 1 428 ? 2.490 7.389 54.826 1.00 96.94 428 ASN A O 1
ATOM 3292 N N . ARG A 1 429 ? 4.330 7.566 56.084 1.00 97.31 429 ARG A N 1
ATOM 3293 C CA . ARG A 1 429 ? 4.224 9.017 56.279 1.00 97.31 429 ARG A CA 1
ATOM 3294 C C . ARG A 1 429 ? 5.358 9.736 55.576 1.00 97.31 429 ARG A C 1
ATOM 3296 O O . ARG A 1 429 ? 6.508 9.306 55.625 1.00 97.31 429 ARG A O 1
ATOM 3303 N N . VAL A 1 430 ? 5.036 10.873 54.965 1.00 97.88 430 VAL A N 1
ATOM 3304 C CA . VAL A 1 430 ? 6.057 11.805 54.480 1.00 97.88 430 VAL A CA 1
ATOM 3305 C C . VAL A 1 430 ? 6.831 12.346 55.676 1.00 97.88 430 VAL A C 1
ATOM 3307 O O . VAL A 1 430 ? 6.247 12.958 56.568 1.00 97.88 430 VAL A O 1
ATOM 3310 N N . THR A 1 431 ? 8.140 12.117 55.698 1.00 97.56 431 THR A N 1
ATOM 3311 C CA . THR A 1 431 ? 9.038 12.557 56.777 1.00 97.56 431 THR A CA 1
ATOM 3312 C C . THR A 1 431 ? 9.918 13.728 56.367 1.00 97.56 431 THR A C 1
ATOM 3314 O O . THR A 1 431 ? 10.429 14.442 57.230 1.00 97.56 431 THR A O 1
ATOM 3317 N N . LYS A 1 432 ? 10.096 13.959 55.061 1.00 97.62 432 LYS A N 1
ATOM 3318 C CA . LYS A 1 432 ? 10.876 15.087 54.545 1.00 97.62 432 LYS A CA 1
ATOM 3319 C C . LYS A 1 432 ? 10.396 15.498 53.158 1.00 97.62 432 LYS A C 1
ATOM 3321 O O . LYS A 1 432 ? 10.135 14.644 52.320 1.00 97.62 432 LYS A O 1
ATOM 3326 N N . VAL A 1 433 ? 10.356 16.802 52.903 1.00 97.75 433 VAL A N 1
ATOM 3327 C CA . VAL A 1 433 ? 10.187 17.375 51.561 1.00 97.75 433 VAL A CA 1
ATOM 3328 C C . VAL A 1 433 ? 11.355 18.321 51.317 1.00 97.75 433 VAL A C 1
ATOM 3330 O O . VAL A 1 433 ? 11.568 19.255 52.088 1.00 97.75 433 VAL A O 1
ATOM 3333 N N . ILE A 1 434 ? 12.133 18.064 50.271 1.00 97.00 434 ILE A N 1
ATOM 3334 C CA . ILE A 1 434 ? 13.230 18.919 49.820 1.00 97.00 434 ILE A CA 1
ATOM 3335 C C . ILE A 1 434 ? 12.743 19.620 48.560 1.00 97.00 434 ILE A C 1
ATOM 3337 O O . ILE A 1 434 ? 12.547 18.978 47.533 1.00 97.00 434 ILE A O 1
ATOM 3341 N N . LYS A 1 435 ? 12.506 20.928 48.645 1.00 95.81 435 LYS A N 1
ATOM 3342 C CA . LYS A 1 435 ? 12.092 21.729 47.489 1.00 95.81 435 LYS A CA 1
ATOM 3343 C C . LYS A 1 435 ? 13.299 22.012 46.602 1.00 95.81 435 LYS A C 1
ATOM 3345 O O . LYS A 1 435 ? 14.367 22.335 47.120 1.00 95.81 435 LYS A O 1
ATOM 3350 N N . VAL A 1 436 ? 13.107 21.926 45.292 1.00 94.06 436 VAL A N 1
ATOM 3351 C CA . VAL A 1 436 ? 14.104 22.333 44.302 1.00 94.06 436 VAL A CA 1
ATOM 3352 C C . VAL A 1 436 ? 13.692 23.714 43.779 1.00 94.06 436 VAL A C 1
ATOM 3354 O O . VAL A 1 436 ? 12.611 23.847 43.205 1.00 94.06 436 VAL A O 1
ATOM 3357 N N . PRO A 1 437 ? 14.477 24.772 44.034 1.00 91.88 437 PRO A N 1
ATOM 3358 C CA . PRO A 1 437 ? 14.134 26.116 43.581 1.00 91.88 437 PRO A CA 1
ATOM 3359 C C . PRO A 1 437 ? 14.270 26.245 42.053 1.00 91.88 437 PRO A C 1
ATOM 3361 O O . PRO A 1 437 ? 14.961 25.458 41.406 1.00 91.88 437 PRO A O 1
ATOM 3364 N N . LEU A 1 438 ? 13.579 27.223 41.456 1.00 88.19 438 LEU A N 1
ATOM 3365 C CA . LEU A 1 438 ? 13.514 27.388 39.993 1.00 88.19 438 LEU A CA 1
ATOM 3366 C C . LEU A 1 438 ? 14.809 27.914 39.359 1.00 88.19 438 LEU A C 1
ATOM 3368 O O . LEU A 1 438 ? 14.944 27.874 38.142 1.00 88.19 438 LEU A O 1
ATOM 3372 N N . ASP A 1 439 ? 15.758 28.395 40.159 1.00 90.12 439 ASP A N 1
ATOM 3373 C CA . ASP A 1 439 ? 17.127 28.682 39.718 1.00 90.12 439 ASP A CA 1
ATOM 3374 C C . ASP A 1 439 ? 17.976 27.404 39.567 1.00 90.12 439 ASP A C 1
ATOM 3376 O O . ASP A 1 439 ? 19.031 27.442 38.939 1.00 90.12 439 ASP A O 1
ATOM 3380 N N . VAL A 1 440 ? 17.490 26.268 40.082 1.00 88.69 440 VAL A N 1
ATOM 3381 C CA . VAL A 1 440 ? 18.046 24.925 39.860 1.00 88.69 440 VAL A CA 1
ATOM 3382 C C . VAL A 1 440 ? 17.205 24.147 38.841 1.00 88.69 440 VAL A C 1
ATOM 3384 O O . VAL A 1 440 ? 17.747 23.597 37.886 1.00 88.69 440 VAL A O 1
ATOM 3387 N N . ALA A 1 441 ? 15.879 24.122 39.004 1.00 90.50 441 ALA A N 1
ATOM 3388 C CA . ALA A 1 441 ? 14.934 23.522 38.058 1.00 90.50 441 ALA A CA 1
ATOM 3389 C C . ALA A 1 441 ? 14.472 24.562 37.021 1.00 90.50 441 ALA A C 1
ATOM 3391 O O . ALA A 1 441 ? 13.355 25.082 37.089 1.00 90.50 441 ALA A O 1
ATOM 3392 N N . LEU A 1 442 ? 15.364 24.900 36.086 1.00 89.81 442 LEU A N 1
ATOM 3393 C CA . LEU A 1 442 ? 15.120 25.914 35.057 1.00 89.81 442 LEU A CA 1
ATOM 3394 C C . LEU A 1 442 ? 13.971 25.506 34.117 1.00 89.81 442 LEU A C 1
ATOM 3396 O O . LEU A 1 442 ? 13.789 24.329 33.805 1.00 89.81 442 LEU A O 1
ATOM 3400 N N . GLN A 1 443 ? 13.220 26.478 33.591 1.00 90.31 443 GLN A N 1
ATOM 3401 C CA . GLN A 1 443 ? 12.219 26.195 32.553 1.00 90.31 443 GLN A CA 1
ATOM 3402 C C . GLN A 1 443 ? 12.871 25.502 31.343 1.00 90.31 443 GLN A C 1
ATOM 3404 O O . GLN A 1 443 ? 13.929 25.924 30.881 1.00 90.31 443 GLN A O 1
ATOM 3409 N N . GLY A 1 444 ? 12.245 24.432 30.845 1.00 78.19 444 GLY A N 1
ATOM 3410 C CA . GLY A 1 444 ? 12.793 23.589 29.773 1.00 78.19 444 GLY A CA 1
ATOM 3411 C C . GLY A 1 444 ? 13.782 22.510 30.236 1.00 78.19 444 GLY A C 1
ATOM 3412 O O . GLY A 1 444 ? 14.253 21.733 29.409 1.00 78.19 444 GLY A O 1
ATOM 3413 N N . THR A 1 445 ? 14.083 22.428 31.537 1.00 80.56 445 THR A N 1
ATOM 3414 C CA . THR A 1 445 ? 14.806 21.295 32.140 1.00 80.56 445 THR A CA 1
ATOM 3415 C C . THR A 1 445 ? 13.832 20.308 32.768 1.00 80.56 445 THR A C 1
ATOM 3417 O O . THR A 1 445 ? 12.755 20.692 33.218 1.00 80.56 445 THR A O 1
ATOM 3420 N N . TYR A 1 446 ? 14.198 19.029 32.805 1.00 85.12 446 TYR A N 1
ATOM 3421 C CA . TYR A 1 446 ? 13.351 18.000 33.392 1.00 85.12 446 TYR A CA 1
ATOM 3422 C C . TYR A 1 446 ? 14.183 17.121 34.321 1.00 85.12 446 TYR A C 1
ATOM 3424 O O . TYR A 1 446 ? 15.109 16.439 33.881 1.00 85.12 446 TYR A O 1
ATOM 3432 N N . LEU A 1 447 ? 13.891 17.181 35.622 1.00 88.56 447 LEU A N 1
ATOM 3433 C CA . LEU A 1 447 ? 14.560 16.340 36.614 1.00 88.56 447 LEU A CA 1
ATOM 3434 C C . LEU A 1 447 ? 14.131 14.890 36.374 1.00 88.56 447 LEU A C 1
ATOM 3436 O O . LEU A 1 447 ? 12.943 14.594 36.442 1.00 88.56 447 LEU A O 1
ATOM 3440 N N . ASN A 1 448 ? 15.078 14.005 36.062 1.00 85.62 448 ASN A N 1
ATOM 3441 C CA . ASN A 1 448 ? 14.731 12.657 35.611 1.00 85.62 448 ASN A CA 1
ATOM 3442 C C . ASN A 1 448 ? 14.798 11.604 36.723 1.00 85.62 448 ASN A C 1
ATOM 3444 O O . ASN A 1 448 ? 13.804 10.940 36.981 1.00 85.62 448 ASN A O 1
ATOM 3448 N N . ASP A 1 449 ? 15.935 11.475 37.408 1.00 83.31 449 ASP A N 1
ATOM 3449 C CA . ASP A 1 449 ? 16.185 10.397 38.375 1.00 83.31 449 ASP A CA 1
ATOM 3450 C C . ASP A 1 449 ? 16.842 10.918 39.664 1.00 83.31 449 ASP A C 1
ATOM 3452 O O . ASP A 1 449 ? 17.311 12.060 39.709 1.00 83.31 449 ASP A O 1
ATOM 3456 N N . ILE A 1 450 ? 16.832 10.082 40.712 1.00 74.75 450 ILE A N 1
ATOM 3457 C CA . ILE A 1 450 ? 17.424 10.336 42.041 1.00 74.75 450 ILE A CA 1
ATOM 3458 C C . ILE A 1 450 ? 18.731 9.568 42.186 1.00 74.75 450 ILE A C 1
ATOM 3460 O O . ILE A 1 450 ? 18.719 8.354 41.877 1.00 74.75 450 ILE A O 1
#

Sequence (450 aa):
MPIITTDTLAIAYTDTGPRDGQPVLLIHGWPDDASTWDSVLPALHAAGLRTIVPTLRGFGETRFVDADSPRTGNSAVLAMDMIALMDALDIDRFMIAGHDWGSNTAEALAVGWPDRVERLAMLATPPRLGGMPTPPFAQAQRQWYHWFMATARGAQAVRDDRTGFAHIHWENWAPPGWFDEATFQRVARAFDNPDWVDVTLHSYRARWDEADPDPRSQWLEDKVKATATLSLPAIYIQGAVDGVNPPSASKAVPGKFAGPFAFIELAGVGHFPQRENPNAVARHLIQLFTGNPADLSDTIDRSLLMSKTKPFLAGAAAIAVIAAAAIGVAVTADGRRFVNFPRWTDDAPISVAEVMKDGSLKAYPDAKWNSWRNARASELPVGDYFVCVQSIVPDGHGNLWVLDPGAPGNEKILEGAPKLVKIDLATNRVTKVIKVPLDVALQGTYLNDI

Radius of gyration: 27.84 Å; chains: 1; bounding box: 45×48×87 Å

Secondary structure (DSSP, 8-state):
--EEE-SSEEEEEEEES-TTSEEEEEE--TT--GGGGTTTHHHHHHTTEEEEEEPPTTSTT-EESSTTS-----HHHHHHHHHHHHHHTT--SEEEEEETHHHHHHHHHHHH-TTTEEEEEEESS---TT-PPPPPHHHHHHTHHHHHHHSHHHHHHHHH-HHHHHHHHHHHHS-TTSS-HHHHHHHGGGGGSTTHHHHHHHHHHHTTTSSPPPGGGHHHHHHHHH---B-S-EEEEEETT-SSS-GGGGTTSGGGBSSSEEEEEETT--S-HHHH-HHHHHHHHHHHHHS-GGG---EEE-HHHHHH---S-SS-------SS---EEEE-TT--EEEE---SSS--S-SEEEE-TTS-EEESS-TTTT---GGGTTTS-GGGS-SS--EEEE-SSSEEEEEE---GGGSPPPTT--EEEEEETTTTEEEEEEE--TTTS-TT------

Foldseek 3Di:
DDWDDFPWKRKDKDKDADPPAAEEEEAEAPPFFLCLQVLLVVLCNVLRYIYIGIGFQLFDPMYTPDPPDALAAALLVSLVVVVRVCVSVVQQAHEYEAAHSGLQSQLLNCLVPVVRYQEYEHEQDFYQAQHDDDDDPVLVVLVVLLVLLLDPVSLVVCVVCVLVVRVVCVCQFADPPLDDPVVSVVGCVRNVRPSNSSNVSNRSCCSVVSDPHDPVRVVSVVSRSPGQAGAHQYEYEHECRGRNCHVVNCPCRVRRYPHLYEYEYEYRTGRSCCSRPVPVVSVVVSCRPVHDSVPHYYYYHDVSVVVVPPDPPPDDDDQADDPAPWQEWEAAPVGWIKTAHFQQPHFPQAGMFIQDSNRDTAHALHNVQGVDTPVPPPPDDLQSHAQTWAYWYDPNPQKIKTFHQCQHNVAWRDAQNGWIWIARNVNRDTPDIGTDHCVRSPTVDGDHYD